Protein AF-A0A8H7IRU2-F1 (afdb_monomer)

pLDDT: mean 72.86, std 20.88, range [27.86, 96.94]

Secondary structure (DSSP, 8-state):
--TT--SS-PPPPTT-EEEEEEEBTTSSHHHHHHHHTTT-----S-TTS---S-EEEEEEEETTEEEEEEEPPPBSBTTB-HHHHHHHHHHHHHHHHHHS---BSEEEEEEETT-S---THHHHHHHHHHHHHHHHHHTTEEEEEE-GGGS-HHHHHHHHHHHHH-IIIIIHHHHTT-EEEE--SSHHHHHHHHHHHHSS---B--HHHIIIIIS---GGGSHHHHHHHHHHHHHHHHHHHHHHHHHHHHHHHHHTT-HHHHHHHHHHHHHHHHHHHHHHHHHHHHHHHHHHHHHHHHHHHHHHHHHHHHHHHHHHHHHHHHHHHHHHHH---------------------PPP------------------------------------

Mean predicted aligned error: 16.37 Å

Nearest PDB structures (foldseek):
  3zjc-assembly2_B  TM=5.721E-01  e=1.392E-11  Homo sapiens
  3bb1-assembly2_C  TM=7.207E-01  e=2.561E-09  Pisum sativum
  3bb1-assembly3_F  TM=7.129E-01  e=3.421E-09  Pisum sativum
  7c1o-assembly1_A  TM=6.975E-01  e=6.296E-07  Aquifex aeolicus VF5
  3r9w-assembly1_A  TM=6.865E-01  e=4.993E-07  Aquifex aeolicus

Structure (mmCIF, N/CA/C/O backbone):
data_AF-A0A8H7IRU2-F1
#
_entry.id   AF-A0A8H7IRU2-F1
#
loop_
_atom_site.group_PDB
_atom_site.id
_atom_site.type_symbol
_atom_site.label_atom_id
_atom_site.label_alt_id
_atom_site.label_comp_id
_atom_site.label_asym_id
_atom_site.label_entity_id
_atom_site.label_seq_id
_atom_site.pdbx_PDB_ins_code
_atom_site.Cartn_x
_atom_site.Cartn_y
_atom_site.Cartn_z
_atom_site.occupancy
_atom_site.B_iso_or_equiv
_atom_site.auth_seq_id
_atom_site.auth_comp_id
_atom_site.auth_asym_id
_atom_site.auth_atom_id
_atom_site.pdbx_PDB_model_num
ATOM 1 N N . MET A 1 1 ? 19.401 14.211 -5.269 1.00 28.42 1 MET A N 1
ATOM 2 C CA . MET A 1 1 ? 19.569 13.575 -6.595 1.00 28.42 1 MET A CA 1
ATOM 3 C C . MET A 1 1 ? 18.221 13.020 -7.029 1.00 28.42 1 MET A C 1
ATOM 5 O O . MET A 1 1 ? 17.484 12.592 -6.147 1.00 28.42 1 MET A O 1
ATOM 9 N N . PRO A 1 2 ? 17.852 13.095 -8.317 1.00 27.86 2 PRO A N 1
ATOM 10 C CA . PRO A 1 2 ? 16.593 12.530 -8.798 1.00 27.86 2 PRO A CA 1
ATOM 11 C C . PRO A 1 2 ? 16.597 10.994 -8.650 1.00 27.86 2 PRO A C 1
ATOM 13 O O . PRO A 1 2 ? 17.648 10.379 -8.833 1.00 27.86 2 PRO A O 1
ATOM 16 N N . PRO A 1 3 ? 15.454 10.364 -8.321 1.00 38.12 3 PRO A N 1
ATOM 17 C CA . PRO A 1 3 ? 15.364 8.925 -8.043 1.00 38.12 3 PRO A CA 1
ATOM 18 C C . PRO A 1 3 ? 15.569 8.010 -9.270 1.00 38.12 3 PRO A C 1
ATOM 20 O O . PRO A 1 3 ? 15.577 6.791 -9.109 1.00 38.12 3 PRO A O 1
ATOM 23 N N . GLY A 1 4 ? 15.775 8.569 -10.469 1.00 37.28 4 GLY A N 1
ATOM 24 C CA . GLY A 1 4 ? 16.177 7.844 -11.681 1.00 37.28 4 GLY A CA 1
ATOM 25 C C . GLY A 1 4 ? 17.684 7.858 -11.974 1.00 37.28 4 GLY A C 1
ATOM 26 O O . GLY A 1 4 ? 18.137 7.154 -12.870 1.00 37.28 4 GLY A O 1
ATOM 27 N N . VAL A 1 5 ? 18.485 8.623 -11.222 1.00 35.41 5 VAL A N 1
ATOM 28 C CA . VAL A 1 5 ? 19.940 8.688 -11.414 1.00 35.41 5 VAL A CA 1
ATOM 29 C C . VAL A 1 5 ? 20.615 7.993 -10.240 1.00 35.41 5 VAL A C 1
ATOM 31 O O . VAL A 1 5 ? 20.891 8.595 -9.202 1.00 35.41 5 VAL A O 1
ATOM 34 N N . GLY A 1 6 ? 20.902 6.699 -10.413 1.00 34.22 6 GLY A N 1
ATOM 35 C CA . GLY A 1 6 ? 21.950 6.057 -9.621 1.00 34.22 6 GLY A CA 1
ATOM 36 C C . GLY A 1 6 ? 23.237 6.882 -9.734 1.00 34.22 6 GLY A C 1
ATOM 37 O O . GLY A 1 6 ? 23.427 7.597 -10.714 1.00 34.22 6 GLY A O 1
ATOM 38 N N . LYS A 1 7 ? 24.137 6.805 -8.747 1.00 37.91 7 LYS A N 1
ATOM 39 C CA . LYS A 1 7 ? 25.380 7.608 -8.678 1.00 37.91 7 LYS A CA 1
ATOM 40 C C . LYS A 1 7 ? 26.324 7.534 -9.910 1.00 37.91 7 LYS A C 1
ATOM 42 O O . LYS A 1 7 ? 27.376 8.161 -9.880 1.00 37.91 7 LYS A O 1
ATOM 47 N N . GLY A 1 8 ? 25.965 6.843 -10.994 1.00 33.34 8 GLY A N 1
ATOM 48 C CA . GLY A 1 8 ? 26.502 7.049 -12.342 1.00 33.34 8 GLY A CA 1
ATOM 49 C C . GLY A 1 8 ? 25.367 7.377 -13.320 1.00 33.34 8 GLY A C 1
ATOM 50 O O . GLY A 1 8 ? 24.462 6.567 -13.488 1.00 33.34 8 GLY A O 1
ATOM 51 N N . GLY A 1 9 ? 25.404 8.555 -13.951 1.00 31.25 9 GLY A N 1
ATOM 52 C CA . GLY A 1 9 ? 24.370 9.098 -14.848 1.00 31.25 9 GLY A CA 1
ATOM 53 C C . GLY A 1 9 ? 24.063 8.283 -16.110 1.00 31.25 9 GLY A C 1
ATOM 54 O O . GLY A 1 9 ? 24.349 8.735 -17.214 1.00 31.25 9 GLY A O 1
ATOM 55 N N . ARG A 1 10 ? 23.441 7.110 -15.969 1.00 44.09 10 ARG A N 1
ATOM 56 C CA . ARG A 1 10 ? 22.857 6.344 -17.076 1.00 44.09 10 ARG A CA 1
ATOM 57 C C . ARG A 1 10 ? 21.391 6.744 -17.256 1.00 44.09 10 ARG A C 1
ATOM 59 O O . ARG A 1 10 ? 20.601 6.605 -16.328 1.00 44.09 10 ARG A O 1
ATOM 66 N N . GLN A 1 11 ? 21.041 7.252 -18.440 1.00 45.22 11 GLN A N 1
ATOM 67 C CA . GLN A 1 11 ? 19.645 7.350 -18.879 1.00 45.22 11 GLN A CA 1
ATOM 68 C C . GLN A 1 11 ? 19.088 5.932 -19.053 1.00 45.22 11 GLN A C 1
ATOM 70 O O . GLN A 1 11 ? 19.807 5.057 -19.539 1.00 45.22 11 GLN A O 1
ATOM 75 N N . GLY A 1 12 ? 17.847 5.707 -18.616 1.00 52.25 12 GLY A N 1
ATOM 76 C CA . GLY A 1 12 ? 17.255 4.373 -18.592 1.00 52.25 12 GLY A CA 1
ATOM 77 C C . GLY A 1 12 ? 17.180 3.739 -19.983 1.00 52.25 12 GLY A C 1
ATOM 78 O O . GLY A 1 12 ? 16.745 4.381 -20.940 1.00 52.25 12 GLY A O 1
ATOM 79 N N . SER A 1 13 ? 17.618 2.489 -20.100 1.00 63.31 13 SER A N 1
ATOM 80 C CA . SER A 1 13 ? 17.583 1.714 -21.341 1.00 63.31 13 SER A CA 1
ATOM 81 C C . SER A 1 13 ? 16.203 1.075 -21.570 1.00 63.31 13 SER A C 1
ATOM 83 O O . SER A 1 13 ? 15.417 0.911 -20.636 1.00 63.31 13 SER A O 1
ATOM 85 N N . GLU A 1 14 ? 15.866 0.686 -22.808 1.00 65.81 14 GLU A N 1
ATOM 86 C CA . GLU A 1 14 ? 14.609 -0.041 -23.081 1.00 65.81 14 GLU A CA 1
ATOM 87 C C . GLU A 1 14 ? 14.513 -1.383 -22.340 1.00 65.81 14 GLU A C 1
ATOM 89 O O . GLU A 1 14 ? 13.405 -1.868 -22.100 1.00 65.81 14 GLU A O 1
ATOM 94 N N . THR A 1 15 ? 15.654 -1.956 -21.949 1.00 75.38 15 THR A N 1
ATOM 95 C CA . THR A 1 15 ? 15.753 -3.224 -21.222 1.00 75.38 15 THR A CA 1
ATOM 96 C C . THR A 1 15 ? 15.737 -3.052 -19.701 1.00 75.38 15 THR A C 1
ATOM 98 O O . THR A 1 15 ? 15.773 -4.050 -18.974 1.00 75.38 15 THR A O 1
ATOM 101 N N . ASP A 1 16 ? 15.637 -1.815 -19.203 1.00 83.69 16 ASP A N 1
ATOM 102 C CA . ASP A 1 16 ? 15.543 -1.545 -17.773 1.00 83.69 16 ASP A CA 1
ATOM 103 C C . ASP A 1 16 ? 14.172 -1.944 -17.223 1.00 83.69 16 ASP A C 1
ATOM 105 O O . ASP A 1 16 ? 13.114 -1.678 -17.807 1.00 83.69 16 ASP A O 1
ATOM 109 N N . VAL A 1 17 ? 14.189 -2.575 -16.051 1.00 88.31 17 VAL A N 1
ATOM 110 C CA . VAL A 1 17 ? 12.990 -3.115 -15.411 1.00 88.31 17 VAL A CA 1
ATOM 111 C C . VAL A 1 17 ? 12.739 -2.383 -14.099 1.00 88.31 17 VAL A C 1
ATOM 113 O O . VAL A 1 17 ? 13.491 -2.550 -13.144 1.00 88.31 17 VAL A O 1
ATOM 116 N N . PHE A 1 18 ? 11.659 -1.605 -14.029 1.00 87.81 18 PHE A N 1
ATOM 117 C CA . PHE A 1 18 ? 11.285 -0.838 -12.836 1.00 87.81 18 PHE A CA 1
ATOM 118 C C . PHE A 1 18 ? 10.164 -1.546 -12.077 1.00 87.81 18 PHE A C 1
ATOM 120 O O . PHE A 1 18 ? 9.075 -1.739 -12.619 1.00 87.81 18 PHE A O 1
ATOM 127 N N . ILE A 1 19 ? 10.407 -1.939 -10.828 1.00 90.62 19 ILE A N 1
ATOM 128 C CA . ILE A 1 19 ? 9.444 -2.700 -10.026 1.00 90.62 19 ILE A CA 1
ATOM 129 C C . ILE A 1 19 ? 9.211 -1.981 -8.702 1.00 90.62 19 ILE A C 1
ATOM 131 O O . ILE A 1 19 ? 10.137 -1.816 -7.910 1.00 90.62 19 ILE A O 1
ATOM 135 N N . ALA A 1 20 ? 7.963 -1.593 -8.444 1.00 89.25 20 ALA A N 1
ATOM 136 C CA . ALA A 1 20 ? 7.566 -1.055 -7.146 1.00 89.25 20 ALA A CA 1
ATOM 137 C C . ALA A 1 20 ? 7.309 -2.190 -6.150 1.00 89.25 20 ALA A C 1
ATOM 139 O O . ALA A 1 20 ? 6.584 -3.132 -6.469 1.00 89.25 20 ALA A O 1
ATOM 140 N N . VAL A 1 21 ? 7.881 -2.103 -4.949 1.00 90.19 21 VAL A N 1
ATOM 141 C CA . VAL A 1 21 ? 7.698 -3.087 -3.876 1.00 90.19 21 VAL A CA 1
ATOM 142 C C . VAL A 1 21 ? 6.882 -2.453 -2.757 1.00 90.19 21 VAL A C 1
ATOM 144 O O . VAL A 1 21 ? 7.363 -1.573 -2.055 1.00 90.19 21 VAL A O 1
ATOM 147 N N . MET A 1 22 ? 5.652 -2.932 -2.586 1.00 87.81 22 MET A N 1
ATOM 148 C CA . MET A 1 22 ? 4.669 -2.443 -1.621 1.00 87.81 22 MET A CA 1
ATOM 149 C C . MET A 1 22 ? 4.268 -3.538 -0.630 1.00 87.81 22 MET A C 1
ATOM 151 O O . MET A 1 22 ? 4.564 -4.717 -0.817 1.00 87.81 22 MET A O 1
ATOM 155 N N . GLY A 1 23 ? 3.597 -3.147 0.451 1.00 84.88 23 GLY A N 1
ATOM 156 C CA . GLY A 1 23 ? 3.128 -4.052 1.501 1.00 84.88 23 GLY A CA 1
ATOM 157 C C . GLY A 1 23 ? 3.244 -3.428 2.887 1.00 84.88 23 GLY A C 1
ATOM 158 O O . GLY A 1 23 ? 3.929 -2.418 3.079 1.00 84.88 23 GLY A O 1
ATOM 159 N N . MET A 1 24 ? 2.606 -4.049 3.874 1.00 78.88 24 MET A N 1
ATOM 160 C CA . MET A 1 24 ? 2.567 -3.541 5.249 1.00 78.88 24 MET A CA 1
ATOM 161 C C . MET A 1 24 ? 3.962 -3.419 5.879 1.00 78.88 24 MET A C 1
ATOM 163 O O . MET A 1 24 ? 4.928 -4.072 5.453 1.00 78.88 24 MET A O 1
ATOM 167 N N . THR A 1 25 ? 4.089 -2.588 6.905 1.00 76.62 25 THR A N 1
ATOM 168 C CA . THR A 1 25 ? 5.261 -2.531 7.779 1.00 76.62 25 THR A CA 1
ATOM 169 C C . THR A 1 25 ? 5.520 -3.908 8.384 1.00 76.62 25 THR A C 1
ATOM 171 O O . THR A 1 25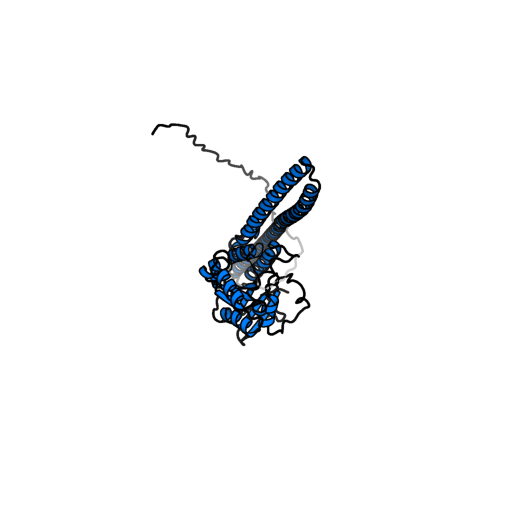 ? 4.611 -4.692 8.643 1.00 76.62 25 THR A O 1
ATOM 174 N N . GLY A 1 26 ? 6.795 -4.281 8.482 1.00 78.25 26 GLY A N 1
ATOM 175 C CA . GLY A 1 26 ? 7.186 -5.603 8.970 1.00 78.25 26 GLY A CA 1
ATOM 176 C C . GLY A 1 26 ? 6.968 -6.770 7.996 1.00 78.25 26 GLY A C 1
ATOM 177 O O . GLY A 1 26 ? 7.468 -7.847 8.275 1.00 78.25 26 GLY A O 1
ATOM 178 N N . SER A 1 27 ? 6.344 -6.595 6.823 1.00 85.56 27 SER A N 1
ATOM 179 C CA . SER A 1 27 ? 6.127 -7.689 5.843 1.00 85.56 27 SER A CA 1
ATOM 180 C C . SER A 1 27 ? 7.404 -8.267 5.207 1.00 85.56 27 SER A C 1
ATOM 182 O O . SER A 1 27 ? 7.353 -9.291 4.531 1.00 85.56 27 SER A O 1
ATOM 184 N N . GLY A 1 28 ? 8.564 -7.638 5.413 1.00 86.50 28 GLY A N 1
ATOM 185 C CA . GLY A 1 28 ? 9.851 -8.117 4.901 1.00 86.50 28 GLY A CA 1
ATOM 186 C C . GLY A 1 28 ? 10.310 -7.496 3.576 1.00 86.50 28 GLY A C 1
ATOM 187 O O . GLY A 1 28 ? 11.299 -7.976 3.027 1.00 86.50 28 GLY A O 1
ATOM 188 N N . LYS A 1 29 ? 9.671 -6.417 3.091 1.00 87.25 29 LYS A N 1
ATOM 189 C CA . LYS A 1 29 ? 10.043 -5.684 1.855 1.00 87.25 29 LYS A CA 1
ATOM 190 C C . LYS A 1 29 ? 11.543 -5.398 1.739 1.00 87.25 29 LYS A C 1
ATOM 192 O O . LYS A 1 29 ? 12.194 -5.868 0.812 1.00 87.25 29 LYS A O 1
ATOM 197 N N . SER A 1 30 ? 12.127 -4.722 2.727 1.00 83.81 30 SER A N 1
ATOM 198 C CA . SER A 1 30 ? 13.545 -4.343 2.682 1.00 83.81 30 SER A CA 1
ATOM 199 C C . SER A 1 30 ? 14.481 -5.559 2.730 1.00 83.81 30 SER A C 1
ATOM 201 O O . SER A 1 30 ? 15.559 -5.542 2.138 1.00 83.81 30 SER A O 1
ATOM 203 N N . THR A 1 31 ? 14.062 -6.655 3.379 1.00 88.06 31 THR A N 1
ATOM 204 C CA . THR A 1 31 ? 14.817 -7.923 3.367 1.00 88.06 31 THR A CA 1
ATOM 205 C C . THR A 1 31 ? 14.739 -8.588 1.993 1.00 88.06 31 THR A C 1
ATOM 207 O O . THR A 1 31 ? 15.757 -9.046 1.479 1.00 88.06 31 THR A O 1
ATOM 210 N N . PHE A 1 32 ? 13.562 -8.583 1.362 1.00 90.88 32 PHE A N 1
ATOM 211 C CA . PHE A 1 32 ? 13.372 -9.057 -0.009 1.00 90.88 32 PHE A CA 1
ATOM 212 C C . PHE A 1 32 ? 14.250 -8.283 -1.006 1.00 90.88 32 PHE A C 1
ATOM 214 O O . PHE A 1 32 ? 14.970 -8.899 -1.794 1.00 90.88 32 PHE A O 1
ATOM 221 N N . ILE A 1 33 ? 14.269 -6.947 -0.926 1.00 89.38 33 ILE A N 1
ATOM 222 C CA . ILE A 1 33 ? 15.106 -6.091 -1.786 1.00 89.38 33 ILE A CA 1
ATOM 223 C C . ILE A 1 33 ? 16.592 -6.389 -1.566 1.00 89.38 33 ILE A C 1
ATOM 225 O O . ILE A 1 33 ? 17.329 -6.624 -2.524 1.00 89.38 33 ILE A O 1
ATOM 229 N N . ARG A 1 34 ? 17.036 -6.467 -0.305 1.00 88.06 34 ARG A N 1
ATOM 230 C CA . ARG A 1 34 ? 18.424 -6.815 0.037 1.00 88.06 34 ARG A CA 1
ATOM 231 C C . ARG A 1 34 ? 18.846 -8.155 -0.570 1.00 88.06 34 ARG A C 1
ATOM 233 O O . ARG A 1 34 ? 19.946 -8.254 -1.120 1.00 88.06 34 ARG A O 1
ATOM 240 N N . ASN A 1 35 ? 17.978 -9.161 -0.486 1.00 90.12 35 ASN A N 1
ATOM 241 C CA . ASN A 1 35 ? 18.244 -10.494 -1.015 1.00 90.12 35 ASN A CA 1
ATOM 242 C C . ASN A 1 35 ? 18.267 -10.521 -2.549 1.00 90.12 35 ASN A C 1
ATOM 244 O O . ASN A 1 35 ? 19.082 -11.252 -3.114 1.00 90.12 35 ASN A O 1
ATOM 248 N N . CYS A 1 36 ? 17.470 -9.686 -3.228 1.00 88.44 36 CYS A N 1
ATOM 249 C CA . CYS A 1 36 ? 17.570 -9.490 -4.680 1.00 88.44 36 CYS A CA 1
ATOM 250 C C . CYS A 1 36 ? 18.936 -8.907 -5.078 1.00 88.44 36 CYS A C 1
ATOM 252 O O . CYS A 1 36 ? 19.618 -9.448 -5.955 1.00 88.44 36 CYS A O 1
ATOM 254 N N . CYS A 1 37 ? 19.374 -7.859 -4.376 1.00 83.69 37 CYS A N 1
ATOM 255 C CA . CYS A 1 37 ? 20.622 -7.143 -4.651 1.00 83.69 37 CYS A CA 1
ATOM 256 C C . CYS A 1 37 ? 21.891 -7.888 -4.187 1.00 83.69 37 CYS A C 1
ATOM 258 O O . CYS A 1 37 ? 22.993 -7.346 -4.278 1.00 83.69 37 CYS A O 1
ATOM 260 N N . GLY A 1 38 ? 21.769 -9.116 -3.663 1.00 74.00 38 GLY A N 1
ATOM 261 C CA . GLY A 1 38 ? 22.910 -9.917 -3.205 1.00 74.00 38 GLY A CA 1
ATOM 262 C C . GLY A 1 38 ? 23.685 -9.272 -2.050 1.00 74.00 38 GLY A C 1
ATOM 263 O O . GLY A 1 38 ? 24.903 -9.403 -1.977 1.00 74.00 38 GLY A O 1
ATOM 264 N N . GLY A 1 39 ? 23.004 -8.501 -1.195 1.00 61.53 39 GLY A N 1
ATOM 265 C CA . GLY A 1 39 ? 23.615 -7.826 -0.043 1.00 61.53 39 GLY A CA 1
ATOM 266 C C . GLY A 1 39 ? 24.503 -6.615 -0.369 1.00 61.53 39 GLY A C 1
ATOM 267 O O . GLY A 1 39 ? 24.906 -5.913 0.552 1.00 61.53 39 GLY A O 1
ATOM 268 N N . ARG A 1 40 ? 24.763 -6.305 -1.649 1.00 51.66 40 ARG A N 1
ATOM 269 C CA . ARG A 1 40 ? 25.594 -5.165 -2.097 1.00 51.66 40 ARG A CA 1
ATOM 270 C C . ARG A 1 40 ? 24.830 -3.844 -2.196 1.00 51.66 40 ARG A C 1
ATOM 272 O O . ARG A 1 40 ? 25.139 -2.998 -3.032 1.00 51.66 40 ARG A O 1
ATOM 279 N N . VAL A 1 41 ? 23.827 -3.642 -1.348 1.00 50.44 41 VAL A N 1
ATOM 280 C CA . VAL A 1 41 ? 23.213 -2.319 -1.235 1.00 50.44 41 VAL A CA 1
ATOM 281 C C . VAL A 1 41 ? 24.282 -1.401 -0.649 1.00 50.44 41 VAL A C 1
ATOM 283 O O . VAL A 1 41 ? 24.782 -1.671 0.440 1.00 50.44 41 VAL A O 1
ATOM 286 N N . THR A 1 42 ? 24.681 -0.349 -1.368 1.00 36.84 42 THR A N 1
ATOM 287 C CA . THR A 1 42 ? 25.506 0.719 -0.793 1.00 36.84 42 THR A CA 1
ATOM 288 C C . THR A 1 42 ? 24.638 1.419 0.242 1.00 36.84 42 THR A C 1
ATOM 290 O O . THR A 1 42 ? 23.884 2.335 -0.069 1.00 36.84 42 THR A O 1
ATOM 293 N N . VAL A 1 43 ? 24.665 0.892 1.464 1.00 40.66 43 VAL A N 1
ATOM 294 C CA . VAL A 1 43 ? 23.886 1.381 2.593 1.00 40.66 43 VAL A CA 1
ATOM 295 C C . VAL A 1 43 ? 24.437 2.754 2.944 1.00 40.66 43 VAL A C 1
ATOM 297 O O . VAL A 1 43 ? 25.382 2.876 3.718 1.00 40.66 43 VAL A O 1
ATOM 300 N N . GLY A 1 44 ? 23.863 3.814 2.387 1.00 33.03 44 GLY A N 1
ATOM 301 C CA . GLY A 1 44 ? 23.904 5.097 3.068 1.00 33.03 44 GLY A CA 1
ATOM 302 C C . GLY A 1 44 ? 23.058 4.949 4.323 1.00 33.03 44 GLY A C 1
ATOM 303 O O . GLY A 1 44 ? 21.884 5.210 4.249 1.00 33.03 44 GLY A O 1
ATOM 304 N N . HIS A 1 45 ? 23.611 4.415 5.413 1.00 31.98 45 HIS A N 1
ATOM 305 C CA . HIS A 1 45 ? 23.102 4.398 6.797 1.00 31.98 45 HIS A CA 1
ATOM 306 C C . HIS A 1 45 ? 21.608 4.111 7.140 1.00 31.98 45 HIS A C 1
ATOM 308 O O . HIS A 1 45 ? 21.302 4.091 8.330 1.00 31.98 45 HIS A O 1
ATOM 314 N N . THR A 1 46 ? 20.687 3.796 6.219 1.00 41.75 46 THR A N 1
ATOM 315 C CA . THR A 1 46 ? 19.232 3.779 6.527 1.00 41.75 46 THR A CA 1
ATOM 316 C C . THR A 1 46 ? 18.550 2.410 6.580 1.00 41.75 46 THR A C 1
ATOM 318 O O . THR A 1 46 ? 17.369 2.347 6.885 1.00 41.75 46 THR A O 1
ATOM 321 N N . LEU A 1 47 ? 19.243 1.278 6.402 1.00 41.47 47 LEU A N 1
ATOM 322 C CA . LEU A 1 47 ? 18.598 -0.056 6.494 1.00 41.47 47 LEU A CA 1
ATOM 323 C C . LEU A 1 47 ? 18.179 -0.479 7.925 1.00 41.47 47 LEU A C 1
ATOM 325 O O . LEU A 1 47 ? 17.792 -1.631 8.134 1.00 41.47 47 LEU A O 1
ATOM 329 N N . LYS A 1 48 ? 18.280 0.429 8.906 1.00 38.38 48 LYS A N 1
ATOM 330 C CA . LYS A 1 48 ? 17.848 0.256 10.305 1.00 38.38 48 LYS A CA 1
ATOM 331 C C . LYS A 1 48 ? 16.671 1.154 10.710 1.00 38.38 48 LYS A C 1
ATOM 333 O O . LYS A 1 48 ? 16.251 1.083 11.858 1.00 38.38 48 LYS A O 1
ATOM 338 N N . SER A 1 49 ? 16.146 1.983 9.812 1.00 39.72 49 SER A N 1
ATOM 339 C CA . SER A 1 49 ? 15.043 2.899 10.106 1.00 39.72 49 SER A CA 1
ATOM 340 C C . SER A 1 49 ? 13.959 2.706 9.056 1.00 39.72 49 SER A C 1
ATOM 342 O O . SER A 1 49 ? 14.280 2.439 7.900 1.00 39.72 49 SER A O 1
ATOM 344 N N . CYS A 1 50 ? 12.696 2.764 9.479 1.00 43.72 50 CYS A N 1
ATOM 345 C CA . CYS A 1 50 ? 11.515 2.747 8.624 1.00 43.72 50 CYS A CA 1
ATOM 346 C C . CYS A 1 50 ? 11.779 3.533 7.333 1.00 43.72 50 CYS A C 1
ATOM 348 O O . CYS A 1 50 ? 12.360 4.618 7.385 1.00 43.72 50 CYS A O 1
ATOM 350 N N . THR A 1 51 ? 11.429 2.980 6.172 1.00 50.22 51 THR A N 1
ATOM 351 C CA . THR A 1 51 ? 11.635 3.657 4.889 1.00 50.22 51 THR A CA 1
ATOM 352 C C . THR A 1 51 ? 10.773 4.925 4.879 1.00 50.22 51 THR A C 1
ATOM 354 O O . THR A 1 51 ? 9.580 4.851 4.626 1.00 50.22 51 THR A O 1
ATOM 357 N N . ARG A 1 52 ? 11.359 6.075 5.239 1.00 52.84 52 ARG A N 1
ATOM 358 C CA . ARG A 1 52 ? 10.676 7.384 5.348 1.00 52.84 52 ARG A CA 1
ATOM 359 C C . ARG A 1 52 ? 10.541 8.110 4.007 1.00 52.84 52 ARG A C 1
ATOM 361 O O . ARG A 1 52 ? 9.988 9.199 3.959 1.00 52.84 52 ARG A O 1
ATOM 368 N N . VAL A 1 53 ? 11.184 7.588 2.962 1.00 59.09 53 VAL A N 1
ATOM 369 C CA . VAL A 1 53 ? 11.201 8.148 1.608 1.00 59.09 53 VAL A CA 1
ATOM 370 C C . VAL A 1 53 ? 11.295 6.989 0.621 1.00 59.09 53 VAL A C 1
ATOM 372 O O . VAL A 1 53 ? 12.026 6.031 0.865 1.00 59.09 53 VAL A O 1
ATOM 375 N N . VAL A 1 54 ? 10.596 7.087 -0.511 1.00 66.56 54 VAL A N 1
ATOM 376 C CA . VAL A 1 54 ? 10.718 6.125 -1.617 1.00 66.56 54 VAL A CA 1
ATOM 377 C C . VAL A 1 54 ? 12.152 6.104 -2.173 1.00 66.56 54 VAL A C 1
ATOM 379 O O . VAL A 1 54 ? 12.617 7.099 -2.738 1.00 66.56 54 VAL A O 1
ATOM 382 N N . GLU A 1 55 ? 12.834 4.962 -2.054 1.00 73.62 55 GLU A N 1
ATOM 383 C CA . GLU A 1 55 ? 14.219 4.752 -2.504 1.00 73.62 55 GLU A CA 1
ATOM 384 C C . GLU A 1 55 ? 14.286 3.757 -3.673 1.00 73.62 55 GLU A C 1
ATOM 386 O O . GLU A 1 55 ? 13.488 2.829 -3.767 1.00 73.62 55 GLU A O 1
ATOM 391 N N . SER A 1 56 ? 15.245 3.948 -4.585 1.00 78.12 56 SER A N 1
ATOM 392 C CA . SER A 1 56 ? 15.459 3.078 -5.750 1.00 78.12 56 SER A CA 1
ATOM 393 C C . SER A 1 56 ? 16.765 2.300 -5.606 1.00 78.12 56 SER A C 1
ATOM 395 O O . SER A 1 56 ? 17.828 2.886 -5.394 1.00 78.12 56 SER A O 1
ATOM 397 N N . PHE A 1 57 ? 16.684 0.980 -5.747 1.00 83.56 57 PHE A N 1
ATOM 398 C CA . PHE A 1 57 ? 17.784 0.037 -5.593 1.00 83.56 57 PHE A CA 1
ATOM 399 C C . PHE A 1 57 ? 18.070 -0.660 -6.928 1.00 83.56 57 PHE A C 1
ATOM 401 O O . PHE A 1 57 ? 17.415 -1.657 -7.252 1.00 83.56 57 PHE A O 1
ATOM 408 N N . PRO A 1 58 ? 19.027 -0.147 -7.722 1.00 85.44 58 PRO A N 1
ATOM 409 C CA . PRO A 1 58 ? 19.443 -0.795 -8.956 1.00 85.44 58 PRO A CA 1
ATOM 410 C C . PRO A 1 58 ? 20.314 -2.021 -8.675 1.00 85.44 58 PRO A C 1
ATOM 412 O O . PRO A 1 58 ? 21.178 -1.998 -7.794 1.00 85.44 58 PRO A O 1
ATOM 415 N N . PHE A 1 59 ? 20.147 -3.070 -9.474 1.00 84.25 59 PHE A N 1
ATOM 416 C CA . PHE A 1 59 ? 21.111 -4.158 -9.573 1.00 84.25 59 PHE A CA 1
ATOM 417 C C . PHE A 1 59 ? 21.137 -4.753 -10.982 1.00 84.25 59 PHE A C 1
ATOM 419 O O . PHE A 1 59 ? 20.112 -4.853 -11.662 1.00 84.25 59 PHE A O 1
ATOM 426 N N . ASP A 1 60 ? 22.317 -5.196 -11.404 1.00 85.62 60 ASP A N 1
ATOM 427 C CA . ASP A 1 60 ? 22.482 -5.862 -12.692 1.00 85.62 60 ASP A CA 1
ATOM 428 C C . ASP A 1 60 ? 21.942 -7.295 -12.597 1.00 85.62 60 ASP A C 1
ATOM 430 O O . ASP A 1 60 ? 22.431 -8.130 -11.826 1.00 85.62 60 ASP A O 1
ATOM 434 N N . TYR A 1 61 ? 20.881 -7.572 -13.356 1.00 84.88 61 TYR A N 1
ATOM 435 C CA . TYR A 1 61 ? 20.291 -8.906 -13.450 1.00 84.88 61 TYR A CA 1
ATOM 436 C C . TYR A 1 61 ? 21.028 -9.754 -14.490 1.00 84.88 61 TYR A C 1
ATOM 438 O O . TYR A 1 61 ? 21.276 -10.938 -14.269 1.00 84.88 61 TYR A O 1
ATOM 446 N N . SER A 1 62 ? 21.403 -9.133 -15.608 1.00 83.88 62 SER A N 1
ATOM 447 C CA . SER A 1 62 ? 22.222 -9.715 -16.673 1.00 83.88 62 SER A CA 1
ATOM 448 C C . SER A 1 62 ? 23.049 -8.605 -17.341 1.00 83.88 62 SER A C 1
ATOM 450 O O . SER A 1 62 ? 22.764 -7.433 -17.096 1.00 83.88 62 SER A O 1
ATOM 452 N N . PRO A 1 63 ? 24.018 -8.919 -18.223 1.00 80.75 63 PRO A N 1
ATOM 453 C CA . PRO A 1 63 ? 24.795 -7.899 -18.937 1.00 80.75 63 PRO A CA 1
ATOM 454 C C . PRO A 1 63 ? 23.948 -6.890 -19.729 1.00 80.75 63 PRO A C 1
ATOM 456 O O . PRO A 1 63 ? 24.430 -5.809 -20.054 1.00 80.75 63 PRO A O 1
ATOM 459 N N . THR A 1 64 ? 22.702 -7.247 -20.049 1.00 81.94 64 THR A N 1
ATOM 460 C CA . THR A 1 64 ? 21.778 -6.439 -20.851 1.00 81.94 64 THR A CA 1
ATOM 461 C C . THR A 1 64 ? 20.565 -5.930 -20.076 1.00 81.94 64 THR A C 1
ATOM 463 O O . THR A 1 64 ? 19.804 -5.152 -20.635 1.00 81.94 64 THR A O 1
ATOM 466 N N . HIS A 1 65 ? 20.358 -6.348 -18.821 1.00 83.19 65 HIS A N 1
ATOM 467 C CA . HIS A 1 65 ? 19.178 -5.969 -18.035 1.00 83.19 65 HIS A CA 1
ATOM 468 C C . HIS A 1 65 ? 19.576 -5.478 -16.648 1.00 83.19 65 HIS A C 1
ATOM 470 O O . HIS A 1 65 ? 20.109 -6.250 -15.840 1.00 83.19 65 HIS A O 1
ATOM 476 N N . THR A 1 66 ? 19.212 -4.236 -16.350 1.00 87.56 66 THR A N 1
ATOM 477 C CA . THR A 1 66 ? 19.291 -3.659 -15.009 1.00 87.56 66 THR A CA 1
ATOM 478 C C . THR A 1 66 ? 17.886 -3.595 -14.410 1.00 87.56 66 THR A C 1
ATOM 480 O O . THR A 1 66 ? 16.930 -3.145 -15.044 1.00 87.56 66 THR A O 1
ATOM 483 N N . VAL A 1 67 ? 17.746 -4.085 -13.179 1.00 89.00 67 VAL A N 1
ATOM 484 C CA . VAL A 1 67 ? 16.482 -4.062 -12.436 1.00 89.00 67 VAL A CA 1
ATOM 485 C C . VAL A 1 67 ? 16.566 -2.984 -11.366 1.00 89.00 67 VAL A C 1
ATOM 487 O O . VAL A 1 67 ? 17.517 -2.948 -10.591 1.00 89.00 67 VAL A O 1
ATOM 490 N N . TYR A 1 68 ? 15.542 -2.143 -11.297 1.00 87.81 68 TYR A N 1
ATOM 491 C CA . TYR A 1 68 ? 15.367 -1.097 -10.300 1.00 87.81 68 TYR A CA 1
ATOM 492 C C . TYR A 1 68 ? 14.226 -1.490 -9.366 1.00 87.81 68 TYR A C 1
ATOM 494 O O . TYR A 1 68 ? 13.059 -1.508 -9.769 1.00 87.81 68 TYR A O 1
ATOM 502 N N . LEU A 1 69 ? 14.562 -1.817 -8.118 1.00 87.75 69 LEU A N 1
ATOM 503 C CA . LEU A 1 69 ? 13.577 -2.073 -7.069 1.00 87.75 69 LEU A CA 1
ATOM 504 C C . LEU A 1 69 ? 13.287 -0.784 -6.320 1.00 87.75 69 LEU A C 1
ATOM 506 O O . LEU A 1 69 ? 14.178 -0.213 -5.700 1.00 87.75 69 LEU A O 1
ATOM 510 N N . ILE A 1 70 ? 12.043 -0.336 -6.378 1.00 84.88 70 ILE A N 1
ATOM 511 C CA . ILE A 1 70 ? 11.595 0.873 -5.701 1.00 84.88 70 ILE A CA 1
ATOM 512 C C . ILE A 1 70 ? 10.974 0.452 -4.372 1.00 84.88 70 ILE A C 1
ATOM 514 O O . ILE A 1 70 ? 9.892 -0.139 -4.362 1.00 84.88 70 ILE A O 1
ATOM 518 N N . ASP A 1 71 ? 11.676 0.710 -3.268 1.00 82.44 71 ASP A N 1
ATOM 519 C CA . ASP A 1 71 ? 11.154 0.472 -1.921 1.00 82.44 71 ASP A CA 1
ATOM 520 C C . ASP A 1 71 ? 10.189 1.595 -1.566 1.00 82.44 71 ASP A C 1
ATOM 522 O O . ASP A 1 71 ? 10.553 2.773 -1.605 1.00 82.44 71 ASP A O 1
ATOM 526 N N . THR A 1 72 ? 8.956 1.234 -1.231 1.00 71.50 72 THR A N 1
ATOM 527 C CA . THR A 1 72 ? 7.969 2.183 -0.719 1.00 71.50 72 THR A CA 1
ATOM 528 C C . THR A 1 72 ? 7.853 2.032 0.796 1.00 71.50 72 THR A C 1
ATOM 530 O O . THR A 1 72 ? 7.979 0.906 1.298 1.00 71.50 72 THR A O 1
ATOM 533 N N . PRO A 1 73 ? 7.538 3.112 1.533 1.00 67.62 73 PRO A N 1
ATOM 534 C CA . PRO A 1 73 ? 7.200 3.015 2.948 1.00 67.62 73 PRO A CA 1
ATOM 535 C C . PRO A 1 73 ? 6.176 1.908 3.214 1.00 67.62 73 PRO A C 1
ATOM 537 O O . PRO A 1 73 ? 5.326 1.590 2.375 1.00 67.62 73 PRO A O 1
ATOM 540 N N . GLY A 1 74 ? 6.294 1.267 4.376 1.00 61.88 74 GLY A N 1
ATOM 541 C CA . GLY A 1 74 ? 5.296 0.304 4.815 1.00 61.88 74 GLY A CA 1
ATOM 542 C C . GLY A 1 74 ? 4.025 0.997 5.272 1.00 61.88 74 GLY A C 1
ATOM 543 O O . GLY A 1 74 ? 4.079 2.009 5.955 1.00 61.88 74 GLY A O 1
ATOM 544 N N . PHE A 1 75 ? 2.888 0.423 4.902 1.00 60.00 75 PHE A N 1
ATOM 545 C CA . PHE A 1 75 ? 1.595 0.807 5.456 1.00 60.00 75 PHE A CA 1
ATOM 546 C C . PHE A 1 75 ? 1.446 0.244 6.868 1.00 60.00 75 PHE A C 1
ATOM 548 O O . PHE A 1 75 ? 1.947 -0.856 7.111 1.00 60.00 75 PHE A O 1
ATOM 555 N N . ASP A 1 76 ? 0.748 0.945 7.762 1.00 59.69 76 ASP A N 1
ATOM 556 C CA . ASP A 1 76 ? 0.630 0.590 9.189 1.00 59.69 76 ASP A CA 1
ATOM 557 C C . ASP A 1 76 ? 1.941 0.785 9.987 1.00 59.69 76 ASP A C 1
ATOM 559 O O . ASP A 1 76 ? 2.406 -0.103 10.703 1.00 59.69 76 ASP A O 1
ATOM 563 N N . ASP A 1 77 ? 2.600 1.935 9.809 1.00 58.66 77 ASP A N 1
ATOM 564 C CA . ASP A 1 77 ? 3.692 2.386 10.682 1.00 58.66 77 ASP A CA 1
ATOM 565 C C . ASP A 1 77 ? 3.112 3.269 11.802 1.00 58.66 77 ASP A C 1
ATOM 567 O O . ASP A 1 77 ? 2.236 4.094 11.553 1.00 58.66 77 ASP A O 1
ATOM 571 N N . ALA A 1 78 ? 3.591 3.129 13.040 1.00 51.84 78 ALA A N 1
ATOM 572 C CA . ALA A 1 78 ? 3.135 3.974 14.149 1.00 51.84 78 ALA A CA 1
ATOM 573 C C . ALA A 1 78 ? 3.422 5.466 13.890 1.00 51.84 78 ALA A C 1
ATOM 575 O O . ALA A 1 78 ? 2.703 6.328 14.400 1.00 51.84 78 ALA A O 1
ATOM 576 N N . ASP A 1 79 ? 4.436 5.731 13.062 1.00 53.38 79 ASP A N 1
ATOM 577 C CA . ASP A 1 79 ? 4.902 7.062 12.689 1.00 53.38 79 ASP A CA 1
ATOM 578 C C . ASP A 1 79 ? 4.278 7.602 11.382 1.00 53.38 79 ASP A C 1
ATOM 580 O O . ASP A 1 79 ? 4.467 8.781 11.082 1.00 53.38 79 ASP A O 1
ATOM 584 N N . HIS A 1 80 ? 3.549 6.785 10.600 1.00 59.78 80 HIS A N 1
ATOM 585 C CA . HIS A 1 80 ? 3.006 7.189 9.290 1.00 59.78 80 HIS A CA 1
ATOM 586 C C . HIS A 1 80 ? 1.574 6.697 9.064 1.00 59.78 80 HIS A C 1
ATOM 588 O O . HIS A 1 80 ? 1.261 5.516 9.208 1.00 59.78 80 HIS A O 1
ATOM 594 N N . THR A 1 81 ? 0.709 7.604 8.620 1.00 67.06 81 THR A N 1
ATOM 595 C CA . THR A 1 81 ? -0.683 7.292 8.278 1.00 67.06 81 THR A CA 1
ATOM 596 C C . THR A 1 81 ? -0.772 6.631 6.899 1.00 67.06 81 THR A C 1
ATOM 598 O O . THR A 1 81 ? 0.092 6.834 6.042 1.00 67.06 81 THR A O 1
ATOM 601 N N . ASP A 1 82 ? -1.844 5.882 6.620 1.00 70.44 82 ASP A N 1
ATOM 602 C CA . ASP A 1 82 ? -2.078 5.314 5.279 1.00 70.44 82 ASP A CA 1
ATOM 603 C C . ASP A 1 82 ? -2.100 6.408 4.188 1.00 70.44 82 ASP A C 1
ATOM 605 O O . ASP A 1 82 ? -1.667 6.187 3.051 1.00 70.44 82 ASP A O 1
ATOM 609 N N . THR A 1 83 ? -2.536 7.617 4.557 1.00 71.25 83 THR A N 1
ATOM 610 C CA . THR A 1 83 ? -2.501 8.820 3.720 1.00 71.25 83 THR A CA 1
ATOM 611 C C . THR A 1 83 ? -1.077 9.259 3.386 1.00 71.25 83 THR A C 1
ATOM 613 O O . THR A 1 83 ? -0.802 9.586 2.229 1.00 71.25 83 THR A O 1
ATOM 616 N N . ASP A 1 84 ? -0.163 9.258 4.363 1.00 71.38 84 ASP A N 1
ATOM 617 C CA . ASP A 1 84 ? 1.245 9.608 4.145 1.00 71.38 84 ASP A CA 1
ATOM 618 C C . ASP A 1 84 ? 1.882 8.674 3.119 1.00 71.38 84 ASP A C 1
ATOM 620 O O . ASP A 1 84 ? 2.509 9.123 2.155 1.00 71.38 84 ASP A O 1
ATOM 624 N N . VAL A 1 85 ? 1.647 7.372 3.282 1.00 73.75 85 VAL A N 1
ATOM 625 C CA . VAL A 1 85 ? 2.198 6.352 2.389 1.00 73.75 85 VAL A CA 1
ATOM 626 C C . VAL A 1 85 ? 1.619 6.492 0.980 1.00 73.75 85 VAL A C 1
ATOM 628 O O . VAL A 1 85 ? 2.368 6.467 -0.003 1.00 73.75 85 VAL A O 1
ATOM 631 N N . LEU A 1 86 ? 0.304 6.708 0.852 1.00 77.06 86 LEU A N 1
ATOM 632 C CA . LEU A 1 86 ? -0.320 6.957 -0.448 1.00 77.06 86 LEU A CA 1
ATOM 633 C C . LEU A 1 86 ? 0.258 8.216 -1.115 1.00 77.06 86 LEU A C 1
ATOM 635 O O . LEU A 1 86 ? 0.549 8.191 -2.313 1.00 77.06 86 LEU A O 1
ATOM 639 N N . ARG A 1 87 ? 0.475 9.298 -0.358 1.00 76.31 87 ARG A N 1
ATOM 640 C CA . ARG A 1 87 ? 1.069 10.548 -0.857 1.00 76.31 87 ARG A CA 1
ATOM 641 C C . ARG A 1 87 ? 2.475 10.324 -1.398 1.00 76.31 87 ARG A C 1
ATOM 643 O O . ARG A 1 87 ? 2.802 10.816 -2.478 1.00 76.31 87 ARG A O 1
ATOM 650 N N . GLU A 1 88 ? 3.311 9.589 -0.675 1.00 74.75 88 GLU A N 1
ATOM 651 C CA . GLU A 1 88 ? 4.680 9.303 -1.101 1.00 74.75 88 GLU A CA 1
ATOM 652 C C . GLU A 1 88 ? 4.728 8.467 -2.379 1.00 74.75 88 GLU A C 1
ATOM 654 O O . GLU A 1 88 ? 5.476 8.794 -3.310 1.00 74.75 88 GLU A O 1
ATOM 659 N N . ILE A 1 89 ? 3.875 7.444 -2.462 1.00 76.25 89 ILE A N 1
ATOM 660 C CA . ILE A 1 89 ? 3.730 6.612 -3.656 1.00 76.25 89 ILE A CA 1
ATOM 661 C C . ILE A 1 89 ? 3.229 7.455 -4.833 1.00 76.25 89 ILE A C 1
ATOM 663 O O . ILE A 1 89 ? 3.822 7.415 -5.911 1.00 76.25 89 ILE A O 1
ATOM 667 N N . ALA A 1 90 ? 2.187 8.263 -4.631 1.00 76.38 90 ALA A N 1
ATOM 668 C CA . ALA A 1 90 ? 1.631 9.157 -5.642 1.00 76.38 90 ALA A CA 1
ATOM 669 C C . ALA A 1 90 ? 2.672 10.160 -6.156 1.00 76.38 90 ALA A C 1
ATOM 671 O O . ALA A 1 90 ? 2.829 10.348 -7.367 1.00 76.38 90 ALA A O 1
ATOM 672 N N . ALA A 1 91 ? 3.428 10.777 -5.245 1.00 74.50 91 ALA A N 1
ATOM 673 C CA . ALA A 1 91 ? 4.472 11.733 -5.580 1.00 74.50 91 ALA A CA 1
ATOM 674 C C . ALA A 1 91 ? 5.598 11.072 -6.382 1.00 74.50 91 ALA A C 1
ATOM 676 O O . ALA A 1 91 ? 6.083 11.652 -7.356 1.00 74.50 91 ALA A O 1
ATOM 677 N N . TRP A 1 92 ? 6.009 9.858 -6.006 1.00 74.19 92 TRP A N 1
ATOM 678 C CA . TRP A 1 92 ? 7.001 9.100 -6.761 1.00 74.19 92 TRP A CA 1
ATOM 679 C C . TRP A 1 92 ? 6.484 8.738 -8.160 1.00 74.19 92 TRP A C 1
ATOM 681 O O . TRP A 1 92 ? 7.102 9.122 -9.153 1.00 74.19 92 TRP A O 1
ATOM 691 N N . LEU A 1 93 ? 5.298 8.129 -8.248 1.00 72.75 93 LEU A N 1
ATOM 692 C CA . LEU A 1 93 ? 4.668 7.718 -9.505 1.00 72.75 93 LEU A CA 1
ATOM 693 C C . LEU A 1 93 ? 4.458 8.886 -10.480 1.00 72.75 93 LEU A C 1
ATOM 695 O O . LEU A 1 93 ? 4.660 8.726 -11.686 1.00 72.75 93 LEU A O 1
ATOM 699 N N . THR A 1 94 ? 4.080 10.059 -9.966 1.00 69.31 94 THR A N 1
ATOM 700 C CA . THR A 1 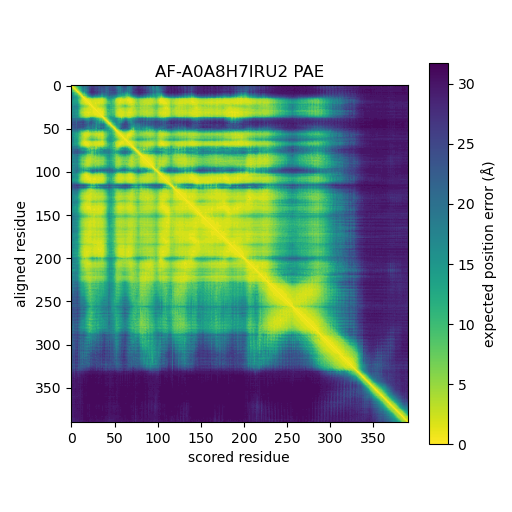94 ? 3.853 11.278 -10.758 1.00 69.31 94 THR A CA 1
ATOM 701 C C . THR A 1 94 ? 5.165 11.870 -11.272 1.00 69.31 94 THR A C 1
ATOM 703 O O . THR A 1 94 ? 5.258 12.253 -12.440 1.00 69.31 94 THR A O 1
ATOM 706 N N . ARG A 1 95 ? 6.208 11.931 -10.426 1.00 68.31 95 ARG A N 1
ATOM 707 C CA . ARG A 1 95 ? 7.534 12.434 -10.827 1.00 68.31 95 ARG A CA 1
ATOM 708 C C . ARG A 1 95 ? 8.158 11.564 -11.918 1.00 68.31 95 ARG A C 1
ATOM 710 O O . ARG A 1 95 ? 8.627 12.110 -12.917 1.00 68.31 95 ARG A O 1
ATOM 717 N N . SER A 1 96 ? 8.109 10.245 -11.742 1.00 65.12 96 SER A N 1
ATOM 718 C CA . SER A 1 96 ? 8.675 9.270 -12.680 1.00 65.12 96 SER A CA 1
ATOM 719 C C . SER A 1 96 ? 7.968 9.281 -14.038 1.00 65.12 96 SER A C 1
ATOM 721 O O . SER A 1 96 ? 8.627 9.206 -15.074 1.00 65.12 96 SER A O 1
ATOM 723 N N . TYR A 1 97 ? 6.642 9.461 -14.058 1.00 61.09 97 TYR A N 1
ATOM 724 C CA . TYR A 1 97 ? 5.872 9.505 -15.303 1.00 61.09 97 TYR A CA 1
ATOM 725 C C . TYR A 1 97 ? 6.066 10.815 -16.084 1.00 61.09 97 TYR A C 1
ATOM 727 O O . TYR A 1 97 ? 6.213 10.788 -17.305 1.00 61.09 97 TYR A O 1
ATOM 735 N N . GLY A 1 98 ? 6.057 11.961 -15.391 1.00 55.69 98 GLY A N 1
ATOM 736 C CA . GLY A 1 98 ? 6.014 13.278 -16.033 1.00 55.69 98 GLY A CA 1
ATOM 737 C C . GLY A 1 98 ? 7.352 13.781 -16.580 1.00 55.69 98 GLY A C 1
ATOM 738 O O . GLY A 1 98 ? 7.378 14.352 -17.663 1.00 55.69 98 GLY A O 1
ATOM 739 N N . ARG A 1 99 ? 8.456 13.605 -15.839 1.00 50.06 99 ARG A N 1
ATOM 740 C CA . ARG A 1 99 ? 9.769 14.175 -16.213 1.00 50.06 99 ARG A CA 1
ATOM 741 C C . ARG A 1 99 ? 10.723 13.180 -16.867 1.00 50.06 99 ARG A C 1
ATOM 743 O O . ARG A 1 99 ? 11.588 13.600 -17.622 1.00 50.06 99 ARG A O 1
ATOM 750 N N . GLU A 1 100 ? 10.587 11.892 -16.558 1.00 53.88 100 GLU A N 1
ATOM 751 C CA . GLU A 1 100 ? 11.572 10.866 -16.934 1.00 53.88 100 GLU A CA 1
ATOM 752 C C . GLU A 1 100 ? 10.987 9.796 -17.880 1.00 53.88 100 GLU A C 1
ATOM 754 O O . GLU A 1 100 ? 11.715 8.922 -18.339 1.00 53.88 100 GLU A O 1
ATOM 759 N N . HIS A 1 101 ? 9.677 9.845 -18.180 1.00 62.25 101 HIS A N 1
ATOM 760 C CA . HIS A 1 101 ? 8.939 8.816 -18.936 1.00 62.25 101 HIS A CA 1
ATOM 761 C C . HIS A 1 101 ? 9.152 7.378 -18.420 1.00 62.25 101 HIS A C 1
ATOM 763 O O . HIS A 1 101 ? 8.976 6.397 -19.154 1.00 62.25 101 HIS A O 1
ATOM 769 N N . VAL A 1 102 ? 9.497 7.238 -17.138 1.00 66.00 102 VAL A N 1
ATOM 770 C CA . VAL A 1 102 ? 9.715 5.949 -16.489 1.00 66.00 102 VAL A CA 1
ATOM 771 C C . VAL A 1 102 ? 8.352 5.352 -16.174 1.00 66.00 102 VAL A C 1
ATOM 773 O O . VAL A 1 102 ? 7.608 5.846 -15.323 1.00 66.00 102 VAL A O 1
ATOM 776 N N . LYS A 1 103 ? 8.014 4.276 -16.885 1.00 77.12 103 LYS A N 1
ATOM 777 C CA . LYS A 1 103 ? 6.843 3.451 -16.585 1.00 77.12 103 LYS A CA 1
ATOM 778 C C . LYS A 1 103 ? 7.290 2.223 -15.814 1.00 77.12 103 LYS A C 1
ATOM 780 O O . LYS A 1 103 ? 8.345 1.659 -16.100 1.00 77.12 103 LYS A O 1
ATOM 785 N N . LEU A 1 104 ? 6.458 1.791 -14.877 1.00 86.00 104 LEU A N 1
ATOM 786 C CA . LEU A 1 104 ? 6.704 0.559 -14.146 1.00 86.00 104 LEU A CA 1
ATOM 787 C C . LEU A 1 104 ? 6.647 -0.635 -15.100 1.00 86.00 104 LEU A C 1
ATOM 789 O O . LEU A 1 104 ? 5.825 -0.676 -16.011 1.00 86.00 104 LEU A O 1
ATOM 793 N N . SER A 1 105 ? 7.500 -1.621 -14.869 1.00 89.88 105 SER A N 1
ATOM 794 C CA . SER A 1 105 ? 7.411 -2.950 -15.480 1.00 89.88 105 SER A CA 1
ATOM 795 C C . SER A 1 105 ? 6.490 -3.869 -14.674 1.00 89.88 105 SER A C 1
ATOM 797 O O . SER A 1 105 ? 5.958 -4.843 -15.208 1.00 89.88 105 SER A O 1
ATOM 799 N N . GLY A 1 106 ? 6.263 -3.547 -13.398 1.00 91.75 106 GLY A N 1
ATOM 800 C CA . GLY A 1 106 ? 5.274 -4.206 -12.557 1.00 91.75 106 GLY A CA 1
ATOM 801 C C . GLY A 1 106 ? 5.338 -3.783 -11.094 1.00 91.75 106 GLY A C 1
ATOM 802 O O . GLY A 1 106 ? 6.108 -2.897 -10.716 1.00 91.75 106 GLY A O 1
ATOM 803 N N . LEU A 1 107 ? 4.500 -4.416 -10.277 1.00 93.38 107 LEU A N 1
ATOM 804 C CA . LEU A 1 107 ? 4.415 -4.167 -8.842 1.00 93.38 107 LEU A CA 1
ATOM 805 C C . LEU A 1 107 ? 4.470 -5.483 -8.067 1.00 93.38 107 LEU A C 1
ATOM 807 O O . LEU A 1 107 ? 3.964 -6.514 -8.511 1.00 93.38 107 LEU A O 1
ATOM 811 N N . ILE A 1 108 ? 5.059 -5.432 -6.882 1.00 94.94 108 ILE A N 1
ATOM 812 C CA . ILE A 1 108 ? 5.090 -6.524 -5.918 1.00 94.94 108 ILE A CA 1
ATOM 813 C C . ILE A 1 108 ? 4.331 -6.072 -4.676 1.00 94.94 108 ILE A C 1
ATOM 815 O O . ILE A 1 108 ? 4.619 -5.004 -4.145 1.00 94.94 108 ILE A O 1
ATOM 819 N N . TYR A 1 109 ? 3.403 -6.895 -4.192 1.00 93.38 109 TYR A N 1
ATOM 820 C CA . TYR A 1 109 ? 2.767 -6.700 -2.889 1.00 93.38 109 TYR A CA 1
ATOM 821 C C . TYR A 1 109 ? 3.214 -7.805 -1.933 1.00 93.38 109 TYR A C 1
ATOM 823 O O . TYR A 1 109 ? 2.911 -8.974 -2.164 1.00 93.38 109 TYR A O 1
ATOM 831 N N . VAL A 1 110 ? 3.945 -7.453 -0.877 1.00 92.12 110 VAL A N 1
ATOM 832 C CA . VAL A 1 110 ? 4.499 -8.402 0.096 1.00 92.12 110 VAL A CA 1
ATOM 833 C C . VAL A 1 110 ? 3.587 -8.510 1.317 1.00 92.12 110 VAL A C 1
ATOM 835 O O . VAL A 1 110 ? 3.259 -7.506 1.951 1.00 92.12 110 VAL A O 1
ATOM 838 N N . HIS A 1 111 ? 3.221 -9.738 1.684 1.00 90.69 111 HIS A N 1
ATOM 839 C CA . HIS A 1 111 ? 2.384 -10.046 2.843 1.00 90.69 111 HIS A CA 1
ATOM 840 C C . HIS A 1 111 ? 3.005 -11.169 3.695 1.00 90.69 111 HIS A C 1
ATOM 842 O O . HIS A 1 111 ? 3.371 -12.211 3.148 1.00 90.69 111 HIS A O 1
ATOM 848 N N . PRO A 1 112 ? 3.131 -11.008 5.023 1.00 90.94 112 PRO A N 1
ATOM 849 C CA . PRO A 1 112 ? 3.688 -12.050 5.879 1.00 90.94 112 PRO A CA 1
ATOM 850 C C . PRO A 1 112 ? 2.667 -13.170 6.123 1.00 90.94 112 PRO A C 1
ATOM 852 O O . PRO A 1 112 ? 1.560 -12.914 6.588 1.00 90.94 112 PRO A O 1
ATOM 855 N N . ILE A 1 113 ? 3.043 -14.432 5.882 1.00 91.44 113 ILE A N 1
ATOM 856 C CA . ILE A 1 113 ? 2.144 -15.589 6.087 1.00 91.44 113 ILE A CA 1
ATOM 857 C C . ILE A 1 113 ? 1.841 -15.861 7.574 1.00 91.44 113 ILE A C 1
ATOM 859 O O . ILE A 1 113 ? 0.910 -16.585 7.933 1.00 91.44 113 ILE A O 1
ATOM 863 N N . THR A 1 114 ? 2.622 -15.250 8.467 1.00 86.44 114 THR A N 1
ATOM 864 C CA . THR A 1 114 ? 2.401 -15.269 9.916 1.00 86.44 114 THR A CA 1
ATOM 865 C C . THR A 1 114 ? 1.140 -14.518 10.334 1.00 86.44 114 THR A C 1
ATOM 867 O O . THR A 1 114 ? 0.621 -14.814 11.412 1.00 86.44 114 THR A O 1
ATOM 870 N N . GLY A 1 115 ? 0.626 -13.605 9.499 1.00 74.06 115 GLY A N 1
ATOM 871 C CA . GLY A 1 115 ? -0.604 -12.862 9.755 1.00 74.06 115 GLY A CA 1
ATOM 872 C C . GLY A 1 115 ? -1.772 -13.814 9.993 1.00 74.06 115 GLY A C 1
ATOM 873 O O . GLY A 1 115 ? -2.214 -14.508 9.086 1.00 74.06 115 GLY A O 1
ATOM 874 N N . VAL A 1 116 ? -2.253 -13.880 11.237 1.00 56.47 116 VAL A N 1
ATOM 875 C CA . VAL A 1 116 ? -3.312 -14.823 11.636 1.00 56.47 116 VAL A CA 1
ATOM 876 C C . VAL A 1 116 ? -4.671 -14.399 11.070 1.00 56.47 116 VAL A C 1
ATOM 878 O O . VAL A 1 116 ? -5.562 -15.232 10.949 1.00 56.47 116 VAL A O 1
ATOM 881 N N . ARG A 1 117 ? -4.843 -13.110 10.731 1.00 59.44 117 ARG A N 1
ATOM 882 C CA . ARG A 1 117 ? -6.072 -12.550 10.157 1.00 59.44 117 ARG A CA 1
ATOM 883 C C . ARG A 1 117 ? -5.761 -11.346 9.264 1.00 59.44 117 ARG A C 1
ATOM 885 O O . ARG A 1 117 ? -5.079 -10.420 9.696 1.00 59.44 117 ARG A O 1
ATOM 892 N N . MET A 1 118 ? -6.334 -11.310 8.064 1.00 64.50 118 MET A N 1
ATOM 893 C CA . MET A 1 118 ? -6.519 -10.074 7.291 1.00 64.50 118 MET A CA 1
ATOM 894 C C . MET A 1 118 ? -7.641 -9.261 7.963 1.00 64.50 118 MET A C 1
ATOM 896 O O . MET A 1 118 ? -8.810 -9.388 7.607 1.00 64.50 118 MET A O 1
ATOM 900 N N . GLN A 1 119 ? -7.329 -8.467 8.988 1.00 63.91 119 GLN A N 1
ATOM 901 C CA . GLN A 1 119 ? -8.300 -7.608 9.686 1.00 63.91 119 GLN A CA 1
ATOM 902 C C . GLN A 1 119 ? -7.754 -6.187 9.857 1.00 63.91 119 GLN A C 1
ATOM 904 O O . GLN A 1 119 ? -6.543 -5.981 9.852 1.00 63.91 119 GLN A O 1
ATOM 909 N N . GLY A 1 120 ? -8.656 -5.209 9.993 1.00 69.88 120 GLY A N 1
ATOM 910 C CA . GLY A 1 120 ? -8.291 -3.805 10.202 1.00 69.88 120 GLY A CA 1
ATOM 911 C C . GLY A 1 120 ? -7.445 -3.236 9.060 1.00 69.88 120 GLY A C 1
ATOM 912 O O . GLY A 1 120 ? -7.790 -3.423 7.890 1.00 69.88 120 GLY A O 1
ATOM 913 N N . SER A 1 121 ? -6.333 -2.586 9.421 1.00 69.75 121 SER A N 1
ATOM 914 C CA . SER A 1 121 ? -5.363 -1.890 8.554 1.00 69.75 121 SER A CA 1
ATOM 915 C C . SER A 1 121 ? -4.893 -2.711 7.348 1.00 69.75 121 SER A C 1
ATOM 917 O O . SER A 1 121 ? -4.809 -2.185 6.240 1.00 69.75 121 SER A O 1
ATOM 919 N N . ALA A 1 122 ? -4.670 -4.018 7.512 1.00 75.12 122 ALA A N 1
ATOM 920 C CA . ALA A 1 122 ? -4.207 -4.900 6.437 1.00 75.12 122 ALA A CA 1
ATOM 921 C C . ALA A 1 122 ? -5.180 -4.970 5.248 1.00 75.12 122 ALA A C 1
ATOM 923 O O . ALA A 1 122 ? -4.770 -4.910 4.087 1.00 75.12 122 ALA A O 1
ATOM 924 N N . ARG A 1 123 ? -6.486 -5.075 5.537 1.00 79.88 123 ARG A N 1
ATOM 925 C CA . ARG A 1 123 ? -7.531 -5.113 4.502 1.00 79.88 123 ARG A CA 1
ATOM 926 C C . ARG A 1 123 ? -7.686 -3.764 3.820 1.00 79.88 123 ARG A C 1
ATOM 928 O O . ARG A 1 123 ? -7.815 -3.733 2.599 1.00 79.88 123 ARG A O 1
ATOM 935 N N . ARG A 1 124 ? -7.630 -2.676 4.594 1.00 76.81 124 ARG A N 1
ATOM 936 C CA . ARG A 1 124 ? -7.657 -1.298 4.072 1.00 76.81 124 ARG A CA 1
ATOM 937 C C . ARG A 1 124 ? -6.557 -1.086 3.065 1.00 76.81 124 ARG A C 1
ATOM 939 O O . ARG A 1 124 ? -6.783 -0.664 1.935 1.00 76.81 124 ARG A O 1
ATOM 946 N N . ASN A 1 125 ? -5.355 -1.474 3.475 1.00 79.12 125 ASN A N 1
ATOM 947 C CA . ASN A 1 125 ? -4.172 -1.324 2.672 1.00 79.12 125 ASN A CA 1
ATOM 948 C C . ASN A 1 125 ? -4.272 -2.099 1.357 1.00 79.12 125 ASN A C 1
ATOM 950 O O . ASN A 1 125 ? -3.975 -1.558 0.293 1.00 79.12 125 ASN A O 1
ATOM 954 N N . LEU A 1 126 ? -4.717 -3.353 1.420 1.00 86.56 126 LEU A N 1
ATOM 955 C CA . LEU A 1 126 ? -4.906 -4.154 0.221 1.00 86.56 126 LEU A CA 1
ATOM 956 C C . LEU A 1 126 ? -5.984 -3.559 -0.696 1.00 86.56 126 LEU A C 1
ATOM 958 O O . LEU A 1 126 ? -5.795 -3.508 -1.911 1.00 86.56 126 LEU A O 1
ATOM 962 N N . HIS A 1 127 ? -7.093 -3.081 -0.126 1.00 86.19 127 HIS A N 1
ATOM 963 C CA . HIS A 1 127 ? -8.168 -2.454 -0.889 1.00 86.19 127 HIS A CA 1
ATOM 964 C C . HIS A 1 127 ? -7.694 -1.179 -1.597 1.00 86.19 127 HIS A C 1
ATOM 966 O O . HIS A 1 127 ? -7.909 -1.017 -2.800 1.00 86.19 127 HIS A O 1
ATOM 972 N N . MET A 1 128 ? -6.973 -0.312 -0.888 1.00 85.75 128 MET A N 1
ATOM 973 C CA . MET A 1 128 ? -6.345 0.871 -1.466 1.00 85.75 128 MET A CA 1
ATOM 974 C C . MET A 1 128 ? -5.330 0.483 -2.551 1.00 85.75 128 MET A C 1
ATOM 976 O O . MET A 1 128 ? -5.361 1.059 -3.636 1.00 85.75 128 MET A O 1
ATOM 980 N N . PHE A 1 129 ? -4.490 -0.537 -2.330 1.00 88.75 129 PHE A N 1
ATOM 981 C CA . PHE A 1 129 ? -3.533 -1.011 -3.336 1.00 88.75 129 PHE A CA 1
ATOM 982 C C . PHE A 1 129 ? -4.234 -1.510 -4.609 1.00 88.75 129 PHE A C 1
ATOM 984 O O . PHE A 1 129 ? -3.800 -1.197 -5.721 1.00 88.75 129 PHE A O 1
ATOM 991 N N . TYR A 1 130 ? -5.351 -2.229 -4.463 1.00 91.56 130 TYR A N 1
ATOM 992 C CA . TYR A 1 130 ? -6.193 -2.647 -5.584 1.00 91.56 130 TYR A CA 1
ATOM 993 C C . TYR A 1 130 ? -6.720 -1.441 -6.378 1.00 91.56 130 TYR A C 1
ATOM 995 O O . TYR A 1 130 ? -6.611 -1.418 -7.608 1.00 91.56 130 TYR A O 1
ATOM 1003 N N . LYS A 1 131 ? -7.230 -0.414 -5.685 1.00 91.19 131 LYS A N 1
ATOM 1004 C CA . LYS A 1 131 ? -7.725 0.834 -6.293 1.00 91.19 131 LYS A CA 1
ATOM 1005 C C . LYS A 1 131 ? -6.620 1.630 -6.989 1.00 91.19 131 LYS A C 1
ATOM 1007 O O . LYS A 1 131 ? -6.819 2.083 -8.113 1.00 91.19 131 LYS A O 1
ATOM 1012 N N . LEU A 1 132 ? -5.448 1.724 -6.363 1.00 89.75 132 LEU A N 1
ATOM 1013 C CA . LEU A 1 132 ? -4.259 2.384 -6.899 1.00 89.75 132 LEU A CA 1
ATOM 1014 C C . LEU A 1 132 ? -3.806 1.743 -8.209 1.00 89.75 132 LEU A C 1
ATOM 1016 O O . LEU A 1 132 ? -3.531 2.449 -9.181 1.00 89.75 132 LEU A O 1
ATOM 1020 N N . CYS A 1 133 ? -3.723 0.410 -8.234 1.00 91.25 133 CYS A N 1
ATOM 1021 C CA . CYS A 1 133 ? -3.317 -0.334 -9.421 1.00 91.25 133 CYS A CA 1
ATOM 1022 C C . CYS A 1 133 ? -4.342 -0.168 -10.547 1.00 91.25 133 CYS A C 1
ATOM 1024 O O . CYS A 1 133 ? -3.975 0.195 -11.664 1.00 91.25 133 CYS A O 1
ATOM 1026 N N . GLY A 1 134 ? -5.621 -0.412 -10.253 1.00 90.19 134 GLY A N 1
ATOM 1027 C CA . GLY A 1 134 ? -6.662 -0.570 -11.264 1.00 90.19 134 GLY A CA 1
ATOM 1028 C C . GLY A 1 134 ? -6.516 -1.862 -12.074 1.00 90.19 134 GLY A C 1
ATOM 1029 O O . GLY A 1 134 ? -5.459 -2.495 -12.101 1.00 90.19 134 GLY A O 1
ATOM 1030 N N . ARG A 1 135 ? -7.597 -2.262 -12.754 1.00 89.44 135 ARG A N 1
ATOM 1031 C CA . ARG A 1 135 ? -7.710 -3.585 -13.396 1.00 89.44 135 ARG A CA 1
ATOM 1032 C C . ARG A 1 135 ? -6.599 -3.900 -14.394 1.00 89.44 135 ARG A C 1
ATOM 1034 O O . ARG A 1 135 ? -6.102 -5.021 -14.411 1.00 89.44 135 ARG A O 1
ATOM 1041 N N . ASP A 1 136 ? -6.183 -2.926 -15.196 1.00 87.38 136 ASP A N 1
ATOM 1042 C CA . ASP A 1 136 ? -5.151 -3.162 -16.206 1.00 87.38 136 ASP A CA 1
ATOM 1043 C C . ASP A 1 136 ? -3.783 -3.434 -15.586 1.00 87.38 136 ASP A C 1
ATOM 1045 O O . ASP A 1 136 ? -3.044 -4.292 -16.078 1.00 87.38 136 ASP A O 1
ATOM 1049 N N . ALA A 1 137 ? -3.463 -2.767 -14.472 1.00 91.06 137 ALA A N 1
ATOM 1050 C CA . ALA A 1 137 ? -2.166 -2.933 -13.842 1.00 91.06 137 ALA A CA 1
ATOM 1051 C C . ALA A 1 137 ? -2.031 -4.227 -13.039 1.00 91.06 137 ALA A C 1
ATOM 1053 O O . ALA A 1 137 ? -0.916 -4.727 -12.888 1.00 91.06 137 ALA A O 1
ATOM 1054 N N . LEU A 1 138 ? -3.146 -4.816 -12.593 1.00 94.19 138 LEU A N 1
ATOM 1055 C CA . LEU A 1 138 ? -3.161 -6.070 -11.830 1.00 94.19 138 LEU A CA 1
ATOM 1056 C C . LEU A 1 138 ? -2.512 -7.238 -12.583 1.00 94.19 138 LEU A C 1
ATOM 1058 O O . LEU A 1 138 ? -1.854 -8.073 -11.973 1.00 94.19 138 LEU A O 1
ATOM 1062 N N . LYS A 1 139 ? -2.563 -7.248 -13.918 1.00 93.44 139 LYS A N 1
ATOM 1063 C CA . LYS A 1 139 ? -1.863 -8.242 -14.760 1.00 93.44 139 LYS A CA 1
ATOM 1064 C C . LYS A 1 139 ? -0.336 -8.211 -14.603 1.00 93.44 139 LYS A C 1
ATOM 1066 O O . LYS A 1 139 ? 0.354 -9.157 -14.982 1.00 93.44 139 LYS A O 1
ATOM 1071 N N . LYS A 1 140 ? 0.201 -7.106 -14.082 1.00 94.31 140 LYS A N 1
ATOM 1072 C CA . LYS A 1 140 ? 1.623 -6.878 -13.798 1.00 94.31 140 LYS A CA 1
ATOM 1073 C C . LYS A 1 140 ? 1.892 -6.802 -12.289 1.00 94.31 140 LYS A C 1
ATOM 1075 O O . LYS A 1 140 ? 2.935 -6.296 -11.883 1.00 94.31 140 LYS A O 1
ATOM 1080 N N . VAL A 1 141 ? 0.979 -7.321 -11.466 1.00 95.75 141 VAL A N 1
ATOM 1081 C CA . VAL A 1 141 ? 1.145 -7.452 -10.016 1.00 95.75 141 VAL A CA 1
ATOM 1082 C C . VAL A 1 141 ? 1.538 -8.884 -9.651 1.00 95.75 141 VAL A C 1
ATOM 1084 O O . VAL A 1 141 ? 0.929 -9.859 -10.106 1.00 95.75 141 VAL A O 1
ATOM 1087 N N . ILE A 1 142 ? 2.544 -9.012 -8.7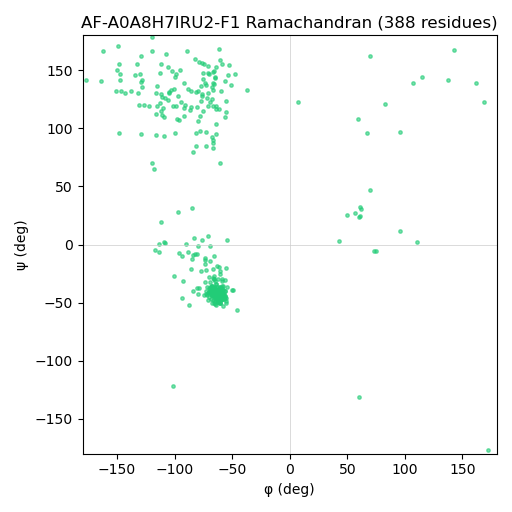83 1.00 96.94 142 ILE A N 1
ATOM 1088 C CA . ILE A 1 142 ? 2.874 -10.268 -8.106 1.00 96.94 142 ILE A CA 1
ATOM 1089 C C . ILE A 1 142 ? 2.644 -10.117 -6.603 1.00 96.94 142 ILE A C 1
ATOM 1091 O O . ILE A 1 142 ? 3.278 -9.306 -5.931 1.00 96.94 142 ILE A O 1
ATOM 1095 N N . LEU A 1 143 ? 1.741 -10.936 -6.077 1.00 96.56 143 LEU A N 1
ATOM 1096 C CA . LEU A 1 143 ? 1.413 -11.043 -4.662 1.00 96.56 143 LEU A CA 1
ATOM 1097 C C . LEU A 1 143 ? 2.377 -12.045 -4.020 1.00 96.56 143 LEU A C 1
ATOM 1099 O O . LEU A 1 143 ? 2.416 -13.218 -4.394 1.00 96.56 143 LEU A O 1
ATOM 1103 N N . VAL A 1 144 ? 3.209 -11.581 -3.096 1.00 96.31 144 VAL A N 1
ATOM 1104 C CA . VAL A 1 144 ? 4.310 -12.356 -2.523 1.00 96.31 144 VAL A CA 1
ATOM 1105 C C . VAL A 1 144 ? 4.040 -12.637 -1.055 1.00 96.31 144 VAL A C 1
ATOM 1107 O O . VAL A 1 144 ? 3.900 -11.712 -0.259 1.00 96.31 144 VAL A O 1
ATOM 1110 N N . THR A 1 145 ? 4.010 -13.913 -0.679 1.00 95.00 145 THR A N 1
ATOM 1111 C CA . THR A 1 145 ? 3.973 -14.321 0.730 1.00 95.00 145 THR A CA 1
ATOM 1112 C C . THR A 1 145 ? 5.388 -14.460 1.291 1.00 95.00 145 THR A C 1
ATOM 1114 O O . THR A 1 145 ? 6.246 -15.073 0.654 1.00 95.00 145 THR A O 1
ATOM 1117 N N . SER A 1 146 ? 5.642 -13.909 2.478 1.00 93.88 146 SER A N 1
ATOM 1118 C CA . SER A 1 146 ? 6.935 -13.957 3.185 1.00 93.88 146 SER A CA 1
ATOM 1119 C C . SER A 1 146 ? 6.820 -14.655 4.550 1.00 93.88 146 SER A C 1
ATOM 1121 O O . SER A 1 146 ? 5.729 -15.052 4.955 1.00 93.88 146 SER A O 1
ATOM 1123 N N . MET A 1 147 ? 7.939 -14.782 5.279 1.00 92.12 147 MET A N 1
ATOM 1124 C CA . MET A 1 147 ? 8.008 -15.369 6.634 1.00 92.12 147 MET A CA 1
ATOM 1125 C C . MET A 1 147 ? 7.569 -16.838 6.739 1.00 92.12 147 MET A C 1
ATOM 1127 O O . MET A 1 147 ? 7.031 -17.270 7.759 1.00 92.12 147 MET A O 1
ATOM 1131 N N . TRP A 1 148 ? 7.806 -17.616 5.684 1.00 94.00 148 TRP A N 1
ATOM 1132 C CA . TRP A 1 148 ? 7.527 -19.056 5.665 1.00 94.00 148 TRP A CA 1
ATOM 1133 C C . TRP A 1 148 ? 8.358 -19.857 6.680 1.00 94.00 148 TRP A C 1
ATOM 1135 O O . TRP A 1 148 ? 7.976 -20.958 7.044 1.00 94.00 148 TRP A O 1
ATOM 1145 N N . ASP A 1 149 ? 9.456 -19.287 7.170 1.00 91.25 149 ASP A N 1
ATOM 1146 C CA . ASP A 1 149 ? 10.310 -19.810 8.240 1.00 91.25 149 ASP A CA 1
ATOM 1147 C C . ASP A 1 149 ? 9.693 -19.693 9.646 1.00 91.25 149 ASP A C 1
ATOM 1149 O O . ASP A 1 149 ? 10.211 -20.278 10.594 1.00 91.25 149 ASP A O 1
ATOM 1153 N N . LYS A 1 150 ? 8.597 -18.939 9.801 1.00 90.25 150 LYS A N 1
ATOM 1154 C CA . LYS A 1 150 ? 7.968 -18.645 11.102 1.00 90.25 150 LYS A CA 1
ATOM 1155 C C . LYS A 1 150 ? 6.637 -19.360 11.341 1.00 90.25 150 LYS A C 1
ATOM 1157 O O . LYS A 1 150 ? 6.003 -19.126 12.368 1.00 90.25 150 LYS A O 1
ATOM 1162 N N . VAL A 1 151 ? 6.181 -20.175 10.396 1.00 90.50 151 VAL A N 1
ATOM 1163 C CA . VAL A 1 151 ? 4.913 -20.912 10.475 1.00 90.50 151 VAL A CA 1
ATOM 1164 C C . VAL A 1 151 ? 5.169 -22.344 10.028 1.00 90.50 151 VAL A C 1
ATOM 1166 O O . VAL A 1 151 ? 5.996 -22.581 9.151 1.00 90.50 151 VAL A O 1
ATOM 1169 N N . ASP A 1 152 ? 4.465 -23.309 10.613 1.00 93.38 152 ASP A N 1
ATOM 1170 C CA . ASP A 1 152 ? 4.508 -24.677 10.112 1.00 93.38 152 ASP A CA 1
ATOM 1171 C C . ASP A 1 152 ? 3.933 -24.765 8.684 1.00 93.38 152 ASP A C 1
ATOM 1173 O O . ASP A 1 152 ? 3.085 -23.970 8.265 1.00 93.38 152 ASP A O 1
ATOM 1177 N N . GLY A 1 153 ? 4.402 -25.749 7.915 1.00 91.19 153 GLY A N 1
ATOM 1178 C CA . GLY A 1 153 ? 4.056 -25.859 6.498 1.00 91.19 153 GLY A CA 1
ATOM 1179 C C . GLY A 1 153 ? 2.555 -26.027 6.237 1.00 91.19 153 GLY A C 1
ATOM 1180 O O . GLY A 1 153 ? 2.049 -25.458 5.271 1.00 91.19 153 GLY A O 1
ATOM 1181 N N . ALA A 1 154 ? 1.834 -26.761 7.089 1.00 93.38 154 ALA A N 1
ATOM 1182 C CA . ALA A 1 154 ? 0.408 -27.023 6.899 1.00 93.38 154 ALA A CA 1
ATOM 1183 C C . ALA A 1 154 ? -0.428 -25.759 7.146 1.00 93.38 154 ALA A C 1
ATOM 1185 O O . ALA A 1 154 ? -1.233 -25.376 6.294 1.00 93.38 154 ALA A O 1
ATOM 1186 N N . THR A 1 155 ? -0.176 -25.057 8.254 1.00 91.69 155 THR A N 1
ATOM 1187 C CA . THR A 1 155 ? -0.823 -23.777 8.565 1.00 91.69 155 THR A CA 1
ATOM 1188 C C . THR A 1 155 ? -0.495 -22.719 7.515 1.00 91.69 155 THR A C 1
ATOM 1190 O O . THR A 1 155 ? -1.387 -21.996 7.071 1.00 91.69 155 THR A O 1
ATOM 1193 N N . GLY A 1 156 ? 0.765 -22.633 7.075 1.00 93.12 156 GLY A N 1
ATOM 1194 C CA . GLY A 1 156 ? 1.179 -21.689 6.036 1.00 93.12 156 GLY A CA 1
ATOM 1195 C C . GLY A 1 156 ? 0.456 -21.923 4.707 1.00 93.12 156 GLY A C 1
ATOM 1196 O O . GLY A 1 156 ? -0.004 -20.972 4.078 1.00 93.12 156 GLY A O 1
ATOM 1197 N N . VAL A 1 157 ? 0.295 -23.187 4.296 1.00 94.75 157 VAL A N 1
ATOM 1198 C CA . VAL A 1 157 ? -0.468 -23.549 3.090 1.00 94.75 157 VAL A CA 1
ATOM 1199 C C . VAL A 1 157 ? -1.946 -23.197 3.243 1.00 94.75 157 VAL A C 1
ATOM 1201 O O . VAL A 1 157 ? -2.493 -22.568 2.344 1.00 94.75 157 VAL A O 1
ATOM 1204 N N . ALA A 1 158 ? -2.575 -23.538 4.372 1.00 93.25 158 ALA A N 1
ATOM 1205 C CA . ALA A 1 158 ? -3.984 -23.226 4.614 1.00 93.25 158 ALA A CA 1
ATOM 1206 C C . ALA A 1 158 ? -4.263 -21.714 4.536 1.00 93.25 158 ALA A C 1
ATOM 1208 O O . ALA A 1 158 ? -5.192 -21.290 3.851 1.00 93.25 158 ALA A O 1
ATOM 1209 N N . ARG A 1 159 ? -3.405 -20.892 5.156 1.00 92.94 159 ARG A N 1
ATOM 1210 C CA . ARG A 1 159 ? -3.499 -19.424 5.088 1.00 92.94 159 ARG A CA 1
ATOM 1211 C C . ARG A 1 159 ? -3.263 -18.883 3.686 1.00 92.94 159 ARG A C 1
ATOM 1213 O O . ARG A 1 159 ? -3.926 -17.942 3.266 1.00 92.94 159 ARG A O 1
ATOM 1220 N N . GLU A 1 160 ? -2.318 -19.456 2.944 1.00 94.62 160 GLU A N 1
ATOM 1221 C CA . GLU A 1 160 ? -2.074 -19.040 1.563 1.00 94.62 160 GLU A CA 1
ATOM 1222 C C . GLU A 1 160 ? -3.286 -19.341 0.670 1.00 94.62 160 GLU A C 1
ATOM 1224 O O . GLU A 1 160 ? -3.633 -18.522 -0.182 1.00 94.62 160 GLU A O 1
ATOM 1229 N N . THR A 1 161 ? -3.941 -20.487 0.870 1.00 94.62 161 THR A N 1
ATOM 1230 C CA . THR A 1 161 ? -5.189 -20.834 0.181 1.00 94.62 161 THR A CA 1
ATOM 1231 C C . THR A 1 161 ? -6.292 -19.839 0.523 1.00 94.62 161 THR A C 1
ATOM 1233 O O . THR A 1 161 ? -6.871 -19.249 -0.385 1.00 94.62 161 THR A O 1
ATOM 1236 N N . GLU A 1 162 ? -6.508 -19.553 1.810 1.00 92.88 162 GLU A N 1
ATOM 1237 C CA . GLU A 1 162 ? -7.489 -18.556 2.256 1.00 92.88 162 GLU A CA 1
ATOM 1238 C C . GLU A 1 162 ? -7.233 -17.176 1.625 1.00 92.88 162 GLU A C 1
ATOM 1240 O O . GLU A 1 162 ? -8.163 -16.550 1.111 1.00 92.88 162 GLU A O 1
ATOM 1245 N N . LEU A 1 163 ? -5.971 -16.722 1.590 1.00 92.69 163 LEU A N 1
ATOM 1246 C CA . LEU A 1 163 ? -5.580 -15.472 0.930 1.00 92.69 163 LEU A CA 1
ATOM 1247 C C . LEU A 1 163 ? -5.976 -15.465 -0.549 1.00 92.69 163 LEU A C 1
ATOM 1249 O O . LEU A 1 163 ? -6.520 -14.470 -1.024 1.00 92.69 163 LEU A O 1
ATOM 1253 N N . LYS A 1 164 ? -5.696 -16.552 -1.274 1.00 94.88 164 LYS A N 1
ATOM 1254 C CA . LYS A 1 164 ? -5.935 -16.660 -2.720 1.00 94.88 164 LYS A CA 1
ATOM 1255 C C . LYS A 1 164 ? -7.408 -16.815 -3.087 1.00 94.88 164 LYS A C 1
ATOM 1257 O O . LYS A 1 164 ? -7.794 -16.358 -4.157 1.00 94.88 164 LYS A O 1
ATOM 1262 N N . GLU A 1 165 ? -8.205 -17.467 -2.249 1.00 93.94 165 GLU A N 1
ATOM 1263 C CA . GLU A 1 165 ? -9.599 -17.804 -2.562 1.00 93.94 165 GLU A CA 1
ATOM 1264 C C . GLU A 1 165 ? -10.588 -16.740 -2.084 1.00 93.94 165 GLU A C 1
ATOM 1266 O O . GLU A 1 165 ? -11.600 -16.503 -2.744 1.00 93.94 165 GLU A O 1
ATOM 1271 N N . THR A 1 166 ? -10.284 -16.052 -0.982 1.00 91.69 166 THR A N 1
ATOM 1272 C CA . THR A 1 166 ? -11.175 -15.035 -0.413 1.00 91.69 166 THR A CA 1
ATOM 1273 C C . THR A 1 166 ? -11.208 -13.791 -1.312 1.00 91.69 166 THR A C 1
ATOM 1275 O O . THR A 1 166 ? -10.163 -13.151 -1.501 1.00 91.69 166 THR A O 1
ATOM 1278 N N . PRO A 1 167 ? -12.374 -13.401 -1.870 1.00 90.19 167 PRO A N 1
ATOM 1279 C CA . PRO A 1 167 ? -12.483 -12.257 -2.776 1.00 90.19 167 PRO A CA 1
ATOM 1280 C C . PRO A 1 167 ? -12.009 -10.939 -2.164 1.00 90.19 167 PRO A C 1
ATOM 1282 O O . PRO A 1 167 ? -11.409 -10.128 -2.865 1.00 90.19 167 PRO A O 1
ATOM 1285 N N . GLU A 1 168 ? -12.249 -10.743 -0.868 1.00 85.75 168 GLU A N 1
ATOM 1286 C CA . GLU A 1 168 ? -11.849 -9.561 -0.105 1.00 85.75 168 GLU A CA 1
ATOM 1287 C C . GLU A 1 168 ? -10.342 -9.515 0.194 1.00 85.75 168 GLU A C 1
ATOM 1289 O O . GLU A 1 168 ? -9.843 -8.476 0.631 1.00 85.75 168 GLU A O 1
ATOM 1294 N N . PHE A 1 169 ? -9.627 -10.628 -0.012 1.00 91.25 169 PHE A N 1
ATOM 1295 C CA . PHE A 1 169 ? -8.171 -10.719 0.082 1.00 91.25 169 PHE A CA 1
ATOM 1296 C C . PHE A 1 169 ? -7.585 -10.698 -1.338 1.00 91.25 169 PHE A C 1
ATOM 1298 O O . PHE A 1 169 ? -7.800 -9.749 -2.091 1.00 91.25 169 PHE A O 1
ATOM 1305 N N . TRP A 1 170 ? -6.826 -11.717 -1.741 1.00 94.12 170 TRP A N 1
ATOM 1306 C CA . TRP A 1 170 ? -6.190 -11.750 -3.058 1.00 94.12 170 TRP A CA 1
ATOM 1307 C C . TRP A 1 170 ? -7.105 -12.290 -4.155 1.00 94.12 170 TRP A C 1
ATOM 1309 O O . TRP A 1 170 ? -6.785 -12.111 -5.329 1.00 94.12 170 TRP A O 1
ATOM 1319 N N . GLY A 1 171 ? -8.245 -12.901 -3.817 1.00 93.94 171 GLY A N 1
ATOM 1320 C CA . GLY A 1 171 ? -9.119 -13.557 -4.790 1.00 93.94 171 GLY A CA 1
ATOM 1321 C C . GLY A 1 171 ? -9.580 -12.635 -5.917 1.00 93.94 171 GLY A C 1
ATOM 1322 O O . GLY A 1 171 ? -9.464 -12.991 -7.092 1.00 93.94 171 GLY A O 1
ATOM 1323 N N . ALA A 1 172 ? -10.024 -11.412 -5.600 1.00 92.94 172 ALA A N 1
ATOM 1324 C CA . ALA A 1 172 ? -10.396 -10.442 -6.632 1.00 92.94 172 ALA A CA 1
ATOM 1325 C C . ALA A 1 172 ? -9.201 -10.029 -7.508 1.00 92.94 172 ALA A C 1
ATOM 1327 O O . ALA A 1 172 ? -9.334 -9.937 -8.726 1.00 92.94 172 ALA A O 1
ATOM 1328 N N . MET A 1 173 ? -8.025 -9.842 -6.907 1.00 95.19 173 MET A N 1
ATOM 1329 C CA . MET A 1 173 ? -6.812 -9.437 -7.621 1.00 95.19 173 MET A CA 1
ATOM 1330 C C . MET A 1 173 ? -6.300 -10.526 -8.565 1.00 95.19 173 MET A C 1
ATOM 1332 O O . MET A 1 173 ? -5.862 -10.229 -9.678 1.00 95.19 173 MET A O 1
ATOM 1336 N N . ILE A 1 174 ? -6.350 -11.783 -8.118 1.00 96.38 174 ILE A N 1
ATOM 1337 C CA . ILE A 1 174 ? -5.933 -12.957 -8.891 1.00 96.38 174 ILE A CA 1
ATOM 1338 C C . ILE A 1 174 ? -6.885 -13.173 -10.064 1.00 96.38 174 ILE A C 1
ATOM 1340 O O . ILE A 1 174 ? -6.431 -13.373 -11.189 1.00 96.38 174 ILE A O 1
ATOM 1344 N N . ARG A 1 175 ? -8.198 -13.053 -9.832 1.00 95.62 175 ARG A N 1
ATOM 1345 C CA . ARG A 1 175 ? -9.210 -13.100 -10.895 1.00 95.62 175 ARG A CA 1
ATOM 1346 C C . ARG A 1 175 ? -8.992 -12.012 -11.951 1.00 95.62 175 ARG A C 1
ATOM 1348 O O . ARG A 1 175 ? -9.177 -12.279 -13.134 1.00 95.62 175 ARG A O 1
ATOM 1355 N N . ASP A 1 176 ? -8.539 -10.831 -11.537 1.00 94.62 176 ASP A N 1
ATOM 1356 C CA . ASP A 1 176 ? -8.213 -9.716 -12.434 1.00 94.62 176 ASP A CA 1
ATOM 1357 C C . ASP A 1 176 ? -6.795 -9.815 -13.056 1.00 94.62 176 ASP A C 1
ATOM 1359 O O . ASP A 1 176 ? -6.365 -8.920 -13.786 1.00 94.62 176 ASP A O 1
ATOM 1363 N N . GLY A 1 177 ? -6.065 -10.916 -12.823 1.00 94.50 177 GLY A N 1
ATOM 1364 C CA . GLY A 1 177 ? -4.823 -11.260 -13.528 1.00 94.50 177 GLY A CA 1
ATOM 1365 C C . GLY A 1 177 ? -3.534 -11.183 -12.708 1.00 94.50 177 GLY A C 1
ATOM 1366 O O . GLY A 1 177 ? -2.462 -11.453 -13.255 1.00 94.50 177 GLY A O 1
ATOM 1367 N N . SER A 1 178 ? -3.607 -10.851 -11.416 1.00 96.75 178 SER A N 1
ATOM 1368 C CA . SER A 1 178 ? -2.436 -10.903 -10.527 1.00 96.75 178 SER A CA 1
ATOM 1369 C C . SER A 1 178 ? -1.953 -12.340 -10.343 1.00 96.75 178 SER A C 1
ATOM 1371 O O . SER A 1 178 ? -2.743 -13.283 -10.326 1.00 96.75 178 SER A O 1
ATOM 1373 N N . THR A 1 179 ? -0.650 -12.528 -10.140 1.00 96.50 179 THR A N 1
ATOM 1374 C CA . THR A 1 179 ? -0.087 -13.855 -9.827 1.00 96.50 179 THR A CA 1
ATOM 1375 C C . THR A 1 179 ? 0.443 -13.904 -8.402 1.00 96.50 179 THR A C 1
ATOM 1377 O O . THR A 1 179 ? 0.819 -12.877 -7.852 1.00 96.50 179 THR A O 1
ATOM 1380 N N . ALA A 1 180 ? 0.505 -15.094 -7.803 1.00 96.44 180 ALA A N 1
ATOM 1381 C CA . ALA A 1 180 ? 1.074 -15.285 -6.471 1.00 96.44 180 ALA A CA 1
ATOM 1382 C C . ALA A 1 180 ? 2.464 -15.950 -6.521 1.00 96.44 180 ALA A C 1
ATOM 1384 O O . ALA A 1 180 ? 2.779 -16.713 -7.443 1.00 96.44 180 ALA A O 1
ATOM 1385 N N . ALA A 1 181 ? 3.304 -15.681 -5.522 1.00 96.56 181 ALA A N 1
ATOM 1386 C CA . ALA A 1 181 ? 4.592 -16.341 -5.319 1.00 96.56 181 ALA A CA 1
ATOM 1387 C C . ALA A 1 181 ? 4.948 -16.443 -3.827 1.00 96.56 181 ALA A C 1
ATOM 1389 O O . ALA A 1 181 ? 4.509 -15.627 -3.022 1.00 96.56 181 ALA A O 1
ATOM 1390 N N . ARG A 1 182 ? 5.781 -17.425 -3.469 1.00 96.19 182 ARG A N 1
ATOM 1391 C CA . ARG A 1 182 ? 6.329 -17.581 -2.114 1.00 96.19 182 ARG A CA 1
ATOM 1392 C C . ARG A 1 182 ? 7.774 -17.095 -2.075 1.00 96.19 182 ARG A C 1
ATOM 1394 O O . ARG A 1 182 ? 8.570 -17.480 -2.931 1.00 96.19 182 ARG A O 1
ATOM 1401 N N . TYR A 1 183 ? 8.108 -16.295 -1.073 1.00 95.38 183 TYR A N 1
ATOM 1402 C CA . TYR A 1 183 ? 9.461 -15.843 -0.771 1.00 95.38 183 TYR A CA 1
ATOM 1403 C C . TYR A 1 183 ? 9.950 -16.509 0.520 1.00 95.38 183 TYR A C 1
ATOM 1405 O O . TYR A 1 183 ? 9.374 -16.304 1.588 1.00 95.38 183 TYR A O 1
ATOM 1413 N N . GLN A 1 184 ? 11.014 -17.307 0.421 1.00 93.00 184 GLN A N 1
ATOM 1414 C CA . GLN A 1 184 ? 11.533 -18.143 1.512 1.00 93.00 184 GLN A CA 1
ATOM 1415 C C . GLN A 1 184 ? 12.708 -17.486 2.259 1.00 93.00 184 GLN A C 1
ATOM 1417 O O . GLN A 1 184 ? 13.559 -18.165 2.819 1.00 93.00 184 GLN A O 1
ATOM 1422 N N . ASN A 1 185 ? 12.751 -16.149 2.286 1.00 89.31 185 ASN A N 1
ATOM 1423 C CA . ASN A 1 185 ? 13.804 -15.369 2.947 1.00 89.31 185 ASN A CA 1
ATOM 1424 C C . ASN A 1 185 ? 15.230 -15.594 2.405 1.00 89.31 185 ASN A C 1
ATOM 1426 O O . ASN A 1 185 ? 16.207 -15.286 3.086 1.00 89.31 185 ASN A O 1
ATOM 1430 N N . ASP A 1 186 ? 15.364 -16.033 1.151 1.00 90.56 186 ASP A N 1
ATOM 1431 C CA . ASP A 1 186 ? 16.647 -16.291 0.491 1.00 90.56 186 ASP A CA 1
ATOM 1432 C C . ASP A 1 186 ? 16.762 -15.607 -0.889 1.00 90.56 186 ASP A C 1
ATOM 1434 O O . ASP A 1 186 ? 15.776 -15.197 -1.508 1.00 90.56 186 ASP A O 1
ATOM 1438 N N . THR A 1 187 ? 17.989 -15.474 -1.397 1.00 91.69 187 THR A N 1
ATOM 1439 C CA . THR A 1 187 ? 18.266 -14.831 -2.694 1.00 91.69 187 THR A CA 1
ATOM 1440 C C . THR A 1 187 ? 17.663 -15.579 -3.885 1.00 91.69 187 THR A C 1
ATOM 1442 O O . THR A 1 187 ? 17.248 -14.936 -4.851 1.00 91.69 187 THR A O 1
ATOM 1445 N N . THR A 1 188 ? 17.591 -16.909 -3.841 1.00 93.31 188 THR A N 1
ATOM 1446 C CA . THR A 1 188 ? 17.072 -17.731 -4.943 1.00 93.31 188 THR A CA 1
ATOM 1447 C C . THR A 1 188 ? 15.577 -17.497 -5.119 1.00 93.31 188 THR A C 1
ATOM 1449 O O . THR A 1 188 ? 15.134 -17.173 -6.224 1.00 93.31 188 THR A O 1
ATOM 1452 N N . SER A 1 189 ? 14.798 -17.577 -4.036 1.00 94.12 189 SER A N 1
ATOM 1453 C CA . SER A 1 189 ? 13.356 -17.316 -4.081 1.00 94.12 189 SER A CA 1
ATOM 1454 C C . SER A 1 189 ? 13.045 -15.853 -4.416 1.00 94.12 189 SER A C 1
ATOM 1456 O O . SER A 1 189 ? 12.140 -15.592 -5.210 1.00 94.12 189 SER A O 1
ATOM 1458 N N . ALA A 1 190 ? 13.840 -14.896 -3.921 1.00 93.00 190 ALA A N 1
ATOM 1459 C CA . ALA A 1 190 ? 13.695 -13.484 -4.278 1.00 93.00 190 ALA A CA 1
ATOM 1460 C C . ALA A 1 190 ? 13.921 -13.238 -5.784 1.00 93.00 190 ALA A C 1
ATOM 1462 O O . ALA A 1 190 ? 13.078 -12.650 -6.466 1.00 93.00 190 ALA A O 1
ATOM 1463 N N . ARG A 1 191 ? 15.019 -13.762 -6.346 1.00 92.38 191 ARG A N 1
ATOM 1464 C CA . ARG A 1 191 ? 15.330 -13.627 -7.780 1.00 92.38 191 ARG A CA 1
ATOM 1465 C C . ARG A 1 191 ? 14.347 -14.374 -8.675 1.00 92.38 191 ARG A C 1
ATOM 1467 O O . ARG A 1 191 ? 14.106 -13.921 -9.792 1.00 92.38 191 ARG A O 1
ATOM 1474 N N . ALA A 1 192 ? 13.746 -15.463 -8.198 1.00 94.31 192 ALA A N 1
ATOM 1475 C CA . ALA A 1 192 ? 12.684 -16.160 -8.920 1.00 94.31 192 ALA A CA 1
ATOM 1476 C C . ALA A 1 192 ? 11.428 -15.287 -9.098 1.00 94.31 192 ALA A C 1
ATOM 1478 O O . ALA A 1 192 ? 10.778 -15.362 -10.141 1.00 94.31 192 ALA A O 1
ATOM 1479 N N . VAL A 1 193 ? 11.105 -14.422 -8.127 1.00 95.19 193 VAL A N 1
ATOM 1480 C CA . VAL A 1 193 ? 10.032 -13.424 -8.280 1.00 95.19 193 VAL A CA 1
ATOM 1481 C C . VAL A 1 193 ? 10.413 -12.391 -9.341 1.00 95.19 193 VAL A C 1
ATOM 1483 O O . VAL A 1 193 ? 9.625 -12.145 -10.252 1.00 95.19 193 VAL A O 1
ATOM 1486 N N . ILE A 1 194 ? 11.630 -11.838 -9.278 1.00 94.06 194 ILE A N 1
ATOM 1487 C CA . ILE A 1 194 ? 12.095 -10.824 -10.243 1.00 94.06 194 ILE A CA 1
ATOM 1488 C C . ILE A 1 194 ? 12.135 -11.364 -11.673 1.00 94.06 194 ILE A C 1
ATOM 1490 O O . ILE A 1 194 ? 11.717 -10.680 -12.607 1.00 94.06 194 ILE A O 1
ATOM 1494 N N . LYS A 1 195 ? 12.577 -12.613 -11.839 1.00 93.44 195 LYS A N 1
ATOM 1495 C CA . LYS A 1 195 ? 12.657 -13.300 -13.132 1.00 93.44 195 LYS A CA 1
ATOM 1496 C C . LYS A 1 195 ? 11.345 -13.208 -13.922 1.00 93.44 195 LYS A C 1
ATOM 1498 O O . LYS A 1 195 ? 11.380 -12.951 -15.120 1.00 93.44 195 LYS A O 1
ATOM 1503 N N . LYS A 1 196 ? 10.191 -13.306 -13.249 1.00 92.12 196 LYS A N 1
ATOM 1504 C CA . LYS A 1 196 ? 8.865 -13.216 -13.886 1.00 92.12 196 LYS A CA 1
ATOM 1505 C C . LYS A 1 196 ? 8.597 -11.866 -14.564 1.00 92.12 196 LYS A C 1
ATOM 1507 O O . LYS A 1 196 ? 7.841 -11.833 -15.530 1.00 92.12 196 LYS A O 1
ATOM 1512 N N . PHE A 1 197 ? 9.185 -10.773 -14.074 1.00 91.19 197 PHE A N 1
ATOM 1513 C CA . PHE A 1 197 ? 9.062 -9.448 -14.694 1.00 91.19 197 PHE A CA 1
ATOM 1514 C C . PHE A 1 197 ? 10.013 -9.281 -15.879 1.00 91.19 197 PHE A C 1
ATOM 1516 O O . PHE A 1 197 ? 9.630 -8.690 -16.883 1.00 91.19 197 PHE A O 1
ATOM 1523 N N . VAL A 1 198 ? 11.223 -9.837 -15.779 1.00 89.69 198 VAL A N 1
ATOM 1524 C CA . VAL A 1 198 ? 12.225 -9.795 -16.856 1.00 89.69 198 VAL A CA 1
ATOM 1525 C C . VAL A 1 198 ? 11.769 -10.633 -18.056 1.00 89.69 198 VAL A C 1
ATOM 1527 O O . VAL A 1 198 ? 11.842 -10.177 -19.190 1.00 89.69 198 VAL A O 1
ATOM 1530 N N . GLU A 1 199 ? 11.227 -11.831 -17.819 1.00 88.00 199 GLU A N 1
ATOM 1531 C CA . GLU A 1 199 ? 10.750 -12.735 -18.881 1.00 88.00 199 GLU A CA 1
ATOM 1532 C C . GLU A 1 199 ? 9.433 -12.288 -19.532 1.00 88.00 199 GLU A C 1
ATOM 1534 O O . GLU A 1 199 ? 9.069 -12.773 -20.602 1.00 88.00 199 GLU A O 1
ATOM 1539 N N . ARG A 1 200 ? 8.696 -11.374 -18.892 1.00 84.81 200 ARG A N 1
ATOM 1540 C CA . ARG A 1 200 ? 7.431 -10.829 -19.401 1.00 84.81 200 ARG A CA 1
ATOM 1541 C C . ARG A 1 200 ? 7.556 -9.319 -19.570 1.00 84.81 200 ARG A C 1
ATOM 1543 O O . ARG A 1 200 ? 6.919 -8.577 -18.806 1.00 84.81 200 ARG A O 1
ATOM 1550 N N . PRO A 1 201 ? 8.343 -8.857 -20.559 1.00 77.44 201 PRO A N 1
ATOM 1551 C CA . PRO A 1 201 ? 8.564 -7.438 -20.775 1.00 77.44 201 PRO A CA 1
ATOM 1552 C C . PRO A 1 201 ? 7.240 -6.715 -21.033 1.00 77.44 201 PRO A C 1
ATOM 1554 O O . PRO A 1 201 ? 6.222 -7.296 -21.418 1.00 77.44 201 PRO A O 1
ATOM 1557 N N . GLY A 1 202 ? 7.220 -5.424 -20.737 1.00 81.19 202 GLY A N 1
ATOM 1558 C CA . GLY A 1 202 ? 6.053 -4.578 -20.940 1.00 81.19 202 GLY A CA 1
ATOM 1559 C C . GLY A 1 202 ? 5.829 -3.653 -19.763 1.00 81.19 202 GLY A C 1
ATOM 1560 O O . GLY A 1 202 ? 6.013 -4.037 -18.609 1.00 81.19 202 GLY A O 1
ATOM 1561 N N . ARG A 1 203 ? 5.423 -2.435 -20.102 1.00 85.88 203 ARG A N 1
ATOM 1562 C CA . ARG A 1 203 ? 5.220 -1.333 -19.173 1.00 85.88 203 ARG A CA 1
ATOM 1563 C C . ARG A 1 203 ? 3.759 -1.257 -18.751 1.00 85.88 203 ARG A C 1
ATOM 1565 O O . ARG A 1 203 ? 2.867 -1.606 -19.521 1.00 85.88 203 ARG A O 1
ATOM 1572 N N . VAL A 1 204 ? 3.529 -0.770 -17.544 1.00 87.56 204 VAL A N 1
ATOM 1573 C CA . VAL A 1 204 ? 2.213 -0.598 -16.949 1.00 87.56 204 VAL A CA 1
ATOM 1574 C C . VAL A 1 204 ? 2.062 0.820 -16.418 1.00 87.56 204 VAL A C 1
ATOM 1576 O O . VAL A 1 204 ? 3.000 1.391 -15.860 1.00 87.56 204 VAL A O 1
ATOM 1579 N N . THR A 1 205 ? 0.875 1.383 -16.617 1.00 86.31 205 THR A N 1
ATOM 1580 C CA . THR A 1 205 ? 0.442 2.631 -15.987 1.00 86.31 205 THR A CA 1
ATOM 1581 C C . THR A 1 205 ? -0.600 2.256 -14.946 1.00 86.31 205 THR A C 1
ATOM 1583 O O . THR A 1 205 ? -1.558 1.554 -15.267 1.00 86.31 205 THR A O 1
ATOM 1586 N N . THR A 1 206 ? -0.405 2.675 -13.699 1.00 88.56 206 THR A N 1
ATOM 1587 C CA . THR A 1 206 ? -1.405 2.435 -12.652 1.00 88.56 206 THR A CA 1
ATOM 1588 C C . THR A 1 206 ? -2.603 3.368 -12.833 1.00 88.56 206 THR A C 1
ATOM 1590 O O . THR A 1 206 ? -2.466 4.459 -13.393 1.00 88.56 206 THR A O 1
ATOM 1593 N N . LYS A 1 207 ? -3.781 2.979 -12.334 1.00 90.50 207 LYS A N 1
ATOM 1594 C CA . LYS A 1 207 ? -4.965 3.852 -12.340 1.00 90.50 207 LYS A CA 1
ATOM 1595 C C . LYS A 1 207 ? -4.681 5.176 -11.633 1.00 90.50 207 LYS A C 1
ATOM 1597 O O . LYS A 1 207 ? -5.024 6.222 -12.169 1.00 90.50 207 LYS A O 1
ATOM 1602 N N . LEU A 1 208 ? -3.940 5.146 -10.527 1.00 86.31 208 LEU A N 1
ATOM 1603 C CA . LEU A 1 208 ? -3.521 6.364 -9.835 1.00 86.31 208 LEU A CA 1
ATOM 1604 C C . LEU A 1 208 ? -2.702 7.312 -10.734 1.00 86.31 208 LEU A C 1
ATOM 1606 O O . LEU A 1 208 ? -2.935 8.518 -10.741 1.00 86.31 208 LEU A O 1
ATOM 1610 N N . GLN A 1 209 ? -1.759 6.783 -11.523 1.00 81.75 209 GLN A N 1
ATOM 1611 C CA . GLN A 1 209 ? -0.997 7.595 -12.481 1.00 81.75 209 GLN A CA 1
ATOM 1612 C C . GLN A 1 209 ? -1.890 8.175 -13.578 1.00 81.75 209 GLN A C 1
ATOM 1614 O O . GLN A 1 209 ? -1.730 9.339 -13.942 1.00 81.75 209 GLN A O 1
ATOM 1619 N N . GLN A 1 210 ? -2.825 7.377 -14.093 1.00 85.38 210 GLN A N 1
ATOM 1620 C CA . GLN A 1 210 ? -3.784 7.824 -15.097 1.00 85.38 210 GLN A CA 1
ATOM 1621 C C . GLN A 1 210 ? -4.641 8.981 -14.560 1.00 85.38 210 GLN A C 1
ATOM 1623 O O . GLN A 1 210 ? -4.709 10.041 -15.183 1.00 85.38 210 GLN A O 1
ATOM 1628 N N . GLU A 1 211 ? -5.215 8.816 -13.371 1.00 85.25 211 GLU A N 1
ATOM 1629 C CA . GLU A 1 211 ? -6.070 9.809 -12.723 1.00 85.25 211 GLU A CA 1
ATOM 1630 C C . GLU A 1 211 ? -5.314 11.108 -12.422 1.00 85.25 211 GLU A C 1
ATOM 1632 O O . GLU A 1 211 ? -5.768 12.197 -12.768 1.00 85.25 211 GLU A O 1
ATOM 1637 N N . MET A 1 212 ? -4.119 11.018 -11.837 1.00 78.88 212 MET A N 1
ATOM 1638 C CA . MET A 1 212 ? -3.385 12.212 -11.413 1.00 78.88 212 MET A CA 1
ATOM 1639 C C . MET A 1 212 ? -2.675 12.935 -12.558 1.00 78.88 212 MET A C 1
ATOM 1641 O O . MET A 1 212 ? -2.588 14.169 -12.560 1.00 78.88 212 MET A O 1
ATOM 1645 N N . VAL A 1 213 ? -2.124 12.197 -13.525 1.00 77.50 213 VAL A N 1
ATOM 1646 C CA . VAL A 1 213 ? -1.298 12.789 -14.586 1.00 77.50 213 VAL A CA 1
ATOM 1647 C C . VAL A 1 213 ? -2.117 13.115 -15.826 1.00 77.50 213 VAL A C 1
ATOM 1649 O O . VAL A 1 213 ? -1.977 14.215 -16.360 1.00 77.50 213 VAL A O 1
ATOM 1652 N N . VAL A 1 214 ? -2.964 12.186 -16.273 1.00 78.62 214 VAL A N 1
ATOM 1653 C CA . VAL A 1 214 ? -3.728 12.339 -17.518 1.00 78.62 214 VAL A CA 1
ATOM 1654 C C . VAL A 1 214 ? -5.041 13.064 -17.254 1.00 78.62 214 VAL A C 1
ATOM 1656 O O . VAL A 1 214 ? -5.308 14.083 -17.886 1.00 78.62 214 VAL A O 1
ATOM 1659 N N . GLU A 1 215 ? -5.825 12.592 -16.285 1.00 79.31 215 GLU A N 1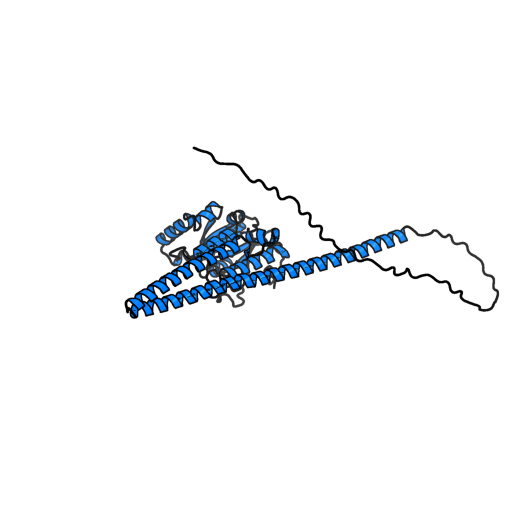
ATOM 1660 C CA . GLU A 1 215 ? -7.116 13.203 -15.926 1.00 79.31 215 GLU A CA 1
ATOM 1661 C C . GLU A 1 215 ? -6.957 14.436 -15.024 1.00 79.31 215 GLU A C 1
ATOM 1663 O O . GLU A 1 215 ? -7.918 15.166 -14.799 1.00 79.31 215 GLU A O 1
ATOM 1668 N N . LYS A 1 216 ? -5.735 14.697 -14.539 1.00 74.19 216 LYS A N 1
ATOM 1669 C CA . LYS A 1 216 ? -5.379 15.828 -13.669 1.00 74.19 216 LYS A CA 1
ATOM 1670 C C . LYS A 1 216 ? -6.190 15.909 -12.368 1.00 74.19 216 LYS A C 1
ATOM 1672 O O . LYS A 1 216 ? -6.305 16.995 -11.811 1.00 74.19 216 LYS A O 1
ATOM 1677 N N . LYS A 1 217 ? -6.686 14.776 -11.865 1.00 77.44 217 LYS A N 1
ATOM 1678 C CA . LYS A 1 217 ? -7.335 14.688 -10.553 1.00 77.44 217 LYS A CA 1
ATOM 1679 C C . LYS A 1 217 ? -6.333 14.939 -9.429 1.00 77.44 217 LYS A C 1
ATOM 1681 O O . LYS A 1 217 ? -5.156 14.568 -9.538 1.00 77.44 217 LYS A O 1
ATOM 1686 N N . ASP A 1 218 ? -6.815 15.519 -8.340 1.00 74.25 218 ASP A N 1
ATOM 1687 C CA . ASP A 1 218 ? -6.073 15.562 -7.088 1.00 74.25 218 ASP A CA 1
ATOM 1688 C C . ASP A 1 218 ? -6.120 14.203 -6.399 1.00 74.25 218 ASP A C 1
ATOM 1690 O O . ASP A 1 218 ? -7.020 13.398 -6.635 1.00 74.25 218 ASP A O 1
ATOM 1694 N N . LEU A 1 219 ? -5.138 13.921 -5.540 1.00 75.44 219 LEU A N 1
ATOM 1695 C CA . LEU A 1 219 ? -5.003 12.600 -4.925 1.00 75.44 219 LEU A CA 1
ATOM 1696 C C . LEU A 1 219 ? -6.252 12.204 -4.111 1.00 75.44 219 LEU A C 1
ATOM 1698 O O . LEU A 1 219 ? -6.600 11.029 -4.105 1.00 75.44 219 LEU A O 1
ATOM 1702 N N . VAL A 1 220 ? -6.970 13.154 -3.505 1.00 74.38 220 VAL A N 1
ATOM 1703 C CA . VAL A 1 220 ? -8.251 12.904 -2.805 1.00 74.38 220 VAL A CA 1
ATOM 1704 C C . VAL A 1 220 ? -9.379 12.441 -3.718 1.00 74.38 220 VAL A C 1
ATOM 1706 O O . VAL A 1 220 ? -10.210 11.645 -3.290 1.00 74.38 220 VAL A O 1
ATOM 1709 N N . ASP A 1 221 ? -9.382 12.894 -4.969 1.00 78.75 221 ASP A N 1
ATOM 1710 C CA . ASP A 1 221 ? -10.422 12.578 -5.950 1.00 78.75 221 ASP A CA 1
ATOM 1711 C C . ASP A 1 221 ? -10.117 11.298 -6.734 1.00 78.75 221 ASP A C 1
ATOM 1713 O O . ASP A 1 221 ? -10.937 10.836 -7.529 1.00 78.75 221 ASP A O 1
ATOM 1717 N N . THR A 1 222 ? -8.931 10.722 -6.527 1.00 84.94 222 THR A N 1
ATOM 1718 C CA . THR A 1 222 ? -8.560 9.420 -7.087 1.00 84.94 222 THR A CA 1
ATOM 1719 C C . THR A 1 222 ? -9.329 8.304 -6.397 1.00 84.94 222 THR A C 1
ATOM 1721 O O . THR A 1 222 ? -9.658 8.392 -5.213 1.00 84.94 222 THR A O 1
ATOM 1724 N N . ASP A 1 223 ? -9.534 7.195 -7.099 1.00 87.06 223 ASP A N 1
ATOM 1725 C CA . ASP A 1 223 ? -10.163 6.002 -6.526 1.00 87.06 223 ASP A CA 1
ATOM 1726 C C . ASP A 1 223 ? -9.445 5.515 -5.250 1.00 87.06 223 ASP A C 1
ATOM 1728 O O . ASP A 1 223 ? -10.083 5.027 -4.316 1.00 87.06 223 ASP A O 1
ATOM 1732 N N . ALA A 1 224 ? -8.112 5.631 -5.210 1.00 86.19 224 ALA A N 1
ATOM 1733 C CA . ALA A 1 224 ? -7.304 5.243 -4.056 1.00 86.19 224 ALA A CA 1
ATOM 1734 C C . ALA A 1 224 ? -7.461 6.221 -2.879 1.00 86.19 224 ALA A C 1
ATOM 1736 O O . ALA A 1 224 ? -7.559 5.785 -1.733 1.00 86.19 224 ALA A O 1
ATOM 1737 N N . GLY A 1 225 ? -7.527 7.529 -3.151 1.00 83.25 225 GLY A N 1
ATOM 1738 C CA . GLY A 1 225 ? -7.756 8.553 -2.129 1.00 83.25 225 GLY A CA 1
ATOM 1739 C C . GLY A 1 225 ? -9.171 8.518 -1.553 1.00 83.25 225 GLY A C 1
ATOM 1740 O O . GLY A 1 225 ? -9.344 8.651 -0.339 1.00 83.25 225 GLY A O 1
ATOM 1741 N N . GLN A 1 226 ? -10.174 8.257 -2.395 1.00 83.88 226 GLN A N 1
ATOM 1742 C CA . GLN A 1 226 ? -11.555 8.058 -1.957 1.00 83.88 226 GLN A CA 1
ATOM 1743 C C . GLN A 1 226 ? -11.698 6.810 -1.088 1.00 83.88 226 GLN A C 1
ATOM 1745 O O . GLN A 1 226 ? -12.380 6.872 -0.070 1.00 83.88 226 GLN A O 1
ATOM 1750 N N . ALA A 1 227 ? -11.012 5.712 -1.426 1.00 83.69 227 ALA A N 1
ATOM 1751 C CA . ALA A 1 227 ? -11.026 4.497 -0.614 1.00 83.69 227 ALA A CA 1
ATOM 1752 C C . ALA A 1 227 ? -10.502 4.739 0.814 1.00 83.69 227 ALA A C 1
ATOM 1754 O O . ALA A 1 227 ? -11.141 4.314 1.774 1.00 83.69 227 ALA A O 1
ATOM 1755 N N . ILE A 1 228 ? -9.394 5.479 0.969 1.00 78.56 228 ILE A N 1
ATOM 1756 C CA . ILE A 1 228 ? -8.892 5.878 2.298 1.00 78.56 228 ILE A CA 1
ATOM 1757 C C . ILE A 1 228 ? -9.897 6.805 2.997 1.00 78.56 228 ILE A C 1
ATOM 1759 O O . ILE A 1 228 ? -10.204 6.620 4.174 1.00 78.56 228 ILE A O 1
ATOM 1763 N N . SER A 1 229 ? -10.435 7.793 2.277 1.00 77.06 229 SER A N 1
ATOM 1764 C CA . SER A 1 229 ? -11.343 8.795 2.848 1.00 77.06 229 SER A CA 1
ATOM 1765 C C . SER A 1 229 ? -12.655 8.185 3.345 1.00 77.06 229 SER A C 1
ATOM 1767 O O . SER A 1 229 ? -13.112 8.513 4.441 1.00 77.06 229 SER A O 1
ATOM 1769 N N . GLU A 1 230 ? -13.269 7.302 2.557 1.00 79.38 230 GLU A N 1
ATOM 1770 C CA . GLU A 1 230 ? -14.500 6.597 2.917 1.00 79.38 230 GLU A CA 1
ATOM 1771 C C . GLU A 1 230 ? -14.284 5.735 4.158 1.00 79.38 230 GLU A C 1
ATOM 1773 O O . GLU A 1 230 ? -15.098 5.742 5.084 1.00 79.38 230 GLU A O 1
ATOM 1778 N N . GLU A 1 231 ? -13.154 5.044 4.226 1.00 74.75 231 GLU A N 1
ATOM 1779 C CA . GLU A 1 231 ? -12.847 4.193 5.358 1.00 74.75 231 GLU A CA 1
ATOM 1780 C C . GLU A 1 231 ? -12.571 4.984 6.639 1.00 74.75 231 GLU A C 1
ATOM 1782 O O . GLU A 1 231 ? -13.086 4.627 7.700 1.00 74.75 231 GLU A O 1
ATOM 1787 N N . LEU A 1 232 ? -11.867 6.114 6.543 1.00 75.12 232 LEU A N 1
ATOM 1788 C CA . LEU A 1 232 ? -11.664 7.026 7.667 1.00 75.12 232 LEU A CA 1
ATOM 1789 C C . LEU A 1 232 ? -13.001 7.594 8.178 1.00 75.12 232 LEU A C 1
ATOM 1791 O O . LEU A 1 232 ? -13.216 7.729 9.384 1.00 75.12 232 LEU A O 1
ATOM 1795 N N . ILE A 1 233 ? -13.947 7.870 7.270 1.00 79.00 233 ILE A N 1
ATOM 1796 C CA . ILE A 1 233 ? -15.318 8.273 7.621 1.00 79.00 233 ILE A CA 1
ATOM 1797 C C . ILE A 1 233 ? -16.049 7.141 8.355 1.00 79.00 233 ILE A C 1
ATOM 1799 O O . ILE A 1 233 ? -16.707 7.403 9.368 1.00 79.00 233 ILE A O 1
ATOM 1803 N N . GLN A 1 234 ? -15.936 5.900 7.875 1.00 81.81 234 GLN A N 1
ATOM 1804 C CA . GLN A 1 234 ? -16.560 4.737 8.506 1.00 81.81 234 GLN A CA 1
ATOM 1805 C C . GLN A 1 234 ? -15.959 4.434 9.883 1.00 81.81 234 GLN A C 1
ATOM 1807 O O . GLN A 1 234 ? -16.710 4.152 10.818 1.00 81.81 234 GLN A O 1
ATOM 1812 N N . GLU A 1 235 ? -14.633 4.502 10.033 1.00 80.38 235 GLU A N 1
ATOM 1813 C CA . GLU A 1 235 ? -13.954 4.288 11.313 1.00 80.38 235 GLU A CA 1
ATOM 1814 C C . GLU A 1 235 ? -14.373 5.356 12.323 1.00 80.38 235 GLU A C 1
ATOM 1816 O O . GLU A 1 235 ? -14.819 5.017 13.418 1.00 80.38 235 GLU A O 1
ATOM 1821 N N . ARG A 1 236 ? -14.393 6.630 11.913 1.00 83.50 236 ARG A N 1
ATOM 1822 C CA . ARG A 1 236 ? -14.898 7.733 12.739 1.00 83.50 236 ARG A CA 1
ATOM 1823 C C . ARG A 1 236 ? -16.334 7.497 13.211 1.00 83.50 236 ARG A C 1
ATOM 1825 O O . ARG A 1 236 ? -16.641 7.706 14.382 1.00 83.50 236 ARG A O 1
ATOM 1832 N N . ALA A 1 237 ? -17.222 7.068 12.311 1.00 84.38 237 ALA A N 1
ATOM 1833 C CA . ALA A 1 237 ? -18.619 6.802 12.650 1.00 84.38 237 ALA A CA 1
ATOM 1834 C C . ALA A 1 237 ? -18.761 5.637 13.643 1.00 84.38 237 ALA A C 1
ATOM 1836 O O . ALA A 1 237 ? -19.579 5.713 14.556 1.00 84.38 237 ALA A O 1
ATOM 1837 N N . LYS A 1 238 ? -17.957 4.576 13.491 1.00 87.38 238 LYS A N 1
ATOM 1838 C CA . LYS A 1 238 ? -17.932 3.440 14.425 1.00 87.38 238 LYS A CA 1
ATOM 1839 C C . LYS A 1 238 ? -17.412 3.857 15.798 1.00 87.38 238 LYS A C 1
ATOM 1841 O O . LYS A 1 238 ? -18.088 3.598 16.786 1.00 87.38 238 LYS A O 1
ATOM 1846 N N . THR A 1 239 ? -16.266 4.536 15.862 1.00 84.69 239 THR A N 1
ATOM 1847 C CA . THR A 1 239 ? -15.687 5.008 17.129 1.00 84.69 239 THR A CA 1
ATOM 1848 C C . THR A 1 239 ? -16.637 5.958 17.851 1.00 84.69 239 THR A C 1
ATOM 1850 O O . THR A 1 239 ? -16.819 5.830 19.056 1.00 84.69 239 THR A O 1
ATOM 1853 N N . ARG A 1 240 ? -17.325 6.848 17.122 1.00 88.62 240 ARG A N 1
ATOM 1854 C CA . ARG A 1 240 ? -18.328 7.741 17.716 1.00 88.62 240 ARG A CA 1
ATOM 1855 C C . ARG A 1 240 ? -19.497 6.986 18.352 1.00 88.62 240 ARG A C 1
ATOM 1857 O O . ARG A 1 240 ? -19.859 7.309 19.474 1.00 88.62 240 ARG A O 1
ATOM 1864 N N . ARG A 1 241 ? -20.028 5.952 17.690 1.00 90.88 241 ARG A N 1
ATOM 1865 C CA . ARG A 1 241 ? -21.081 5.102 18.278 1.00 90.88 241 ARG A CA 1
ATOM 1866 C C . ARG A 1 241 ? -20.610 4.398 19.546 1.00 90.88 241 ARG A C 1
ATOM 1868 O O . ARG A 1 241 ? -21.346 4.369 20.519 1.00 90.88 241 ARG A O 1
ATOM 1875 N N . ILE A 1 242 ? -19.382 3.875 19.550 1.00 89.94 242 ILE A N 1
ATOM 1876 C CA . ILE A 1 242 ? -18.809 3.216 20.734 1.00 89.94 242 ILE A CA 1
ATOM 1877 C C . ILE A 1 242 ? -18.706 4.205 21.902 1.00 89.94 242 ILE A C 1
ATOM 1879 O O . ILE A 1 242 ? -19.066 3.860 23.022 1.00 89.94 242 ILE A O 1
ATOM 1883 N N . ILE A 1 243 ? -18.266 5.441 21.647 1.00 90.81 243 ILE A N 1
ATOM 1884 C CA . ILE A 1 243 ? -18.210 6.496 22.670 1.00 90.81 243 ILE A CA 1
ATOM 1885 C C . ILE A 1 243 ? -19.612 6.809 23.209 1.00 90.81 243 ILE A C 1
ATOM 1887 O O . ILE A 1 243 ? -19.787 6.878 24.422 1.00 90.81 243 ILE A O 1
ATOM 1891 N N . GLU A 1 244 ? -20.612 6.960 22.336 1.00 91.62 244 GLU A N 1
ATOM 1892 C CA . GLU A 1 244 ? -22.008 7.205 22.733 1.00 91.62 244 GLU A CA 1
ATOM 1893 C C . GLU A 1 244 ? -22.576 6.047 23.579 1.00 91.62 244 GLU A C 1
ATOM 1895 O O . GLU A 1 244 ? -23.220 6.276 24.604 1.00 91.62 244 GLU A O 1
ATOM 1900 N N . GLU A 1 245 ? -22.295 4.798 23.199 1.00 92.12 245 GLU A N 1
ATOM 1901 C CA . GLU A 1 245 ? -22.685 3.604 23.957 1.00 92.12 245 GLU A CA 1
ATOM 1902 C C . GLU A 1 245 ? -22.003 3.551 25.334 1.00 92.12 245 GLU A C 1
ATOM 1904 O O . GLU A 1 245 ? -22.669 3.283 26.337 1.00 92.12 245 GLU A O 1
ATOM 1909 N N . MET A 1 246 ? -20.702 3.855 25.405 1.00 90.06 246 MET A N 1
ATOM 1910 C CA . MET A 1 246 ? -19.945 3.921 26.661 1.00 90.06 246 MET A CA 1
ATOM 1911 C C . MET A 1 246 ? -20.470 5.026 27.583 1.00 90.06 246 MET A C 1
ATOM 1913 O O . MET A 1 246 ? -20.634 4.787 28.777 1.00 90.06 246 MET A O 1
ATOM 1917 N N . GLN A 1 247 ? -20.802 6.202 27.040 1.00 91.25 247 GLN A N 1
ATOM 1918 C CA . GLN A 1 247 ? -21.399 7.304 27.804 1.00 91.25 247 GLN A CA 1
ATOM 1919 C C . GLN A 1 247 ? -22.750 6.913 28.413 1.00 91.25 247 GLN A C 1
ATOM 1921 O O . GLN A 1 247 ? -23.037 7.244 29.565 1.00 91.25 247 GLN A O 1
ATOM 1926 N N . GLU A 1 248 ? -23.587 6.187 27.670 1.00 92.31 248 GLU A N 1
ATOM 1927 C CA . GLU A 1 248 ? -24.872 5.723 28.193 1.00 92.31 248 GLU A CA 1
ATOM 1928 C C . GLU A 1 248 ? -24.698 4.633 29.262 1.00 92.31 248 GLU A C 1
ATOM 1930 O O . GLU A 1 248 ? -25.425 4.630 30.259 1.00 92.31 248 GLU A O 1
ATOM 1935 N N . GLN A 1 249 ? -23.727 3.726 29.101 1.00 90.38 249 GLN A N 1
ATOM 1936 C CA . GLN A 1 249 ? -23.402 2.724 30.124 1.00 90.38 249 GLN A CA 1
ATOM 1937 C C . GLN A 1 249 ? -22.846 3.360 31.402 1.00 90.38 249 GLN A C 1
ATOM 1939 O O . GLN A 1 249 ? -23.289 3.011 32.495 1.00 90.38 249 GLN A O 1
ATOM 1944 N N . GLU A 1 250 ? -21.951 4.337 31.276 1.00 89.50 250 GLU A N 1
ATOM 1945 C CA . GLU A 1 250 ? -21.427 5.132 32.390 1.00 89.50 250 GLU A CA 1
ATOM 1946 C C . GLU A 1 250 ? -22.564 5.844 33.142 1.00 89.50 250 GLU A C 1
ATOM 1948 O O . GLU A 1 250 ? -22.668 5.746 34.367 1.00 89.50 250 GLU A O 1
ATOM 1953 N N . ARG A 1 251 ? -23.487 6.493 32.416 1.00 91.56 251 ARG A N 1
ATOM 1954 C CA . ARG A 1 251 ? -24.651 7.179 33.004 1.00 91.56 251 ARG A CA 1
ATOM 1955 C C . ARG A 1 251 ? -25.567 6.219 33.769 1.00 91.56 251 ARG A C 1
ATOM 1957 O O . ARG A 1 251 ? -26.059 6.566 34.849 1.00 91.56 251 ARG A O 1
ATOM 1964 N N . LYS A 1 252 ? -25.805 5.019 33.230 1.00 93.19 252 LYS A N 1
ATOM 1965 C CA . LYS A 1 252 ? -26.580 3.965 33.906 1.00 93.19 252 LYS A CA 1
ATOM 1966 C C . LYS A 1 252 ? -25.878 3.482 35.174 1.00 93.19 252 LYS A C 1
ATOM 1968 O O . LYS A 1 252 ? -26.503 3.500 36.231 1.00 93.19 252 LYS A O 1
ATOM 1973 N N . ALA A 1 253 ? -24.583 3.173 35.098 1.00 91.00 253 ALA A N 1
ATOM 1974 C CA . ALA A 1 253 ? -23.787 2.733 36.244 1.00 91.00 253 ALA A CA 1
ATOM 1975 C C . ALA A 1 253 ? -23.787 3.771 37.382 1.00 91.00 253 ALA A C 1
ATOM 1977 O O . ALA A 1 253 ? -24.010 3.428 38.542 1.00 91.00 253 ALA A O 1
ATOM 1978 N N . LEU A 1 254 ? -23.653 5.063 37.055 1.00 90.44 254 LEU A N 1
ATOM 1979 C CA . LEU A 1 254 ? -23.759 6.153 38.034 1.00 90.44 254 LEU A CA 1
ATOM 1980 C C . LEU A 1 254 ? -25.147 6.229 38.691 1.00 90.44 254 LEU A C 1
ATOM 1982 O O . LEU A 1 254 ? -25.246 6.473 39.894 1.00 90.44 254 LEU A O 1
ATOM 1986 N N . THR A 1 255 ? -26.217 6.001 37.924 1.00 93.94 255 THR A N 1
ATOM 1987 C CA . THR A 1 255 ? -27.599 5.991 38.441 1.00 93.94 255 THR A CA 1
ATOM 1988 C C . THR A 1 255 ? -27.831 4.811 39.390 1.00 93.94 255 THR A C 1
ATOM 1990 O O . THR A 1 255 ? -28.486 4.957 40.423 1.00 93.94 255 THR A O 1
ATOM 1993 N N . GLU A 1 256 ? -27.244 3.658 39.071 1.00 94.62 256 GLU A N 1
ATOM 1994 C CA . GLU A 1 256 ? -27.283 2.429 39.871 1.00 94.62 256 GLU A CA 1
ATOM 1995 C C . GLU A 1 256 ? -26.281 2.440 41.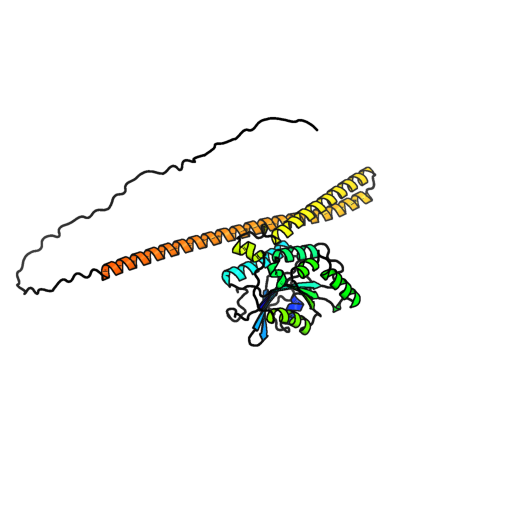044 1.00 94.62 256 GLU A C 1
ATOM 1997 O O . GLU A 1 256 ? -26.272 1.516 41.856 1.00 94.62 256 GLU A O 1
ATOM 2002 N N . LYS A 1 257 ? -25.486 3.514 41.184 1.00 93.94 257 LYS A N 1
ATOM 2003 C CA . LYS A 1 257 ? -24.405 3.679 42.176 1.00 93.94 257 LYS A CA 1
ATOM 2004 C C . LYS A 1 257 ? -23.296 2.626 42.064 1.00 93.94 257 LYS A C 1
ATOM 2006 O O . LYS A 1 257 ? -22.562 2.395 43.027 1.00 93.94 257 LYS A O 1
ATOM 2011 N N . ASP A 1 258 ? -23.136 2.030 40.888 1.00 93.38 258 ASP A N 1
ATOM 2012 C CA . ASP A 1 258 ? -21.990 1.193 40.553 1.00 93.38 258 ASP A CA 1
ATOM 2013 C C . ASP A 1 258 ? -20.825 2.072 40.079 1.00 93.38 258 ASP A C 1
ATOM 2015 O O . ASP A 1 258 ? -20.553 2.253 38.889 1.00 93.38 258 ASP A O 1
ATOM 2019 N N . TYR A 1 259 ? -20.133 2.662 41.053 1.00 91.44 259 TYR A N 1
ATOM 2020 C CA . TYR A 1 259 ? -18.992 3.536 40.789 1.00 91.44 259 TYR A CA 1
ATOM 2021 C C . TYR A 1 259 ? -17.807 2.795 40.157 1.00 91.44 259 TYR A C 1
ATOM 2023 O O . TYR A 1 259 ? -17.035 3.414 39.430 1.00 91.44 259 TYR A O 1
ATOM 2031 N N . ALA A 1 260 ? -17.657 1.488 40.402 1.00 92.44 260 ALA A N 1
ATOM 2032 C CA . ALA A 1 260 ? -16.560 0.707 39.835 1.00 92.44 260 ALA A CA 1
ATOM 2033 C C . ALA A 1 260 ? -16.723 0.568 38.315 1.00 92.44 260 ALA A C 1
ATOM 2035 O O . ALA A 1 260 ? -15.787 0.856 37.568 1.00 92.44 260 ALA A O 1
ATOM 2036 N N . THR A 1 261 ? -17.928 0.215 37.857 1.00 89.00 261 THR A N 1
ATOM 2037 C CA . THR A 1 261 ? -18.245 0.148 36.424 1.00 89.00 261 THR A CA 1
ATOM 2038 C C . THR A 1 261 ? -18.191 1.531 35.771 1.00 89.00 261 THR A C 1
ATOM 2040 O O . THR A 1 261 ? -17.673 1.660 34.664 1.00 89.00 261 THR A O 1
ATOM 2043 N N . ALA A 1 262 ? -18.650 2.586 36.456 1.00 88.44 262 ALA A N 1
ATOM 2044 C CA . ALA A 1 262 ? -18.572 3.952 35.932 1.00 88.44 262 ALA A CA 1
ATOM 2045 C C . ALA A 1 262 ? -17.121 4.401 35.665 1.00 88.44 262 ALA A C 1
ATOM 2047 O O . ALA A 1 262 ? -16.836 4.921 34.589 1.00 88.44 262 ALA A O 1
ATOM 2048 N N . VAL A 1 263 ? -16.194 4.137 36.595 1.00 92.38 263 VAL A N 1
ATOM 2049 C CA . VAL A 1 263 ? -14.765 4.464 36.421 1.00 92.38 263 VAL A CA 1
ATOM 2050 C C . VAL A 1 263 ? -14.150 3.677 35.258 1.00 92.38 263 VAL A C 1
ATOM 2052 O O . VAL A 1 263 ? -13.437 4.258 34.441 1.00 92.38 263 VAL A O 1
ATOM 2055 N N . GLN A 1 264 ? -14.461 2.382 35.126 1.00 91.44 264 GLN A N 1
ATOM 2056 C CA . GLN A 1 264 ? -13.976 1.571 34.000 1.00 91.44 264 GLN A CA 1
ATOM 2057 C C . GLN A 1 264 ? -14.480 2.089 32.644 1.00 91.44 264 GLN A C 1
ATOM 2059 O O . GLN A 1 264 ? -13.713 2.152 31.681 1.00 91.44 264 GLN A O 1
ATOM 2064 N N . MET A 1 265 ? -15.754 2.484 32.559 1.00 88.19 265 MET A N 1
ATOM 2065 C CA . MET A 1 265 ? -16.320 3.050 31.331 1.00 88.19 265 MET A CA 1
ATOM 2066 C C . MET A 1 265 ? -15.717 4.414 31.000 1.00 88.19 265 MET A C 1
ATOM 2068 O O . MET A 1 265 ? -15.468 4.689 29.828 1.00 88.19 265 MET A O 1
ATOM 2072 N N . GLU A 1 266 ? -15.410 5.242 32.002 1.00 90.00 266 GLU A N 1
ATOM 2073 C CA . GLU A 1 266 ? -14.720 6.518 31.794 1.00 90.00 266 GLU A CA 1
ATOM 2074 C C . GLU A 1 266 ? -13.304 6.315 31.219 1.00 90.00 266 GLU A C 1
ATOM 2076 O O . GLU A 1 266 ? -12.907 7.022 30.288 1.00 90.00 266 GLU A O 1
ATOM 2081 N N . GLU A 1 267 ? -12.540 5.348 31.739 1.00 90.75 267 GLU A N 1
ATOM 2082 C CA . GLU A 1 267 ? -11.199 5.017 31.233 1.00 90.75 267 GLU A CA 1
ATOM 2083 C C . GLU A 1 267 ? -11.242 4.530 29.778 1.00 90.75 267 GLU A C 1
ATOM 2085 O O . GLU A 1 267 ? -10.523 5.064 28.927 1.00 90.75 267 GLU A O 1
ATOM 2090 N N . LEU A 1 268 ? -12.133 3.583 29.468 1.00 88.69 268 LEU A N 1
ATOM 2091 C CA . LEU A 1 268 ? -12.322 3.082 28.103 1.00 88.69 268 LEU A CA 1
ATOM 2092 C C . LEU A 1 268 ? -12.803 4.185 27.151 1.00 88.69 268 LEU A C 1
ATOM 2094 O O . LEU A 1 268 ? -12.337 4.267 26.012 1.00 88.69 268 LEU A O 1
ATOM 2098 N N . ARG A 1 269 ? -13.689 5.077 27.615 1.00 90.44 269 ARG A N 1
ATOM 2099 C CA . ARG A 1 269 ? -14.156 6.228 26.835 1.00 90.44 269 ARG A CA 1
ATOM 2100 C C . ARG A 1 269 ? -13.003 7.164 26.498 1.00 90.44 269 ARG A C 1
ATOM 2102 O O . ARG A 1 269 ? -12.870 7.540 25.339 1.00 90.44 269 ARG A O 1
ATOM 2109 N N . LYS A 1 270 ? -12.140 7.499 27.466 1.00 91.69 270 LYS A N 1
ATOM 2110 C CA . LYS A 1 270 ? -10.952 8.342 27.229 1.00 91.69 270 LYS A CA 1
ATOM 2111 C C . LYS A 1 270 ? -10.024 7.739 26.174 1.00 91.69 270 LYS A C 1
ATOM 2113 O O . LYS A 1 270 ? -9.498 8.476 25.342 1.00 91.69 270 LYS A O 1
ATOM 2118 N N . GLU A 1 271 ? -9.849 6.417 26.171 1.00 89.69 271 GLU A N 1
ATOM 2119 C CA . GLU A 1 271 ? -9.080 5.725 25.132 1.00 89.69 271 GLU A CA 1
ATOM 2120 C C . GLU A 1 271 ? -9.731 5.878 23.745 1.00 89.69 271 GLU A C 1
ATOM 2122 O O . GLU A 1 271 ? -9.053 6.213 22.768 1.00 89.69 271 GLU A O 1
ATOM 2127 N N . GLN A 1 272 ? -11.052 5.692 23.649 1.00 87.38 272 GLN A N 1
ATOM 2128 C CA . GLN A 1 272 ? -11.774 5.867 22.385 1.00 87.38 272 GLN A CA 1
ATOM 2129 C C . GLN A 1 272 ? -11.815 7.329 21.920 1.00 87.38 272 GLN A C 1
ATOM 2131 O O . GLN A 1 272 ? -11.693 7.579 20.722 1.00 87.38 272 GLN A O 1
ATOM 2136 N N . ASP A 1 273 ? -11.927 8.293 22.835 1.00 88.31 273 ASP A N 1
ATOM 2137 C CA . ASP A 1 273 ? -11.869 9.728 22.541 1.00 88.31 273 ASP A CA 1
ATOM 2138 C C . ASP A 1 273 ? -10.494 10.114 21.976 1.00 88.31 273 ASP A C 1
ATOM 2140 O O . ASP A 1 273 ? -10.413 10.789 20.948 1.00 88.31 273 ASP A O 1
ATOM 2144 N N . ALA A 1 274 ? -9.402 9.630 22.580 1.00 88.50 274 ALA A N 1
ATOM 2145 C CA . ALA A 1 274 ? -8.050 9.838 22.060 1.00 88.50 274 ALA A CA 1
ATOM 2146 C C . ALA A 1 274 ? -7.880 9.220 20.661 1.00 88.50 274 ALA A C 1
ATOM 2148 O O . ALA A 1 274 ? -7.289 9.827 19.763 1.00 88.50 274 ALA A O 1
ATOM 2149 N N . ARG A 1 275 ? -8.456 8.032 20.438 1.00 83.69 275 ARG A N 1
ATOM 2150 C CA . ARG A 1 275 ? -8.483 7.396 19.116 1.00 83.69 275 ARG A CA 1
ATOM 2151 C C . ARG A 1 275 ? -9.284 8.213 18.098 1.00 83.69 275 ARG A C 1
ATOM 2153 O O . ARG A 1 275 ? -8.833 8.368 16.965 1.00 83.69 275 ARG A O 1
ATOM 2160 N N . LEU A 1 276 ? -10.442 8.750 18.484 1.00 85.94 276 LEU A N 1
ATOM 2161 C CA . LEU A 1 276 ? -11.273 9.595 17.625 1.00 85.94 276 LEU A CA 1
ATOM 2162 C C . LEU A 1 276 ? -10.541 10.886 17.240 1.00 85.94 276 LEU A C 1
ATOM 2164 O O . LEU A 1 276 ? -10.557 11.259 16.068 1.00 85.94 276 LEU A O 1
ATOM 2168 N N . GLN A 1 277 ? -9.851 11.521 18.191 1.00 86.94 277 GLN A N 1
ATOM 2169 C CA . GLN A 1 277 ? -9.015 12.695 17.926 1.00 86.94 277 GLN A CA 1
ATOM 2170 C C . GLN A 1 277 ? -7.892 12.382 16.937 1.00 86.94 277 GLN A C 1
ATOM 2172 O O . GLN A 1 277 ? -7.642 13.178 16.034 1.00 86.94 277 GLN A O 1
ATOM 2177 N N . LYS A 1 278 ? -7.252 11.209 17.054 1.00 83.00 278 LYS A N 1
ATOM 2178 C CA . LYS A 1 278 ? -6.238 10.769 16.089 1.00 83.00 278 LYS A CA 1
ATOM 2179 C C . LYS A 1 278 ? -6.835 10.641 14.683 1.00 83.00 278 LYS A C 1
ATOM 2181 O O . LYS A 1 278 ? -6.316 11.250 13.757 1.00 83.00 278 LYS A O 1
ATOM 2186 N N . ILE A 1 279 ? -7.967 9.949 14.535 1.00 78.81 279 ILE A N 1
ATOM 2187 C CA . ILE A 1 279 ? -8.677 9.793 13.249 1.00 78.81 279 ILE A CA 1
ATOM 2188 C C . ILE A 1 279 ? -9.053 11.156 12.637 1.00 78.81 279 ILE A C 1
ATOM 2190 O O . ILE A 1 279 ? -8.920 11.365 11.430 1.00 78.81 279 ILE A O 1
ATOM 2194 N N . GLU A 1 280 ? -9.538 12.096 13.451 1.00 79.19 280 GLU A N 1
ATOM 2195 C CA . GLU A 1 280 ? -9.897 13.441 12.987 1.00 79.19 280 GLU A CA 1
ATOM 2196 C C . GLU A 1 280 ? -8.664 14.254 12.567 1.00 79.19 280 GLU A C 1
ATOM 2198 O O . GLU A 1 280 ? -8.701 14.900 11.518 1.00 79.19 280 GLU A O 1
ATOM 2203 N N . ALA A 1 281 ? -7.558 14.163 13.308 1.00 80.88 281 ALA A N 1
ATOM 2204 C CA . ALA A 1 281 ? -6.294 14.796 12.944 1.00 80.88 281 ALA A CA 1
ATOM 2205 C C . ALA A 1 281 ? -5.723 14.235 11.631 1.00 80.88 281 ALA A C 1
ATOM 2207 O O . ALA A 1 281 ? -5.304 15.009 10.773 1.00 80.88 281 ALA A O 1
ATOM 2208 N N . GLU A 1 282 ? -5.767 12.914 11.430 1.00 74.62 282 GLU A N 1
ATOM 2209 C CA . GLU A 1 282 ? -5.349 12.270 10.177 1.00 74.62 282 GLU A CA 1
ATOM 2210 C C . GLU A 1 282 ? -6.187 12.758 8.986 1.00 74.62 282 GLU A C 1
ATOM 2212 O O . GLU A 1 282 ? -5.655 13.027 7.906 1.00 74.62 282 GLU A O 1
ATOM 2217 N N . ARG A 1 283 ? -7.497 12.948 9.190 1.00 74.50 283 ARG A N 1
ATOM 2218 C CA . ARG A 1 283 ? -8.400 13.473 8.160 1.00 74.50 283 ARG A CA 1
ATOM 2219 C C . ARG A 1 283 ? -8.090 14.921 7.796 1.00 74.50 283 ARG A C 1
ATOM 2221 O O . ARG A 1 283 ? -8.120 15.270 6.617 1.00 74.50 283 ARG A O 1
ATOM 2228 N N . GLU A 1 284 ? -7.852 15.774 8.785 1.00 74.81 284 GLU A N 1
ATOM 2229 C CA . GLU A 1 284 ? -7.546 17.185 8.537 1.00 74.81 284 GLU A CA 1
ATOM 2230 C C . GLU A 1 284 ? -6.144 17.361 7.947 1.00 74.81 284 GLU A C 1
ATOM 2232 O O . GLU A 1 284 ? -5.978 18.160 7.027 1.00 74.81 284 GLU A O 1
ATOM 2237 N N . LEU A 1 285 ? -5.165 16.551 8.368 1.00 73.81 285 LEU A N 1
ATOM 2238 C CA . LEU A 1 285 ? -3.848 16.499 7.732 1.00 73.81 285 LEU A CA 1
ATOM 2239 C C . LEU A 1 285 ? -3.967 16.088 6.262 1.00 73.81 285 LEU A C 1
ATOM 2241 O O . LEU A 1 285 ? -3.397 16.750 5.397 1.00 73.81 285 LEU A O 1
ATOM 2245 N N . MET A 1 286 ? -4.765 15.052 5.968 1.00 69.56 286 MET A N 1
ATOM 2246 C CA . MET A 1 286 ? -5.057 14.644 4.595 1.00 69.56 286 MET A CA 1
ATOM 2247 C C . MET A 1 286 ? -5.622 15.811 3.788 1.00 69.56 286 MET A C 1
ATOM 2249 O O . MET A 1 286 ? -5.118 16.091 2.711 1.00 69.56 286 MET A O 1
ATOM 2253 N N . LYS A 1 287 ? -6.615 16.545 4.299 1.00 67.06 287 LYS A N 1
ATOM 2254 C CA . LYS A 1 287 ? -7.165 17.708 3.583 1.00 67.06 287 LYS A CA 1
ATOM 2255 C C . LYS A 1 287 ? -6.144 18.834 3.394 1.00 67.06 287 LYS A C 1
ATOM 2257 O O . LYS A 1 287 ? -6.049 19.382 2.301 1.00 67.06 287 LYS A O 1
ATOM 2262 N N . ALA A 1 288 ? -5.384 19.178 4.432 1.00 69.19 288 ALA A N 1
ATOM 2263 C CA . ALA A 1 288 ? -4.432 20.286 4.401 1.00 69.19 288 ALA A CA 1
ATOM 2264 C C . ALA A 1 288 ? -3.255 20.018 3.450 1.00 69.19 288 ALA A C 1
ATOM 2266 O O . ALA A 1 288 ? -2.874 20.886 2.662 1.00 69.19 288 ALA A O 1
ATOM 2267 N N . ASP A 1 289 ? -2.701 18.805 3.473 1.00 65.44 289 ASP A N 1
ATOM 2268 C CA . ASP A 1 289 ? -1.639 18.417 2.543 1.00 65.44 289 ASP A CA 1
ATOM 2269 C C . ASP A 1 289 ? -2.130 18.372 1.097 1.00 65.44 289 ASP A C 1
ATOM 2271 O O . ASP A 1 289 ? -1.361 18.636 0.170 1.00 65.44 289 ASP A O 1
ATOM 2275 N N . MET A 1 290 ? -3.409 18.066 0.896 1.00 59.75 290 MET A N 1
ATOM 2276 C CA . MET A 1 290 ? -4.034 18.045 -0.425 1.00 59.75 290 MET A CA 1
ATOM 2277 C C . MET A 1 290 ? -4.242 19.445 -0.974 1.00 59.75 290 MET A C 1
ATOM 2279 O O . MET A 1 290 ? -3.871 19.693 -2.117 1.00 59.75 290 MET A O 1
ATOM 2283 N N . GLU A 1 291 ? -4.697 20.378 -0.141 1.00 62.28 291 GLU A N 1
ATOM 2284 C CA . GLU A 1 291 ? -4.763 21.797 -0.491 1.00 62.28 291 GLU A CA 1
ATOM 2285 C C . GLU A 1 291 ? -3.375 22.331 -0.874 1.00 62.28 291 GLU A C 1
ATOM 2287 O O . GLU A 1 291 ? -3.197 22.987 -1.899 1.00 62.28 291 GLU A O 1
ATOM 2292 N N . LYS A 1 292 ? -2.341 21.970 -0.108 1.00 66.94 292 LYS A N 1
ATOM 2293 C CA . LYS A 1 292 ? -0.962 22.362 -0.414 1.00 66.94 292 LYS A CA 1
ATOM 2294 C C . LYS A 1 292 ? -0.467 21.773 -1.738 1.00 66.94 292 LYS A C 1
ATOM 2296 O O . LYS A 1 292 ? 0.214 22.465 -2.498 1.00 66.94 292 LYS A O 1
ATOM 2301 N N . LEU A 1 293 ? -0.779 20.508 -2.022 1.00 59.62 293 LEU A N 1
ATOM 2302 C CA . LEU A 1 293 ? -0.409 19.857 -3.281 1.00 59.62 293 LEU A CA 1
ATOM 2303 C C . LEU A 1 293 ? -1.132 20.504 -4.473 1.00 59.62 293 LEU A C 1
ATOM 2305 O O . LEU A 1 293 ? -0.501 20.749 -5.505 1.00 59.62 293 LEU A O 1
ATOM 2309 N N . TYR A 1 294 ? -2.417 20.826 -4.311 1.00 53.69 294 TYR A N 1
ATOM 2310 C CA . TYR A 1 294 ? -3.219 21.542 -5.298 1.00 53.69 294 TYR A CA 1
ATOM 2311 C C . TYR A 1 294 ? -2.623 22.924 -5.590 1.00 53.69 294 TYR A C 1
ATOM 2313 O O . TYR A 1 294 ? -2.311 23.231 -6.741 1.00 53.69 294 TYR A O 1
ATOM 2321 N N . GLN A 1 295 ? -2.321 23.712 -4.554 1.00 60.16 295 GLN A N 1
ATOM 2322 C CA . GLN A 1 295 ? -1.688 25.027 -4.702 1.00 60.16 295 GLN A CA 1
ATOM 2323 C C . GLN A 1 295 ? -0.326 24.948 -5.401 1.00 60.16 295 GLN A C 1
ATOM 2325 O O . GLN A 1 295 ? -0.034 25.745 -6.293 1.00 60.16 295 GLN A O 1
ATOM 2330 N N . GLN A 1 296 ? 0.502 23.952 -5.066 1.00 65.56 296 GLN A N 1
ATOM 2331 C CA . GLN A 1 296 ? 1.774 23.725 -5.760 1.00 65.56 296 GLN A CA 1
ATOM 2332 C C . GLN A 1 296 ? 1.581 23.375 -7.239 1.00 65.56 296 GLN A C 1
ATOM 2334 O O . GLN A 1 296 ? 2.394 23.769 -8.082 1.00 65.56 296 GLN A O 1
ATOM 2339 N N . ARG A 1 297 ? 0.528 22.622 -7.570 1.00 60.22 297 ARG A N 1
ATOM 2340 C CA . ARG A 1 297 ? 0.205 22.269 -8.953 1.00 60.22 297 ARG A CA 1
ATOM 2341 C C . ARG A 1 297 ? -0.285 23.480 -9.739 1.00 60.22 297 ARG A C 1
ATOM 2343 O O . ARG A 1 297 ? 0.196 23.674 -10.853 1.00 60.22 297 ARG A O 1
ATOM 2350 N N . VAL A 1 298 ? -1.177 24.283 -9.161 1.00 59.78 298 VAL A N 1
ATOM 2351 C CA . VAL A 1 298 ? -1.672 25.534 -9.757 1.00 59.78 298 VAL A CA 1
ATOM 2352 C C . VAL A 1 298 ? -0.503 26.477 -10.040 1.00 59.78 298 VAL A C 1
ATOM 2354 O O . VAL A 1 298 ? -0.290 26.831 -11.196 1.00 59.78 298 VAL A O 1
ATOM 2357 N N . ALA A 1 299 ? 0.345 26.750 -9.044 1.00 70.94 299 ALA A N 1
ATOM 2358 C CA . ALA A 1 299 ? 1.508 27.626 -9.206 1.00 70.94 299 ALA A CA 1
ATOM 2359 C C . ALA A 1 299 ? 2.480 27.134 -10.296 1.00 70.94 299 ALA A C 1
ATOM 2361 O O . ALA A 1 299 ? 3.041 27.919 -11.060 1.00 70.94 299 ALA A O 1
ATOM 2362 N N . ARG A 1 300 ? 2.675 25.813 -10.410 1.00 74.94 300 ARG A N 1
ATOM 2363 C CA . ARG A 1 300 ? 3.516 25.239 -11.469 1.00 74.94 300 ARG A CA 1
ATOM 2364 C C . ARG A 1 300 ? 2.887 25.406 -12.856 1.00 74.94 300 ARG A C 1
ATOM 2366 O O . ARG A 1 300 ? 3.617 25.663 -13.809 1.00 74.94 300 ARG A O 1
ATOM 2373 N N . LEU A 1 301 ? 1.573 25.224 -12.986 1.00 63.12 301 LEU A N 1
ATOM 2374 C CA . LEU A 1 301 ? 0.870 25.413 -14.259 1.00 63.12 301 LEU A CA 1
ATOM 2375 C C . LEU A 1 301 ? 0.908 26.877 -14.704 1.00 63.12 301 LEU A C 1
ATOM 2377 O O . LEU A 1 301 ? 1.110 27.137 -15.887 1.00 63.12 301 LEU A O 1
ATOM 2381 N N . GLU A 1 302 ? 0.780 27.811 -13.765 1.00 71.81 302 GLU A N 1
ATOM 2382 C CA . GLU A 1 302 ? 0.924 29.244 -14.028 1.00 71.81 302 GLU A CA 1
ATOM 2383 C C . GLU A 1 302 ? 2.325 29.577 -14.546 1.00 71.81 302 GLU A C 1
ATOM 2385 O O . GLU A 1 302 ? 2.443 30.186 -15.607 1.00 71.81 302 GLU A O 1
ATOM 2390 N N . GL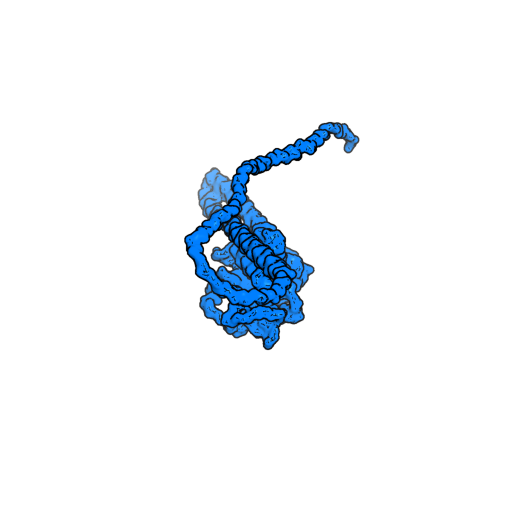N A 1 303 ? 3.383 29.086 -13.888 1.00 78.56 303 GLN A N 1
ATOM 2391 C CA . GLN A 1 303 ? 4.759 29.266 -14.371 1.00 78.56 303 GLN A CA 1
ATOM 2392 C C . GLN A 1 303 ? 4.959 28.718 -15.788 1.00 78.56 303 GLN A C 1
ATOM 2394 O O . GLN A 1 303 ? 5.554 29.384 -16.633 1.00 78.56 303 GLN A O 1
ATOM 2399 N N . GLN A 1 304 ? 4.443 27.520 -16.071 1.00 73.19 304 GLN A N 1
ATOM 2400 C CA . GLN A 1 304 ? 4.556 26.913 -17.400 1.00 73.19 304 GLN A CA 1
ATOM 2401 C C . GLN A 1 304 ? 3.808 27.710 -18.470 1.00 73.19 304 GLN A C 1
ATOM 2403 O O . GLN A 1 304 ? 4.299 27.842 -19.591 1.00 73.19 304 GLN A O 1
ATOM 2408 N N . LEU A 1 305 ? 2.627 28.239 -18.139 1.00 71.38 305 LEU A N 1
ATOM 2409 C CA . LEU A 1 305 ? 1.864 29.088 -19.047 1.00 71.38 305 LEU A CA 1
ATOM 2410 C C . LEU A 1 305 ? 2.610 30.396 -19.327 1.00 71.38 305 LEU A C 1
ATOM 2412 O O . LEU A 1 305 ? 2.665 30.841 -20.474 1.00 71.38 305 LEU A O 1
ATOM 2416 N N . GLU A 1 306 ? 3.223 30.986 -18.304 1.00 84.75 306 GLU A N 1
ATOM 2417 C CA . GLU A 1 306 ? 4.000 32.216 -18.430 1.00 84.75 306 GLU A CA 1
ATOM 2418 C C . GLU A 1 306 ? 5.250 32.010 -19.303 1.00 84.75 306 GLU A C 1
ATOM 2420 O O . GLU A 1 306 ? 5.509 32.790 -20.223 1.00 84.75 306 GLU A O 1
ATOM 2425 N N . GLU A 1 307 ? 5.984 30.916 -19.084 1.00 83.50 307 GLU A N 1
ATOM 2426 C CA . GLU A 1 307 ? 7.134 30.520 -19.903 1.00 83.50 307 GLU A CA 1
ATOM 2427 C C . GLU A 1 307 ? 6.734 30.253 -21.359 1.00 83.50 307 GLU A C 1
ATOM 2429 O O . GLU A 1 307 ? 7.357 30.794 -22.274 1.00 83.50 307 GLU A O 1
ATOM 2434 N N . ALA A 1 308 ? 5.665 29.486 -21.592 1.00 73.94 308 ALA A N 1
ATOM 2435 C CA . ALA A 1 308 ? 5.166 29.203 -22.937 1.00 73.94 308 ALA A CA 1
ATOM 2436 C C . ALA A 1 308 ? 4.726 30.483 -23.667 1.00 73.94 308 ALA A C 1
ATOM 2438 O O . ALA A 1 308 ? 5.003 30.648 -24.856 1.00 73.94 308 ALA A O 1
ATOM 2439 N N . THR A 1 309 ? 4.098 31.419 -22.952 1.00 82.25 309 THR A N 1
ATOM 2440 C CA . THR A 1 309 ? 3.671 32.714 -23.502 1.00 82.25 309 THR A CA 1
ATOM 2441 C C . THR A 1 309 ? 4.868 33.588 -23.871 1.00 82.25 309 THR A C 1
ATOM 2443 O O . THR A 1 309 ? 4.891 34.179 -24.957 1.00 82.25 309 THR A O 1
ATOM 2446 N N . ARG A 1 310 ? 5.904 33.629 -23.022 1.00 88.88 310 ARG A N 1
ATOM 2447 C CA . ARG A 1 310 ? 7.161 34.329 -23.334 1.00 88.88 310 ARG A CA 1
ATOM 2448 C C . ARG A 1 310 ? 7.851 33.710 -24.545 1.00 88.88 310 ARG A C 1
ATOM 2450 O O . ARG A 1 310 ? 8.331 34.443 -25.406 1.00 88.88 310 ARG A O 1
ATOM 2457 N N . MET A 1 311 ? 7.858 32.382 -24.633 1.00 81.56 311 MET A N 1
ATOM 2458 C CA . MET A 1 311 ? 8.496 31.648 -25.724 1.00 81.56 311 MET A CA 1
ATOM 2459 C C . MET A 1 311 ? 7.764 31.844 -27.059 1.00 81.56 311 MET A C 1
ATOM 2461 O O . MET A 1 311 ? 8.404 32.100 -28.072 1.00 81.56 311 MET A O 1
ATOM 2465 N N . MET A 1 312 ? 6.427 31.809 -27.074 1.00 78.50 312 MET A N 1
ATOM 2466 C CA . MET A 1 312 ? 5.650 32.160 -28.272 1.00 78.50 312 MET A CA 1
ATOM 2467 C C . MET A 1 312 ? 5.893 33.606 -28.709 1.00 78.50 312 MET A C 1
ATOM 2469 O O . MET A 1 312 ? 6.093 33.856 -29.897 1.00 78.50 312 MET A O 1
ATOM 2473 N N . SER A 1 313 ? 5.927 34.545 -27.759 1.00 86.81 313 SER A N 1
ATOM 2474 C CA . SER A 1 313 ? 6.167 35.960 -28.065 1.00 86.81 313 SER A CA 1
ATOM 2475 C C . SER A 1 313 ? 7.554 36.180 -28.675 1.00 86.81 313 SER A C 1
ATOM 2477 O O . SER A 1 313 ? 7.682 36.881 -29.678 1.00 86.81 313 SER A O 1
ATOM 2479 N N . SER A 1 314 ? 8.599 35.548 -28.126 1.00 86.62 314 SER A N 1
ATOM 2480 C CA . SER A 1 314 ? 9.951 35.648 -28.692 1.00 86.62 314 SER A CA 1
ATOM 2481 C C . SER A 1 314 ? 10.044 35.004 -30.078 1.00 86.62 314 SER A C 1
ATOM 2483 O O . SER A 1 314 ? 10.686 35.558 -30.970 1.00 86.62 314 SER A O 1
ATOM 2485 N N . MET A 1 315 ? 9.351 33.884 -30.290 1.00 80.50 315 MET A N 1
ATOM 2486 C CA . MET A 1 315 ? 9.301 33.191 -31.577 1.00 80.50 315 MET A CA 1
ATOM 2487 C C . MET A 1 315 ? 8.573 34.017 -32.650 1.00 80.50 315 MET A C 1
ATOM 2489 O O . MET A 1 315 ? 9.026 34.073 -33.791 1.00 80.50 315 MET A O 1
ATOM 2493 N N . GLN A 1 316 ? 7.499 34.728 -32.288 1.00 79.81 316 GLN A N 1
ATOM 2494 C CA . GLN A 1 316 ? 6.823 35.677 -33.182 1.00 79.81 316 GLN A CA 1
ATOM 2495 C C . GLN A 1 316 ? 7.721 36.853 -33.572 1.00 79.81 316 GLN A C 1
ATOM 2497 O O . GLN A 1 316 ? 7.740 37.241 -34.740 1.00 79.81 316 GLN A O 1
ATOM 2502 N N . VAL A 1 317 ? 8.488 37.406 -32.627 1.00 87.62 317 VAL A N 1
ATOM 2503 C CA . VAL A 1 317 ? 9.453 38.477 -32.923 1.00 87.62 317 VAL A CA 1
ATOM 2504 C C . VAL A 1 317 ? 10.531 37.985 -33.890 1.00 87.62 317 VAL A C 1
ATOM 2506 O O . VAL A 1 317 ? 10.790 38.655 -34.887 1.00 87.62 317 VAL A O 1
ATOM 2509 N N . ALA A 1 318 ? 11.109 36.806 -33.645 1.00 82.38 318 ALA A N 1
ATOM 2510 C CA . ALA A 1 318 ? 12.120 36.215 -34.522 1.00 82.38 318 ALA A CA 1
ATOM 2511 C C . ALA A 1 318 ? 11.581 35.970 -35.942 1.00 82.38 318 ALA A C 1
ATOM 2513 O O . ALA A 1 318 ? 12.199 36.392 -36.917 1.00 82.38 318 ALA A O 1
ATOM 2514 N N . HIS A 1 319 ? 10.385 35.387 -36.053 1.00 82.56 319 HIS A N 1
ATOM 2515 C CA . HIS A 1 319 ? 9.718 35.148 -37.334 1.00 82.56 319 HIS A CA 1
ATOM 2516 C C . HIS A 1 319 ? 9.439 36.452 -38.106 1.00 82.56 319 HIS A C 1
ATOM 2518 O O . HIS A 1 319 ? 9.612 36.517 -39.324 1.00 82.56 319 HIS A O 1
ATOM 2524 N N . ASN A 1 320 ? 9.030 37.521 -37.416 1.00 84.94 320 ASN A N 1
ATOM 2525 C CA . ASN A 1 320 ? 8.824 38.827 -38.049 1.00 84.94 320 ASN A CA 1
ATOM 2526 C C . ASN A 1 320 ? 10.142 39.441 -38.545 1.00 84.94 320 ASN A C 1
ATOM 2528 O O . ASN A 1 320 ? 10.169 40.016 -39.634 1.00 84.94 320 ASN A O 1
ATOM 2532 N N . LEU A 1 321 ? 11.229 39.284 -37.783 1.00 83.94 321 LEU A N 1
ATOM 2533 C CA . LEU A 1 321 ? 12.561 39.750 -38.170 1.00 83.94 321 LEU A CA 1
ATOM 2534 C C . LEU A 1 321 ? 13.082 39.015 -39.414 1.00 83.94 321 LEU A C 1
ATOM 2536 O O . LEU A 1 321 ? 13.592 39.653 -40.332 1.00 83.94 321 LEU A O 1
ATOM 2540 N N . GLU A 1 322 ? 12.907 37.691 -39.475 1.00 81.56 322 GLU A N 1
ATOM 2541 C CA . GLU A 1 322 ? 13.271 36.881 -40.645 1.00 81.56 322 GLU A CA 1
ATOM 2542 C C . GLU A 1 322 ? 12.503 37.317 -41.894 1.00 81.56 322 GLU A C 1
ATOM 2544 O O . GLU A 1 322 ? 13.112 37.546 -42.939 1.00 81.56 322 GLU A O 1
ATOM 2549 N N . ARG A 1 323 ? 11.182 37.532 -41.790 1.00 80.44 323 ARG A N 1
ATOM 2550 C CA . ARG A 1 323 ? 10.388 38.062 -42.912 1.00 80.44 323 ARG A CA 1
ATOM 2551 C C . ARG A 1 323 ? 10.881 39.428 -43.379 1.00 80.44 323 ARG A C 1
ATOM 2553 O O . ARG A 1 323 ? 10.866 39.697 -44.579 1.00 80.44 323 ARG A O 1
ATOM 2560 N N . GLN A 1 324 ? 11.310 40.284 -42.455 1.00 75.62 324 GLN A N 1
ATOM 2561 C CA . GLN A 1 324 ? 11.825 41.610 -42.783 1.00 75.62 324 GLN A CA 1
ATOM 2562 C C . GLN A 1 324 ? 13.193 41.531 -43.478 1.00 75.62 324 GLN A C 1
ATOM 2564 O O . GLN A 1 324 ? 13.408 42.221 -44.472 1.00 75.62 324 GLN A O 1
ATOM 2569 N N . GLN A 1 325 ? 14.090 40.645 -43.030 1.00 74.88 325 GLN A N 1
ATOM 2570 C CA . GLN A 1 325 ? 15.371 40.393 -43.703 1.00 74.88 325 GLN A CA 1
ATOM 2571 C C . GLN A 1 325 ? 15.182 39.778 -45.094 1.00 74.88 325 GLN A C 1
ATOM 2573 O O . GLN A 1 325 ? 15.843 40.187 -46.044 1.00 74.88 325 GLN A O 1
ATOM 2578 N N . GLN A 1 326 ? 14.241 38.845 -45.244 1.00 69.94 326 GLN A N 1
ATOM 2579 C CA . GLN A 1 326 ? 13.929 38.218 -46.528 1.00 69.94 326 GLN A CA 1
ATOM 2580 C C . GLN A 1 326 ? 13.303 39.217 -47.519 1.00 69.94 326 GLN A C 1
ATOM 2582 O O . GLN A 1 326 ? 13.604 39.187 -48.713 1.00 69.94 326 GLN A O 1
ATOM 2587 N N . TYR A 1 327 ? 12.482 40.148 -47.025 1.00 70.75 327 TYR A N 1
ATOM 2588 C CA . TYR A 1 327 ? 11.971 41.274 -47.811 1.00 70.75 327 TYR A CA 1
ATOM 2589 C C . TYR A 1 327 ? 13.096 42.219 -48.264 1.00 70.75 327 TYR A C 1
ATOM 2591 O O . TYR A 1 327 ? 13.133 42.615 -49.423 1.00 70.75 327 TYR A O 1
ATOM 2599 N N . LEU A 1 328 ? 14.052 42.534 -47.383 1.00 68.81 328 LEU A N 1
ATOM 2600 C CA . LEU A 1 328 ? 15.208 43.373 -47.724 1.00 68.81 328 LEU A CA 1
ATOM 2601 C C . LEU A 1 328 ? 16.153 42.692 -48.730 1.00 68.81 328 LEU A C 1
ATOM 2603 O O . LEU A 1 328 ? 16.644 43.352 -49.636 1.00 68.81 328 LEU A O 1
ATOM 2607 N N . TRP A 1 329 ? 16.361 41.376 -48.623 1.00 59.38 329 TRP A N 1
ATOM 2608 C CA . TRP A 1 329 ? 17.201 40.606 -49.552 1.00 59.38 329 TRP A CA 1
ATOM 2609 C C . TRP A 1 329 ? 16.586 40.453 -50.953 1.00 59.38 329 TRP A C 1
ATOM 2611 O O . TRP A 1 329 ? 17.299 40.320 -51.942 1.00 59.38 329 TRP A O 1
ATOM 2621 N N . THR A 1 330 ? 15.255 40.477 -51.061 1.00 62.00 330 THR A N 1
ATOM 2622 C CA . THR A 1 330 ? 14.548 40.395 -52.354 1.00 62.00 330 THR A CA 1
ATOM 2623 C C . THR A 1 330 ? 14.422 41.747 -53.067 1.00 62.00 330 THR A C 1
ATOM 2625 O O . THR A 1 330 ? 14.063 41.778 -54.243 1.00 62.00 330 THR A O 1
ATOM 2628 N N . TYR A 1 331 ? 14.768 42.848 -52.393 1.00 54.00 331 TYR A N 1
ATOM 2629 C CA . TYR A 1 331 ? 14.750 44.219 -52.907 1.00 54.00 331 TYR A CA 1
ATOM 2630 C C . TYR A 1 331 ? 16.170 44.829 -52.911 1.00 54.00 331 TYR A C 1
ATOM 2632 O O . TYR A 1 331 ? 16.438 45.814 -52.228 1.00 54.00 331 TYR A O 1
ATOM 2640 N N . GLU A 1 332 ? 17.098 44.289 -53.708 1.00 51.94 332 GLU A N 1
ATOM 2641 C CA . GLU A 1 332 ? 18.297 45.047 -54.109 1.00 51.94 332 GLU A CA 1
ATOM 2642 C C . GLU A 1 332 ? 17.976 45.897 -55.352 1.00 51.94 332 GLU A C 1
ATOM 2644 O O . GLU A 1 332 ? 17.639 45.344 -56.403 1.00 51.94 332 GLU A O 1
ATOM 2649 N N . PRO A 1 333 ? 18.062 47.240 -55.294 1.00 50.41 333 PRO A N 1
ATOM 2650 C CA . PRO A 1 333 ? 17.846 48.061 -56.471 1.00 50.41 333 PRO A CA 1
ATOM 2651 C C . PRO A 1 333 ? 19.120 48.082 -57.325 1.00 50.41 333 PRO A C 1
ATOM 2653 O O . PRO A 1 333 ? 20.166 48.574 -56.903 1.00 50.41 333 PRO A O 1
ATOM 2656 N N . THR A 1 334 ? 19.032 47.581 -58.557 1.00 51.22 334 THR A N 1
ATOM 2657 C CA . THR A 1 334 ? 20.097 47.698 -59.560 1.00 51.22 334 THR A CA 1
ATOM 2658 C C . THR A 1 334 ? 20.282 49.164 -59.964 1.00 51.22 334 THR A C 1
ATOM 2660 O O . THR A 1 334 ? 19.649 49.634 -60.911 1.00 51.22 334 THR A O 1
ATOM 2663 N N . TYR A 1 335 ? 21.144 49.901 -59.265 1.00 48.62 335 TYR A N 1
ATOM 2664 C CA . TYR A 1 335 ? 21.592 51.225 -59.700 1.00 48.62 335 TYR A CA 1
ATOM 2665 C C . TYR A 1 335 ? 22.950 51.112 -60.400 1.00 48.62 335 TYR A C 1
ATOM 2667 O O . TYR A 1 335 ? 23.980 50.854 -59.782 1.00 48.62 335 TYR A O 1
ATOM 2675 N N . GLY A 1 336 ? 22.925 51.280 -61.725 1.00 40.62 336 GLY A N 1
ATOM 2676 C CA . GLY A 1 336 ? 24.108 51.333 -62.579 1.00 40.62 336 GLY A CA 1
ATOM 2677 C C . GLY A 1 336 ? 24.959 52.576 -62.308 1.00 40.62 336 GLY A C 1
ATOM 2678 O O . GLY A 1 336 ? 24.454 53.695 -62.239 1.00 40.62 336 GLY A O 1
ATOM 2679 N N . TYR A 1 337 ? 26.266 52.361 -62.172 1.00 35.78 337 TYR A N 1
ATOM 2680 C CA . TYR A 1 337 ? 27.292 53.393 -62.037 1.00 35.78 337 TYR A CA 1
ATOM 2681 C C . TYR A 1 337 ? 27.462 54.181 -63.351 1.00 35.78 337 TYR A C 1
ATOM 2683 O O . TYR A 1 337 ? 27.832 53.599 -64.369 1.00 35.78 337 TYR A O 1
ATOM 2691 N N . TYR A 1 338 ? 27.292 55.506 -63.315 1.00 36.53 338 TYR A N 1
ATOM 2692 C CA . TYR A 1 338 ? 27.852 56.433 -64.311 1.00 36.53 338 TYR A CA 1
ATOM 2693 C C . TYR A 1 338 ? 28.939 57.291 -63.637 1.00 36.53 338 TYR A C 1
ATOM 2695 O O . TYR A 1 338 ? 28.668 57.865 -62.580 1.00 36.53 338 TYR A O 1
ATOM 2703 N N . PRO A 1 339 ? 30.160 57.405 -64.197 1.00 40.47 339 PRO A N 1
ATOM 2704 C CA . PRO A 1 339 ? 31.219 58.213 -63.602 1.00 40.47 339 PRO A CA 1
ATOM 2705 C C . PRO A 1 339 ? 31.099 59.680 -64.041 1.00 40.47 339 PRO A C 1
ATOM 2707 O O . PRO A 1 339 ? 30.988 59.969 -65.231 1.00 40.47 339 PRO A O 1
ATOM 2710 N N . ILE A 1 340 ? 31.173 60.614 -63.089 1.00 38.81 340 ILE A N 1
ATOM 2711 C CA . ILE A 1 340 ? 31.282 62.056 -63.362 1.00 38.81 340 ILE A CA 1
ATOM 2712 C C . ILE A 1 340 ? 32.722 62.488 -63.061 1.00 38.81 340 ILE 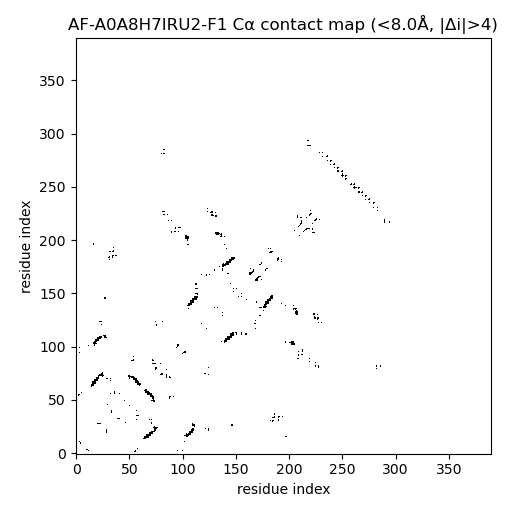A C 1
ATOM 2714 O O . ILE A 1 340 ? 33.238 62.243 -61.970 1.00 38.81 340 ILE A O 1
ATOM 2718 N N . GLN A 1 341 ? 33.376 63.099 -64.054 1.00 34.03 341 GLN A N 1
ATOM 2719 C CA . GLN A 1 341 ? 34.709 63.693 -63.943 1.00 34.03 341 GLN A CA 1
ATOM 2720 C C . GLN A 1 341 ? 34.694 64.976 -63.100 1.00 34.03 341 GLN A C 1
ATOM 2722 O O . GLN A 1 341 ? 33.736 65.744 -63.100 1.00 34.03 341 GLN A O 1
ATOM 2727 N N . SER A 1 342 ? 35.803 65.189 -62.399 1.00 38.59 342 SER A N 1
ATOM 2728 C CA . SER A 1 342 ? 36.097 66.305 -61.505 1.00 38.59 342 SER A CA 1
ATOM 2729 C C . SER A 1 342 ? 36.247 67.656 -62.211 1.00 38.59 342 SER A C 1
ATOM 2731 O O . SER A 1 342 ? 37.065 67.771 -63.127 1.00 38.59 342 SER A O 1
ATOM 2733 N N . THR A 1 343 ? 35.638 68.705 -61.651 1.00 34.25 343 THR A N 1
ATOM 2734 C CA . THR A 1 343 ? 36.131 70.084 -61.802 1.00 34.25 343 THR A CA 1
ATOM 2735 C C . THR A 1 343 ? 35.925 70.882 -60.512 1.00 34.25 343 THR A C 1
ATOM 2737 O O . THR A 1 343 ? 34.850 70.877 -59.921 1.00 34.25 343 THR A O 1
ATOM 2740 N N . LEU A 1 344 ? 37.004 71.535 -60.074 1.00 40.50 344 LEU A N 1
ATOM 2741 C CA . LEU A 1 344 ? 37.128 72.419 -58.911 1.00 40.50 344 LEU A CA 1
ATOM 2742 C C . LEU A 1 344 ? 36.316 73.714 -59.065 1.00 40.50 344 LEU A C 1
ATOM 2744 O O . LEU A 1 344 ? 36.445 74.363 -60.099 1.00 40.50 344 LEU A O 1
ATOM 2748 N N . GLN A 1 345 ? 35.645 74.170 -57.998 1.00 35.75 345 GLN A N 1
ATOM 2749 C CA . GLN A 1 345 ? 35.571 75.598 -57.646 1.00 35.75 345 GLN A CA 1
ATOM 2750 C C . GLN A 1 345 ? 35.084 75.830 -56.201 1.00 35.75 345 GLN A C 1
ATOM 2752 O O . GLN A 1 345 ? 34.227 75.117 -55.690 1.00 35.75 345 GLN A O 1
ATOM 2757 N N . GLN A 1 346 ? 35.707 76.819 -55.553 1.00 39.66 346 GLN A N 1
ATOM 2758 C CA . GLN A 1 346 ? 35.502 77.286 -54.177 1.00 39.66 346 GLN A CA 1
ATOM 2759 C C . GLN A 1 346 ? 34.150 78.008 -54.005 1.00 39.66 346 GLN A C 1
ATOM 2761 O O . GLN A 1 346 ? 33.732 78.730 -54.906 1.00 39.66 346 GLN A O 1
ATOM 2766 N N . GLY A 1 347 ? 33.517 77.885 -52.832 1.00 33.38 347 GLY A N 1
ATOM 2767 C CA . GLY A 1 347 ? 32.319 78.649 -52.455 1.00 33.38 347 GLY A CA 1
ATOM 2768 C C . GLY A 1 347 ? 31.849 78.347 -51.024 1.00 33.38 347 GLY A C 1
ATOM 2769 O O . GLY A 1 347 ? 31.958 77.218 -50.568 1.00 33.38 347 GLY A O 1
ATOM 2770 N N . GLU A 1 348 ? 31.396 79.387 -50.330 1.00 34.81 348 GLU A N 1
ATOM 2771 C CA . GLU A 1 348 ? 31.177 79.590 -48.883 1.00 34.81 348 GLU A CA 1
ATOM 2772 C C . GLU A 1 348 ? 30.157 78.674 -48.151 1.00 34.81 348 GLU A C 1
ATOM 2774 O O . GLU A 1 348 ? 29.367 77.985 -48.796 1.00 34.81 348 GLU A O 1
ATOM 2779 N N . PRO A 1 349 ? 30.115 78.680 -46.792 1.00 46.81 349 PRO A N 1
ATOM 2780 C CA . PRO A 1 349 ? 29.226 77.822 -46.006 1.00 46.81 349 PRO A CA 1
ATOM 2781 C C . PRO A 1 349 ? 27.910 78.522 -45.619 1.00 46.81 349 PRO A C 1
ATOM 2783 O O . PRO A 1 349 ? 27.944 79.520 -44.907 1.00 46.81 349 PRO A O 1
ATOM 2786 N N . GLN A 1 350 ? 26.754 77.959 -45.993 1.00 34.81 350 GLN A N 1
ATOM 2787 C CA . GLN A 1 350 ? 25.416 78.231 -45.418 1.00 34.81 350 GLN A CA 1
ATOM 2788 C C . GLN A 1 350 ? 24.439 77.081 -45.792 1.00 34.81 350 GLN A C 1
ATOM 2790 O O . GLN A 1 350 ? 24.720 76.332 -46.726 1.00 34.81 350 GLN A O 1
ATOM 2795 N N . PRO A 1 351 ? 23.251 76.965 -45.167 1.00 42.12 351 PRO A N 1
ATOM 2796 C CA . PRO A 1 351 ? 22.957 76.355 -43.872 1.00 42.12 351 PRO A CA 1
ATOM 2797 C C . PRO A 1 351 ? 22.223 75.000 -44.031 1.00 42.12 351 PRO A C 1
ATOM 2799 O O . PRO A 1 351 ? 21.652 74.692 -45.076 1.00 42.12 351 PRO A O 1
ATOM 2802 N N . THR A 1 352 ? 22.183 74.175 -42.984 1.00 39.97 352 THR A N 1
ATOM 2803 C CA . THR A 1 352 ? 21.373 72.945 -42.978 1.00 39.97 352 THR A CA 1
ATOM 2804 C C . THR A 1 352 ? 19.873 73.269 -42.872 1.00 39.97 352 THR A C 1
ATOM 2806 O O . THR A 1 352 ? 19.466 73.951 -41.928 1.00 39.97 352 THR A O 1
ATOM 2809 N N . PRO A 1 353 ? 19.017 72.778 -43.789 1.00 37.81 353 PRO A N 1
ATOM 2810 C CA . PRO A 1 353 ? 17.573 72.900 -43.650 1.00 37.81 353 PRO A CA 1
ATOM 2811 C C . PRO A 1 353 ? 17.030 71.839 -42.686 1.00 37.81 353 PRO A C 1
ATOM 2813 O O . PRO A 1 353 ? 17.336 70.651 -42.781 1.00 37.81 353 PRO A O 1
ATOM 2816 N N . VAL A 1 354 ? 16.192 72.295 -41.759 1.00 45.50 354 VAL A N 1
ATOM 2817 C CA . VAL A 1 354 ? 15.332 71.468 -40.911 1.00 45.50 354 VAL A CA 1
ATOM 2818 C C . VAL A 1 354 ? 14.215 70.888 -41.777 1.00 45.50 354 VAL A C 1
ATOM 2820 O O . VAL A 1 354 ? 13.523 71.647 -42.453 1.00 45.50 354 VAL A O 1
ATOM 2823 N N . PHE A 1 355 ? 13.988 69.573 -41.704 1.00 36.72 355 PHE A N 1
ATOM 2824 C CA . PHE A 1 355 ? 12.715 68.976 -42.112 1.00 36.72 355 PHE A CA 1
ATOM 2825 C C . PHE A 1 355 ? 12.146 68.063 -41.013 1.00 36.72 355 PHE A C 1
ATOM 2827 O O . PHE A 1 355 ? 12.903 67.303 -40.405 1.00 36.72 355 PHE A O 1
ATOM 2834 N N . PRO A 1 356 ? 10.830 68.157 -40.729 1.00 46.44 356 PRO A N 1
ATOM 2835 C CA . PRO A 1 356 ? 10.182 67.527 -39.585 1.00 46.44 356 PRO A CA 1
ATOM 2836 C C . PRO A 1 356 ? 9.497 66.214 -39.978 1.00 46.44 356 PRO A C 1
ATOM 2838 O O . PRO A 1 356 ? 8.921 66.129 -41.057 1.00 46.44 356 PRO A O 1
ATOM 2841 N N . VAL A 1 357 ? 9.467 65.227 -39.080 1.00 35.62 357 VAL A N 1
ATOM 2842 C CA . VAL A 1 357 ? 8.515 64.099 -39.142 1.00 35.62 357 VAL A CA 1
ATOM 2843 C C . VAL A 1 357 ? 8.215 63.670 -37.696 1.00 35.62 357 VAL A C 1
ATOM 2845 O O . VAL A 1 357 ? 9.098 63.185 -36.998 1.00 35.62 357 VAL A O 1
ATOM 2848 N N . GLN A 1 358 ? 7.125 64.160 -37.096 1.00 34.91 358 GLN A N 1
ATOM 2849 C CA . GLN A 1 358 ? 5.789 63.537 -36.995 1.00 34.91 358 GLN A CA 1
ATOM 2850 C C . GLN A 1 358 ? 5.733 62.264 -36.132 1.00 34.91 358 GLN A C 1
ATOM 2852 O O . GLN A 1 358 ? 5.974 61.150 -36.585 1.00 34.91 358 GLN A O 1
ATOM 2857 N N . LEU A 1 359 ? 5.341 62.476 -34.871 1.00 40.50 359 LEU A N 1
ATOM 2858 C CA . LEU A 1 359 ? 4.828 61.470 -33.938 1.00 40.50 359 LEU A CA 1
ATOM 2859 C C . LEU A 1 359 ? 3.368 61.131 -34.289 1.00 40.50 359 LEU A C 1
ATOM 2861 O O . LEU A 1 359 ? 2.578 62.064 -34.463 1.00 40.50 359 LEU A O 1
ATOM 2865 N N . PRO A 1 360 ? 2.954 59.852 -34.292 1.00 37.59 360 PRO A N 1
ATOM 2866 C CA . PRO A 1 360 ? 1.541 59.512 -34.232 1.00 37.59 360 PRO A CA 1
ATOM 2867 C C . PRO A 1 360 ? 1.034 59.605 -32.785 1.00 37.59 360 PRO A C 1
ATOM 2869 O O . PRO A 1 360 ? 1.368 58.796 -31.921 1.00 37.59 360 PRO A O 1
ATOM 2872 N N . SER A 1 361 ? 0.275 60.677 -32.571 1.00 36.25 361 SER A N 1
ATOM 2873 C CA . SER A 1 361 ? -0.925 60.838 -31.740 1.00 36.25 361 SER A CA 1
ATOM 2874 C C . SER A 1 361 ? -1.355 59.683 -30.828 1.00 36.25 361 SER A C 1
ATOM 2876 O O . SER A 1 361 ? -1.741 58.606 -31.280 1.00 36.25 361 SER A O 1
ATOM 2878 N N . GLN A 1 362 ? -1.453 60.010 -29.537 1.00 38.59 362 GLN A N 1
ATOM 2879 C CA . GLN A 1 362 ? -2.444 59.407 -28.657 1.00 38.59 362 GLN A CA 1
ATOM 2880 C C . GLN A 1 362 ? -3.841 59.869 -29.074 1.00 38.59 362 GLN A C 1
ATOM 2882 O O . GLN A 1 362 ? -4.105 61.070 -29.099 1.00 38.59 362 GLN A O 1
ATOM 2887 N N . GLU A 1 363 ? -4.730 58.918 -29.333 1.00 35.94 363 GLU A N 1
ATOM 2888 C CA . GLU A 1 363 ? -6.165 59.130 -29.199 1.00 35.94 363 GLU A CA 1
ATOM 2889 C C . GLU A 1 363 ? -6.707 58.225 -28.100 1.00 35.94 363 GLU A C 1
ATOM 2891 O O . GLU A 1 363 ? -6.324 57.068 -27.927 1.00 35.94 363 GLU A O 1
ATOM 2896 N N . SER A 1 364 ? -7.552 58.857 -27.306 1.00 35.59 364 SER A N 1
ATOM 2897 C CA . SER A 1 364 ? -8.186 58.378 -26.106 1.00 35.59 364 SER A CA 1
ATOM 2898 C C . SER A 1 364 ? -9.510 57.681 -26.417 1.00 35.59 364 SER A C 1
ATOM 2900 O O . SER A 1 364 ? -10.128 57.885 -27.457 1.00 35.59 364 SER A O 1
ATOM 2902 N N . THR A 1 365 ? -9.985 56.983 -25.386 1.00 33.91 365 THR A N 1
ATOM 2903 C CA . THR A 1 365 ? -11.384 56.697 -25.031 1.00 33.91 365 THR A CA 1
ATOM 2904 C C . THR A 1 365 ? -11.928 55.286 -25.250 1.00 33.91 365 THR A C 1
ATOM 2906 O O . THR A 1 365 ? -11.768 54.645 -26.283 1.00 33.91 365 THR A O 1
ATOM 2909 N N . SER A 1 366 ? -12.698 54.913 -24.223 1.00 31.92 366 SER A N 1
ATOM 2910 C CA . SER A 1 366 ? -13.740 53.890 -24.116 1.00 31.92 366 SER A CA 1
ATOM 2911 C C . SER A 1 366 ? -13.338 52.512 -23.575 1.00 31.92 366 SER A C 1
ATOM 2913 O O . SER A 1 366 ? -12.892 51.610 -24.276 1.00 31.92 366 SER A O 1
ATOM 2915 N N . GLU A 1 367 ? -13.582 52.361 -22.270 1.00 36.03 367 GLU A N 1
ATOM 2916 C CA . GLU A 1 367 ? -13.913 51.092 -21.625 1.00 36.03 367 GLU A CA 1
ATOM 2917 C C . GLU A 1 367 ? -15.064 50.389 -22.370 1.00 36.03 367 GLU A C 1
ATOM 2919 O O . GLU A 1 367 ? -16.080 51.031 -22.659 1.00 36.03 367 GLU A O 1
ATOM 2924 N N . PRO A 1 368 ? -15.000 49.067 -22.591 1.00 35.69 368 PRO A N 1
ATOM 2925 C CA . PRO A 1 368 ? -16.191 48.272 -22.796 1.00 35.69 368 PRO A CA 1
ATOM 2926 C C . PRO A 1 368 ? -16.668 47.717 -21.451 1.00 35.69 368 PRO A C 1
ATOM 2928 O O . PRO A 1 368 ? -16.065 46.834 -20.838 1.00 35.69 368 PRO A O 1
ATOM 2931 N N . SER A 1 369 ? -17.805 48.249 -21.022 1.00 33.59 369 SER A N 1
ATOM 2932 C CA . SER A 1 369 ? -18.705 47.660 -20.042 1.00 33.59 369 SER A CA 1
ATOM 2933 C C . SER A 1 369 ? -19.120 46.253 -20.493 1.00 33.59 369 SER A C 1
ATOM 2935 O O . SER A 1 369 ? -19.827 46.080 -21.484 1.00 33.59 369 SER A O 1
ATOM 2937 N N . PHE A 1 370 ? -18.707 45.222 -19.753 1.00 30.98 370 PHE A N 1
ATOM 2938 C CA . PHE A 1 370 ? -19.270 43.884 -19.917 1.00 30.98 370 PHE A CA 1
ATOM 2939 C C . PHE A 1 370 ? -20.633 43.828 -19.223 1.00 30.98 370 PHE A C 1
ATOM 2941 O O . PHE A 1 370 ? -20.744 43.638 -18.012 1.00 30.98 370 PHE A O 1
ATOM 2948 N N . SER A 1 371 ? -21.690 44.006 -20.015 1.00 31.20 371 SER A N 1
ATOM 2949 C CA . SER A 1 371 ? -23.058 43.695 -19.619 1.00 31.20 371 SER A CA 1
ATOM 2950 C C . SER A 1 371 ? -23.197 42.189 -19.376 1.00 31.20 371 SER A C 1
ATOM 2952 O O . SER A 1 371 ? -23.045 41.385 -20.300 1.00 31.20 371 SER A O 1
ATOM 2954 N N . PHE A 1 372 ? -23.545 41.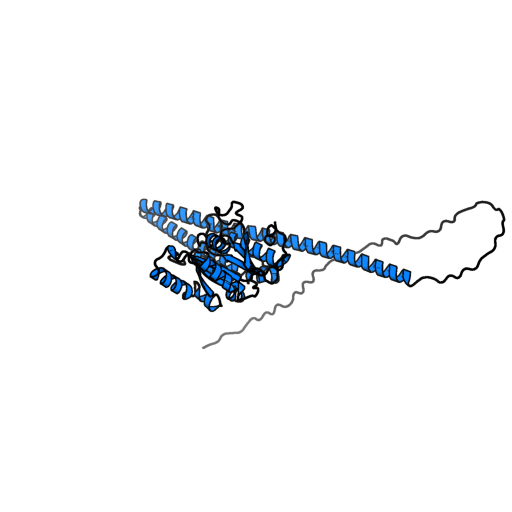805 -18.150 1.00 31.00 372 PHE A N 1
ATOM 2955 C CA . PHE A 1 372 ? -24.105 40.490 -17.850 1.00 31.00 372 PHE A CA 1
ATOM 2956 C C . PHE A 1 372 ? -25.464 40.363 -18.558 1.00 31.00 372 PHE A C 1
ATOM 2958 O O . PHE A 1 372 ? -26.465 40.923 -18.114 1.00 31.00 372 PHE A O 1
ATOM 2965 N N . SER A 1 373 ? -25.507 39.624 -19.669 1.00 31.44 373 SER A N 1
ATOM 2966 C CA . SER A 1 373 ? -26.766 39.157 -20.250 1.00 31.44 373 SER A CA 1
ATOM 2967 C C . SER A 1 373 ? -27.214 37.913 -19.488 1.00 31.44 373 SER A C 1
ATOM 2969 O O . SER A 1 373 ? -26.766 36.795 -19.740 1.00 31.44 373 SER A O 1
ATOM 2971 N N . VAL A 1 374 ? -28.090 38.129 -18.509 1.00 34.38 374 VAL A N 1
ATOM 2972 C CA . VAL A 1 374 ? -28.905 37.079 -17.900 1.00 34.38 374 VAL A CA 1
ATOM 2973 C C . VAL A 1 374 ? -29.973 36.690 -18.921 1.00 34.38 374 VAL A C 1
ATOM 2975 O O . VAL A 1 374 ? -31.022 37.325 -19.014 1.00 34.38 374 VAL A O 1
ATOM 2978 N N . CYS A 1 375 ? -29.727 35.628 -19.688 1.00 29.41 375 CYS A N 1
ATOM 2979 C CA . CYS A 1 375 ? -30.799 34.943 -20.402 1.00 29.41 375 CYS A CA 1
ATOM 2980 C C . CYS A 1 375 ? -31.494 33.987 -19.423 1.00 29.41 375 CYS A C 1
ATOM 2982 O O . CYS A 1 375 ? -31.158 32.812 -19.308 1.00 29.41 375 CYS A O 1
ATOM 2984 N N . GLY A 1 376 ? -32.441 34.537 -18.664 1.00 32.25 376 GLY A N 1
ATOM 2985 C CA . GLY A 1 376 ? -33.469 33.779 -17.968 1.00 32.25 376 GLY A CA 1
ATOM 2986 C C . GLY A 1 376 ? -34.760 33.801 -18.783 1.00 32.25 376 GLY A C 1
ATOM 2987 O O . GLY A 1 376 ? -35.299 34.878 -19.025 1.00 32.25 376 GLY A O 1
ATOM 2988 N N . ARG A 1 377 ? -35.225 32.615 -19.197 1.00 33.38 377 ARG A N 1
ATOM 2989 C CA . ARG A 1 377 ? -36.605 32.165 -19.516 1.00 33.38 377 ARG A CA 1
ATOM 2990 C C . ARG A 1 377 ? -36.432 30.793 -20.206 1.00 33.38 377 ARG A C 1
ATOM 2992 O O . ARG A 1 377 ? -35.701 30.700 -21.174 1.00 33.38 377 ARG A O 1
ATOM 2999 N N . GLY A 1 378 ? -37.008 29.686 -19.751 1.00 28.34 378 GLY A N 1
ATOM 3000 C CA . GLY A 1 378 ? -38.360 29.568 -19.232 1.00 28.34 378 GLY A CA 1
ATOM 3001 C C . GLY A 1 378 ? -38.515 28.537 -18.118 1.00 28.34 378 GLY A C 1
ATOM 3002 O O . GLY A 1 378 ? -38.123 27.381 -18.233 1.00 28.34 378 GLY A O 1
ATOM 3003 N N . ASN A 1 379 ? -39.193 28.995 -17.071 1.00 32.09 379 ASN A N 1
ATOM 3004 C CA . ASN A 1 379 ? -40.026 28.173 -16.211 1.00 32.09 379 ASN A CA 1
ATOM 3005 C C . ASN A 1 379 ? -41.188 27.627 -17.054 1.00 32.09 379 ASN A C 1
ATOM 3007 O O . ASN A 1 379 ? -42.030 28.404 -17.505 1.00 32.09 379 ASN A O 1
ATOM 3011 N N . ALA A 1 380 ? -41.262 26.309 -17.222 1.00 34.19 380 ALA A N 1
ATOM 3012 C CA . ALA A 1 380 ? -42.503 25.634 -17.577 1.00 34.19 380 ALA A CA 1
ATOM 3013 C C . ALA A 1 380 ? -43.101 25.036 -16.301 1.00 34.19 380 ALA A C 1
ATOM 3015 O O . ALA A 1 380 ? -42.738 23.958 -15.838 1.00 34.19 380 ALA A O 1
ATOM 3016 N N . PHE A 1 381 ? -44.025 25.803 -15.732 1.00 29.94 381 PHE A N 1
ATOM 3017 C CA . PHE A 1 381 ? -45.088 25.325 -14.864 1.00 29.94 381 PHE A CA 1
ATOM 3018 C C . PHE A 1 381 ? -45.881 24.232 -15.599 1.00 29.94 381 PHE A C 1
ATOM 3020 O O . PHE A 1 381 ? -46.475 24.508 -16.638 1.00 29.94 381 PHE A O 1
ATOM 3027 N N . LEU A 1 382 ? -45.985 23.036 -15.022 1.00 32.88 382 LEU A N 1
ATOM 3028 C CA . LEU A 1 382 ? -47.125 22.147 -15.250 1.00 32.88 382 LEU A CA 1
ATOM 3029 C C . LEU A 1 382 ? -47.671 21.705 -13.891 1.00 32.88 382 LEU A C 1
ATOM 3031 O O . LEU A 1 382 ? -47.201 20.762 -13.262 1.00 32.88 382 LEU A O 1
ATOM 3035 N N . LYS A 1 383 ? -48.688 22.444 -13.440 1.00 33.84 383 LYS A N 1
ATOM 3036 C CA . LYS A 1 383 ? -49.697 21.961 -12.499 1.00 33.84 383 LYS A CA 1
ATOM 3037 C C . LYS A 1 383 ? -50.670 21.060 -13.267 1.00 33.84 383 LYS A C 1
ATOM 3039 O O . LYS A 1 383 ? -51.310 21.531 -14.201 1.00 33.84 383 LYS A O 1
ATOM 3044 N N . GLY A 1 384 ? -50.910 19.863 -12.737 1.00 31.61 384 GLY A N 1
ATOM 3045 C CA . GLY A 1 384 ? -52.279 19.405 -12.489 1.00 31.61 384 GLY A CA 1
ATOM 3046 C C . GLY A 1 384 ? -52.803 18.201 -13.276 1.00 31.61 384 GLY A C 1
ATOM 3047 O O . GLY A 1 384 ? -52.624 18.100 -14.484 1.00 31.61 384 GLY A O 1
ATOM 3048 N N . LYS A 1 385 ? -53.620 17.427 -12.537 1.00 33.06 385 LYS A N 1
ATOM 3049 C CA . LYS A 1 385 ? -54.452 16.257 -12.890 1.00 33.06 385 LYS A CA 1
ATOM 3050 C C . LYS A 1 385 ? -53.663 14.942 -12.902 1.00 33.06 385 LYS A C 1
ATOM 3052 O O . LYS A 1 385 ? -52.714 14.810 -13.647 1.00 33.06 385 LYS A O 1
ATOM 3057 N N . GLY A 1 386 ? -53.975 13.915 -12.126 1.00 30.56 386 GLY A N 1
ATOM 3058 C CA . GLY A 1 386 ? -55.086 13.617 -11.233 1.00 30.56 386 GLY A CA 1
ATOM 3059 C C . GLY A 1 386 ? -55.049 12.102 -11.011 1.00 30.56 386 GLY A C 1
ATOM 3060 O O . GLY A 1 386 ? -54.784 11.359 -11.951 1.00 30.56 386 GLY A O 1
ATOM 3061 N N . ASN A 1 387 ? -55.287 11.655 -9.780 1.00 37.38 387 ASN A N 1
ATOM 3062 C CA . ASN A 1 387 ? -55.733 10.283 -9.511 1.00 37.38 387 ASN A CA 1
ATOM 3063 C C . ASN A 1 387 ? -56.993 10.004 -10.362 1.00 37.38 387 ASN A C 1
ATOM 3065 O O . ASN A 1 387 ? -57.783 10.940 -10.542 1.00 37.38 387 ASN A O 1
ATOM 3069 N N . PRO A 1 388 ? -57.219 8.772 -10.862 1.00 49.50 388 PRO A N 1
ATOM 3070 C CA . PRO A 1 388 ? -57.838 7.762 -9.995 1.00 49.50 388 PRO A CA 1
ATOM 3071 C C . PRO A 1 388 ? -57.458 6.280 -10.261 1.00 49.50 388 PRO A C 1
ATOM 3073 O O . PRO A 1 388 ? -57.262 5.867 -11.395 1.00 49.50 388 PRO A O 1
ATOM 3076 N N . VAL A 1 389 ? -57.486 5.496 -9.173 1.00 47.81 389 VAL A N 1
ATOM 3077 C CA . VAL A 1 389 ? -58.147 4.174 -9.024 1.00 47.81 389 VAL A CA 1
ATOM 3078 C C . VAL A 1 389 ? -57.717 3.029 -9.967 1.00 47.81 389 VAL A C 1
ATOM 3080 O O . VAL A 1 389 ? -58.161 2.959 -11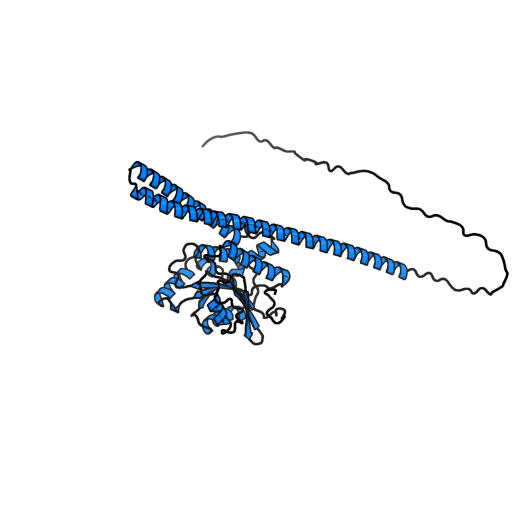.108 1.00 47.81 389 VAL A O 1
ATOM 3083 N N . MET A 1 390 ? -56.990 2.036 -9.441 1.00 44.44 390 MET A N 1
ATOM 3084 C CA . MET A 1 390 ? -57.548 0.817 -8.817 1.00 44.44 390 MET A CA 1
ATOM 3085 C C . MET A 1 390 ? -56.513 0.146 -7.917 1.00 44.44 390 MET A C 1
ATOM 3087 O O . MET A 1 390 ? -55.313 0.214 -8.263 1.00 44.44 390 MET A O 1
#

Foldseek 3Di:
DDQQDDVDDDQDDLQEAEEEEAEAPPLCRLLLLCLQQVVPFPDPPDPVDFCLAWHWDWDDPDPRYIYIYTYFGHDPDPPDHPLSRLVRVLVSLQCCCPPRVDFHLAYEYGGELPPPDCDDRNLLNQQLVCLQADLQRLLRYEYEYEDPVPDDPVSSVVSVCCQCCPCSHCVVSVVSRHHYAYDHSHSVRSVVVVVVSSVVGDGGDGQSNCCCPVVVDFSCPGSSNVSSVVVLVVVLVVLVVLLVVLVVQLVVCVVVVVVVSNVVSVVVSVVSVVVSVVSVVVNVCSVVVRVVVVVVVVVVVVVVVVVVVVVVVVVVVVVVVVVVVVVVVVDDDPDDDDDDDDDDDDDDDDDDDDDDDDDDDDDDDDDDDDDDPPPDDDDDDDDDDDDDDD

Radius of gyration: 35.16 Å; Cα contacts (8 Å, |Δi|>4): 440; chains: 1; bounding box: 95×107×106 Å

InterPro domains:
  IPR006073 GTP binding domain [PF01926] (19-89)
  IPR027417 P-loop containing nucleoside triphosphate hydrolase [G3DSA:3.40.50.300] (7-330)
  IPR027417 P-loop containing nucleoside triphosphate hydrolase [SSF52540] (16-183)

Organism: NCBI:txid45133

Solvent-accessible surface area (backbone atoms only — not comparable to full-atom values): 22674 Å² total; per-residue (Å²): 129,63,85,74,49,58,102,62,88,57,77,85,54,95,55,48,38,33,32,42,42,40,38,44,47,88,22,45,62,72,58,45,52,38,30,55,47,70,68,67,64,84,70,77,86,47,97,84,52,81,54,87,58,76,44,66,48,74,38,79,77,47,102,75,29,41,35,31,42,30,44,47,39,40,40,76,35,99,91,44,53,66,61,55,42,51,49,53,52,50,53,49,53,48,51,34,45,72,81,67,69,51,55,34,35,30,38,35,40,33,40,39,57,65,59,89,63,87,53,70,69,58,41,52,50,52,51,30,50,52,39,30,29,27,68,80,24,26,56,37,29,38,41,31,37,20,53,59,90,74,44,58,71,67,62,40,49,53,50,51,48,50,38,51,65,36,56,88,57,40,17,49,46,41,77,48,44,25,44,78,46,72,32,72,88,40,43,67,42,32,42,56,59,53,46,60,48,68,80,48,72,57,72,41,70,33,40,48,47,45,36,43,68,73,69,60,40,54,67,64,76,28,66,30,33,37,49,53,50,54,48,54,52,51,49,50,54,51,51,50,51,52,42,54,52,34,52,53,50,24,54,49,25,53,74,73,64,35,58,70,60,23,53,54,32,50,54,55,35,52,54,48,50,54,50,47,51,50,56,50,50,54,53,50,48,52,52,53,56,46,53,51,51,50,51,54,49,53,55,50,52,52,51,51,49,52,52,51,51,52,51,51,52,52,50,51,52,52,54,52,50,51,54,50,52,52,53,53,69,73,59,74,80,90,75,81,89,78,92,81,84,91,80,90,81,89,80,86,94,82,80,87,82,88,82,88,82,86,80,88,74,92,81,86,87,80,84,80,82,82,77,82,80,79,88,81,83,77,89,80,85,80,86,83,89,75,90,80,89,134

Sequence (390 aa):
MPPGVGKGGRQGSETDVFIAVMGMTGSGKSTFIRNCCGGRVTVGHTLKSCTRVVESFPFDYSPTHTVYLIDTPGFDDADHTDTDVLREIAAWLTRSYGREHVKLSGLIYVHPITGVRMQGSARRNLHMFYKLCGRDALKKVILVTSMWDKVDGATGVARETELKETPEFWGAMIRDGSTAARYQNDTTSARAVIKKFVERPGRVTTKLQQEMVVEKKDLVDTDAGQAISEELIQERAKTRRIIEEMQEQERKALTEKDYATAVQMEELRKEQDARLQKIEAERELMKADMEKLYQQRVARLEQQLEEATRMMSSMQVAHNLERQQQYLWTYEPTYGYYPIQSTLQQGEPQPTPVFPVQLPSQESTSEPSFSFSVCGRGNAFLKGKGNPVM